Protein AF-0000000070908977 (afdb_homodimer)

Organism: Physcomitrium patens (NCBI:txid3218)

pLDDT: mean 74.85, std 32.05, range [18.36, 98.94]

Structure (mmCIF, N/CA/C/O backbone):
data_AF-0000000070908977-model_v1
#
loop_
_entity.id
_entity.type
_entity.pdbx_description
1 polymer 'N-acetyltransferase domain-containing protein'
#
loop_
_atom_site.group_PDB
_atom_site.id
_atom_site.type_symbol
_atom_site.label_atom_id
_atom_site.label_alt_id
_atom_site.label_comp_id
_atom_site.label_asym_id
_atom_site.label_entity_id
_atom_site.label_seq_id
_atom_site.pdbx_PDB_ins_code
_atom_site.Cartn_x
_atom_site.Cartn_y
_atom_site.Cartn_z
_atom_site.occupancy
_atom_site.B_iso_or_equiv
_atom_site.auth_seq_id
_atom_site.auth_comp_id
_atom_site.auth_asym_id
_atom_site.auth_atom_id
_atom_site.pdbx_PDB_model_num
ATOM 1 N N . MET A 1 1 ? -2.008 -20.344 -30.547 1 21.2 1 MET A N 1
ATOM 2 C CA . MET A 1 1 ? -1.856 -18.906 -30.438 1 21.2 1 MET A CA 1
ATOM 3 C C . MET A 1 1 ? -1.31 -18.516 -29.078 1 21.2 1 MET A C 1
ATOM 5 O O . MET A 1 1 ? -1.836 -18.938 -28.047 1 21.2 1 MET A O 1
ATOM 9 N N . PRO A 1 2 ? -0.013 -18.172 -28.938 1 20.62 2 PRO A N 1
ATOM 10 C CA . PRO A 1 2 ? 0.721 -18.078 -27.672 1 20.62 2 PRO A CA 1
ATOM 11 C C . PRO A 1 2 ? 0.101 -17.078 -26.688 1 20.62 2 PRO A C 1
ATOM 13 O O . PRO A 1 2 ? -0.336 -16 -27.109 1 20.62 2 PRO A O 1
ATOM 16 N N . ASN A 1 3 ? -0.69 -17.609 -25.812 1 21.39 3 ASN A N 1
ATOM 17 C CA . ASN A 1 3 ? -1.388 -16.781 -24.828 1 21.39 3 ASN A CA 1
ATOM 18 C C . ASN A 1 3 ? -0.453 -15.766 -24.188 1 21.39 3 ASN A C 1
ATOM 20 O O . ASN A 1 3 ? 0.67 -16.094 -23.797 1 21.39 3 ASN A O 1
ATOM 24 N N . PRO A 1 4 ? -0.643 -14.508 -24.453 1 24.09 4 PRO A N 1
ATOM 25 C CA . PRO A 1 4 ? 0.23 -13.43 -23.984 1 24.09 4 PRO A CA 1
ATOM 26 C C . PRO A 1 4 ? 0.562 -13.547 -22.5 1 24.09 4 PRO A C 1
ATOM 28 O O . PRO A 1 4 ? -0.26 -14.023 -21.719 1 24.09 4 PRO A O 1
ATOM 31 N N . VAL A 1 5 ? 1.781 -13.867 -22.203 1 24.23 5 VAL A N 1
ATOM 32 C CA . VAL A 1 5 ? 2.465 -13.969 -20.906 1 24.23 5 VAL A CA 1
ATOM 33 C C . VAL A 1 5 ? 2.199 -12.711 -20.078 1 24.23 5 VAL A C 1
ATOM 35 O O . VAL A 1 5 ? 2.535 -11.602 -20.5 1 24.23 5 VAL A O 1
ATOM 38 N N . TYR A 1 6 ? 0.997 -12.719 -19.469 1 26.77 6 TYR A N 1
ATOM 39 C CA . TYR A 1 6 ? 0.701 -11.539 -18.672 1 26.77 6 TYR A CA 1
ATOM 40 C C . TYR A 1 6 ? 1.69 -11.391 -17.516 1 26.77 6 TYR A C 1
ATOM 42 O O . TYR A 1 6 ? 1.804 -12.281 -16.672 1 26.77 6 TYR A O 1
ATOM 50 N N . LEU A 1 7 ? 2.873 -10.938 -17.906 1 26.44 7 LEU A N 1
ATOM 51 C CA . LEU A 1 7 ? 3.791 -10.555 -16.844 1 26.44 7 LEU A CA 1
ATOM 52 C C . LEU A 1 7 ? 3.172 -9.477 -15.961 1 26.44 7 LEU A C 1
ATOM 54 O O . LEU A 1 7 ? 2.764 -8.422 -16.453 1 26.44 7 LEU A O 1
ATOM 58 N N . VAL A 1 8 ? 2.488 -9.969 -15.133 1 28.09 8 VAL A N 1
ATOM 59 C CA . VAL A 1 8 ? 1.993 -8.984 -14.172 1 28.09 8 VAL A CA 1
ATOM 60 C C . VAL A 1 8 ? 3.17 -8.266 -13.516 1 28.09 8 VAL A C 1
ATOM 62 O O . VAL A 1 8 ? 4.035 -8.898 -12.914 1 28.09 8 VAL A O 1
ATOM 65 N N . GLY A 1 9 ? 3.734 -7.285 -14.242 1 28.19 9 GLY A N 1
ATOM 66 C CA . GLY A 1 9 ? 4.898 -6.453 -13.984 1 28.19 9 GLY A CA 1
ATOM 67 C C . GLY A 1 9 ? 4.91 -5.855 -12.594 1 28.19 9 GLY A C 1
ATOM 68 O O . GLY A 1 9 ? 4.078 -5.008 -12.266 1 28.19 9 GLY A O 1
ATOM 69 N N . CYS A 1 10 ? 4.867 -6.688 -11.617 1 30.23 10 CYS A N 1
ATOM 70 C CA . CYS A 1 10 ? 5.238 -6.023 -10.367 1 30.23 1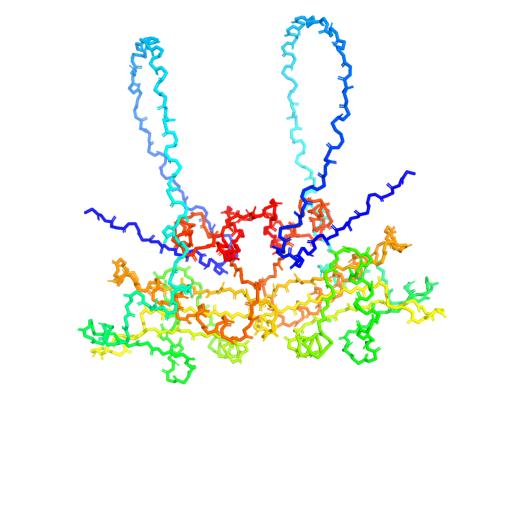0 CYS A CA 1
ATOM 71 C C . CYS A 1 10 ? 6.703 -5.598 -10.391 1 30.23 10 CYS A C 1
ATOM 73 O O . CYS A 1 10 ? 7.598 -6.441 -10.477 1 30.23 10 CYS A O 1
ATOM 75 N N . SER A 1 11 ? 7.07 -4.496 -11.172 1 28.58 11 SER A N 1
ATOM 76 C CA . SER A 1 11 ? 8.453 -4.031 -11.258 1 28.58 11 SER A CA 1
ATOM 77 C C . SER A 1 11 ? 9.031 -3.783 -9.867 1 28.58 11 SER A C 1
ATOM 79 O O . SER A 1 11 ? 8.547 -2.922 -9.133 1 28.58 11 SER A O 1
ATOM 81 N N . SER A 1 12 ? 9.461 -4.836 -9.375 1 29.03 12 SER A N 1
ATOM 82 C CA . SER A 1 12 ? 10.289 -4.566 -8.203 1 29.03 12 SER A CA 1
ATOM 83 C C . SER A 1 12 ? 11.391 -3.562 -8.531 1 29.03 12 SER A C 1
ATOM 85 O O . SER A 1 12 ? 11.977 -2.959 -7.629 1 29.03 12 SER A O 1
ATOM 87 N N . SER A 1 13 ? 12.266 -3.943 -9.648 1 28.19 13 SER A N 1
ATOM 88 C CA . SER A 1 13 ? 13.555 -3.27 -9.719 1 28.19 13 SER A CA 1
ATOM 89 C C . SER A 1 13 ? 13.398 -1.82 -10.164 1 28.19 13 SER A C 1
ATOM 91 O O . SER A 1 13 ? 13.008 -1.556 -11.305 1 28.19 13 SER A O 1
ATOM 93 N N . PHE A 1 14 ? 13.336 -0.95 -9.352 1 30.14 14 PHE A N 1
ATOM 94 C CA . PHE A 1 14 ? 13.484 0.408 -9.859 1 30.14 14 PHE A CA 1
ATOM 95 C C . PHE A 1 14 ? 14.789 0.552 -10.641 1 30.14 14 PHE A C 1
ATOM 97 O O . PHE A 1 14 ? 15.273 1.665 -10.844 1 30.14 14 PHE A O 1
ATOM 104 N N . GLN A 1 15 ? 15.695 -0.494 -10.57 1 26.55 15 GLN A N 1
ATOM 105 C CA . GLN A 1 15 ? 16.938 -0.108 -11.234 1 26.55 15 GLN A CA 1
ATOM 106 C C . GLN A 1 15 ? 16.734 0.045 -12.734 1 26.55 15 GLN A C 1
ATOM 108 O O . GLN A 1 15 ? 16.125 -0.816 -13.375 1 26.55 15 GLN A O 1
ATOM 113 N N . ALA A 1 16 ? 17.078 1.238 -13.227 1 28.36 16 ALA A N 1
ATOM 114 C CA . ALA A 1 16 ? 16.969 1.555 -14.648 1 28.36 16 ALA A CA 1
ATOM 115 C C . ALA A 1 16 ? 17.656 0.489 -15.5 1 28.36 16 ALA A C 1
ATOM 117 O O . ALA A 1 16 ? 18.859 0.272 -15.375 1 28.36 16 ALA A O 1
ATOM 118 N N . PRO A 1 17 ? 17.047 -0.646 -15.844 1 26.52 17 PRO A N 1
ATOM 119 C CA . PRO A 1 17 ? 17.766 -1.531 -16.766 1 26.52 17 PRO A CA 1
ATOM 120 C C . PRO A 1 17 ? 18.312 -0.795 -17.984 1 26.52 17 PRO A C 1
ATOM 122 O O . PRO A 1 17 ? 17.812 0.272 -18.344 1 26.52 17 PRO A O 1
ATOM 125 N N . ILE A 1 18 ? 19.578 -1.162 -18.422 1 25.97 18 ILE A N 1
ATOM 126 C CA . ILE A 1 18 ? 20.281 -0.719 -19.625 1 25.97 18 ILE A CA 1
ATOM 127 C C . ILE A 1 18 ? 19.406 -0.981 -20.859 1 25.97 18 ILE A C 1
ATOM 129 O O . ILE A 1 18 ? 18.859 -2.076 -21.016 1 25.97 18 ILE A O 1
ATOM 133 N N . PRO A 1 19 ? 18.969 0.072 -21.5 1 23.98 19 PRO A N 1
ATOM 134 C CA . PRO A 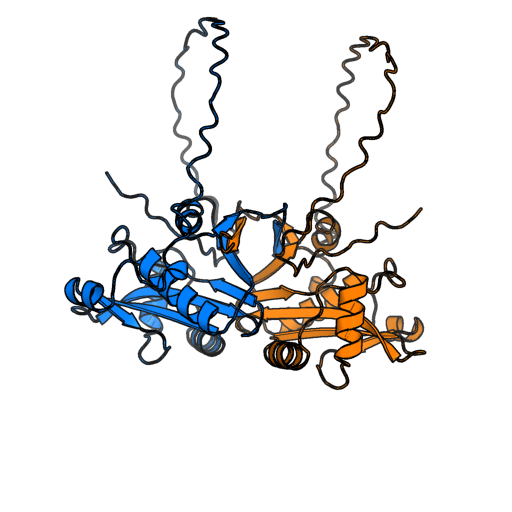1 19 ? 18.031 0.024 -22.609 1 23.98 19 PRO A CA 1
ATOM 135 C C . PRO A 1 19 ? 18.422 -0.993 -23.688 1 23.98 19 PRO A C 1
ATOM 137 O O . PRO A 1 19 ? 19.578 -1.028 -24.109 1 23.98 19 PRO A O 1
ATOM 140 N N . PRO A 1 20 ? 17.828 -2.211 -23.531 1 21.02 20 PRO A N 1
ATOM 141 C CA . PRO A 1 20 ? 18.266 -3.088 -24.625 1 21.02 20 PRO A CA 1
ATOM 142 C C . PRO A 1 20 ? 18.234 -2.4 -25.984 1 21.02 20 PRO A C 1
ATOM 144 O O . PRO A 1 20 ? 17.469 -1.449 -26.188 1 21.02 20 PRO A O 1
ATOM 147 N N . GLN A 1 21 ? 19.344 -2.506 -26.672 1 20.48 21 GLN A N 1
ATOM 148 C CA . GLN A 1 21 ? 19.625 -1.986 -28.016 1 20.48 21 GLN A CA 1
ATOM 149 C C . GLN A 1 21 ? 18.562 -2.434 -29 1 20.48 21 GLN A C 1
ATOM 151 O O . GLN A 1 21 ? 18.359 -3.633 -29.203 1 20.48 21 GLN A O 1
ATOM 156 N N . ALA A 1 22 ? 17.438 -1.758 -28.938 1 20.06 22 ALA A N 1
ATOM 157 C CA . ALA A 1 22 ? 16.328 -2.025 -29.844 1 20.06 22 ALA A CA 1
ATOM 158 C C . ALA A 1 22 ? 16.812 -2.092 -31.297 1 20.06 22 ALA A C 1
ATOM 160 O O . ALA A 1 22 ? 17.516 -1.188 -31.766 1 20.06 22 ALA A O 1
ATOM 161 N N . VAL A 1 23 ? 17.031 -3.27 -31.734 1 18.97 23 VAL A N 1
ATOM 162 C CA . VAL A 1 23 ? 17.422 -3.572 -33.094 1 18.97 23 VAL A CA 1
ATOM 163 C C . VAL A 1 23 ? 16.438 -2.93 -34.094 1 18.97 23 VAL A C 1
ATOM 165 O O . VAL A 1 23 ? 15.227 -3.117 -33.969 1 18.97 23 VAL A O 1
ATOM 168 N N . TYR A 1 24 ? 16.75 -1.726 -34.5 1 18.36 24 TYR A N 1
ATOM 169 C CA . TYR A 1 24 ? 16.031 -0.843 -35.406 1 18.36 24 TYR A CA 1
ATOM 170 C C . TYR A 1 24 ? 15.766 -1.538 -36.719 1 18.36 24 TYR A C 1
ATOM 172 O O . TYR A 1 24 ? 16.703 -1.91 -37.438 1 18.36 24 TYR A O 1
ATOM 180 N N . ALA A 1 25 ? 14.812 -2.572 -36.562 1 18.77 25 ALA A N 1
ATOM 181 C CA . ALA A 1 25 ? 14.539 -3.215 -37.844 1 18.77 25 ALA A CA 1
ATOM 182 C C . ALA A 1 25 ? 14.125 -2.188 -38.906 1 18.77 25 ALA A C 1
ATOM 184 O O . ALA A 1 25 ? 13.328 -1.286 -38.594 1 18.77 25 ALA A O 1
ATOM 185 N N . ARG A 1 26 ? 14.867 -2.033 -39.875 1 19.17 26 ARG A N 1
ATOM 186 C CA . ARG A 1 26 ? 14.922 -1.155 -41.031 1 19.17 26 ARG A CA 1
ATOM 187 C C . ARG A 1 26 ? 13.68 -1.312 -41.906 1 19.17 26 ARG A C 1
ATOM 189 O O . ARG A 1 26 ? 13.539 -2.305 -42.625 1 19.17 26 ARG A O 1
ATOM 196 N N . SER A 1 27 ? 12.406 -1.143 -41.156 1 18.41 27 SER A N 1
ATOM 197 C CA . SER A 1 27 ? 11.273 -1.47 -42 1 18.41 27 SER A CA 1
ATOM 198 C C . SER A 1 27 ? 11.289 -0.635 -43.281 1 18.41 27 SER A C 1
ATOM 200 O O . SER A 1 27 ? 11.648 0.544 -43.25 1 18.41 27 SER A O 1
ATOM 202 N N . PRO A 1 28 ? 11.133 -1.297 -44.406 1 18.8 28 PRO A N 1
ATOM 203 C CA . PRO A 1 28 ? 11.227 -0.834 -45.781 1 18.8 28 PRO A CA 1
ATOM 204 C C . PRO A 1 28 ? 10.211 0.259 -46.094 1 18.8 28 PRO A C 1
ATOM 206 O O . PRO A 1 28 ? 9.242 0.451 -45.375 1 18.8 28 PRO A O 1
ATOM 209 N N . GLY A 1 29 ? 10.359 0.94 -47.25 1 18.62 29 GLY A N 1
ATOM 210 C CA . GLY A 1 29 ? 10.109 2.207 -47.938 1 18.62 29 GLY A CA 1
ATOM 211 C C . GLY A 1 29 ? 8.656 2.396 -48.312 1 18.62 29 GLY A C 1
ATOM 212 O O . GLY A 1 29 ? 8.273 3.455 -48.812 1 18.62 29 GLY A O 1
ATOM 213 N N . TRP A 1 30 ? 7.652 1.275 -48.344 1 20.08 30 TRP A N 1
ATOM 214 C CA . TRP A 1 30 ? 6.863 1.379 -49.562 1 20.08 30 TRP A CA 1
ATOM 215 C C . TRP A 1 30 ? 5.82 2.486 -49.438 1 20.08 30 TRP A C 1
ATOM 217 O O . TRP A 1 30 ? 5.414 2.848 -48.344 1 20.08 30 TRP A O 1
ATOM 227 N N . GLU A 1 31 ? 5.547 3.203 -50.594 1 20.45 31 GLU A N 1
ATOM 228 C CA . GLU A 1 31 ? 4.961 4.43 -51.125 1 20.45 31 GLU A CA 1
ATOM 229 C C . GLU A 1 31 ? 3.445 4.43 -50.969 1 20.45 31 GLU A C 1
ATOM 231 O O . GLU A 1 31 ? 2.711 4.41 -51.969 1 20.45 31 GLU A O 1
ATOM 236 N N . VAL A 1 32 ? 2.965 3.908 -49.812 1 20.02 32 VAL A N 1
ATOM 237 C CA . VAL A 1 32 ? 1.539 3.676 -50.031 1 20.02 32 VAL A CA 1
ATOM 238 C C . VAL A 1 32 ? 0.842 4.996 -50.344 1 20.02 32 VAL A C 1
ATOM 240 O O . VAL A 1 32 ? 1.058 6.004 -49.656 1 20.02 32 VAL A O 1
ATOM 243 N N . ARG A 1 33 ? 0.371 5.039 -51.625 1 20.62 33 ARG A N 1
ATOM 244 C CA . ARG A 1 33 ? -0.431 5.992 -52.375 1 20.62 33 ARG A CA 1
ATOM 245 C C . ARG A 1 33 ? -1.685 6.391 -51.625 1 20.62 33 ARG A C 1
ATOM 247 O O . ARG A 1 33 ? -2.432 5.531 -51.156 1 20.62 33 ARG A O 1
ATOM 254 N N . THR A 1 34 ? -1.692 7.586 -51.062 1 19.78 34 THR A N 1
ATOM 255 C CA . THR A 1 34 ? -2.564 8.242 -50.094 1 19.78 34 THR A CA 1
ATOM 256 C C . THR A 1 34 ? -3.951 8.477 -50.688 1 19.78 34 THR A C 1
ATOM 258 O O . THR A 1 34 ? -4.125 9.336 -51.562 1 19.78 34 THR A O 1
ATOM 261 N N . HIS A 1 35 ? -4.48 7.379 -51.406 1 19.81 35 HIS A N 1
ATOM 262 C CA . HIS A 1 35 ? -5.738 7.773 -52.031 1 19.81 35 HIS A CA 1
ATOM 263 C C . HIS A 1 35 ? -6.695 8.383 -51 1 19.81 35 HIS A C 1
ATOM 265 O O . HIS A 1 35 ? -6.711 7.973 -49.844 1 19.81 35 HIS A O 1
ATOM 271 N N . GLY A 1 36 ? -7.055 9.594 -51.344 1 20.03 36 GLY A N 1
ATOM 272 C CA . GLY A 1 36 ? -7.773 10.633 -50.625 1 20.03 36 GLY A CA 1
ATOM 273 C C . GLY A 1 36 ? -9.18 10.219 -50.219 1 20.03 36 GLY A C 1
ATOM 274 O O . GLY A 1 36 ? -9.953 11.039 -49.719 1 20.03 36 GLY A O 1
ATOM 275 N N . TYR A 1 37 ? -9.516 8.867 -50.281 1 19.72 37 TYR A N 1
ATOM 276 C CA . TYR A 1 37 ? -10.969 8.719 -50.25 1 19.72 37 TYR A CA 1
ATOM 277 C C . TYR A 1 37 ? -11.555 9.297 -48.969 1 19.72 37 TYR A C 1
ATOM 279 O O . TYR A 1 37 ? -11.164 8.891 -47.875 1 19.72 37 TYR A O 1
ATOM 287 N N . ARG A 1 38 ? -11.961 10.539 -49.125 1 21.2 38 ARG A N 1
ATOM 288 C CA . ARG A 1 38 ? -12.523 11.32 -48.031 1 21.2 38 ARG A CA 1
ATOM 289 C C . ARG A 1 38 ? -13.773 10.664 -47.469 1 21.2 38 ARG A C 1
ATOM 291 O O . ARG A 1 38 ? -14.57 11.312 -46.812 1 21.2 38 ARG A O 1
ATOM 298 N N . SER A 1 39 ? -13.992 9.32 -47.688 1 20.75 39 SER A N 1
ATOM 299 C CA . SER A 1 39 ? -15.352 8.984 -47.312 1 20.75 39 SER A CA 1
ATOM 300 C C . SER A 1 39 ? -15.602 9.336 -45.844 1 20.75 39 SER A C 1
ATOM 302 O O . SER A 1 39 ? -14.766 9.062 -44.969 1 20.75 39 SER A O 1
ATOM 304 N N . ASN A 1 40 ? -16.359 10.383 -45.688 1 20.64 40 ASN A N 1
ATOM 305 C CA . ASN A 1 40 ? -16.859 10.984 -44.469 1 20.64 40 ASN A CA 1
ATOM 306 C C . ASN A 1 40 ? -17.562 9.953 -43.594 1 20.64 40 ASN A C 1
ATOM 308 O O . ASN A 1 40 ? -18.531 10.273 -42.906 1 20.64 40 ASN A O 1
ATOM 312 N N . ASN A 1 41 ? -17.391 8.656 -43.875 1 19.67 41 ASN A N 1
ATOM 313 C CA . ASN A 1 41 ? -18.25 7.785 -43.094 1 19.67 41 ASN A CA 1
ATOM 314 C C . ASN A 1 41 ? -18.094 8.008 -41.594 1 19.67 41 ASN A C 1
ATOM 316 O O . ASN A 1 41 ? -17.047 7.703 -41.031 1 19.67 41 ASN A O 1
ATOM 320 N N . ARG A 1 42 ? -18.859 9.031 -41.188 1 22.19 42 ARG A N 1
ATOM 321 C CA . ARG A 1 42 ? -19.016 9.234 -39.75 1 22.19 42 ARG A CA 1
ATOM 322 C C . ARG A 1 42 ? -19.344 7.918 -39.062 1 22.19 42 ARG A C 1
ATOM 324 O O . ARG A 1 42 ? -20.453 7.406 -39.156 1 22.19 42 ARG A O 1
ATOM 331 N N . MET A 1 43 ? -18.531 6.914 -39.094 1 20 43 MET A N 1
ATOM 332 C CA . MET A 1 43 ? -18.812 5.699 -38.344 1 20 43 MET A CA 1
ATOM 333 C C . MET A 1 43 ? -19.172 6.031 -36.906 1 20 43 MET A C 1
ATOM 335 O O . MET A 1 43 ? -18.391 6.691 -36.188 1 20 43 MET A O 1
ATOM 339 N N . SER A 1 44 ? -20.438 6.285 -36.719 1 21.55 44 SER A N 1
ATOM 340 C CA . SER A 1 44 ? -21.062 6.34 -35.406 1 21.55 44 SER A CA 1
ATOM 341 C C . SER A 1 44 ? -20.516 5.25 -34.469 1 21.55 44 SER A C 1
ATOM 343 O O . SER A 1 44 ? -20.703 4.059 -34.75 1 21.55 44 SER A O 1
ATOM 345 N N . PHE A 1 45 ? -19.375 5.375 -34.188 1 22.41 45 PHE A N 1
ATOM 346 C CA . PHE A 1 45 ? -18.891 4.398 -33.219 1 22.41 45 PHE A CA 1
ATOM 347 C C . PHE A 1 45 ? -19.859 4.289 -32.031 1 22.41 45 PHE A C 1
ATOM 349 O O . PHE A 1 45 ? -20.047 5.254 -31.297 1 22.41 45 PHE A O 1
ATOM 356 N N . MET A 1 46 ? -21 3.668 -32.344 1 22.81 46 MET A N 1
ATOM 357 C CA . MET A 1 46 ? -21.797 3.223 -31.203 1 22.81 46 MET A CA 1
ATOM 358 C C . MET A 1 46 ? -20.906 2.686 -30.094 1 22.81 46 MET A C 1
ATOM 360 O O . MET A 1 46 ? -20.188 1.714 -30.281 1 22.81 46 MET A O 1
ATOM 364 N N . ALA A 1 47 ? -20.531 3.566 -29.344 1 24.84 47 ALA A N 1
ATOM 365 C CA . ALA A 1 47 ? -19.891 3.176 -28.094 1 24.84 47 ALA A CA 1
ATOM 366 C C . ALA A 1 47 ? -20.688 2.086 -27.391 1 24.84 47 ALA A C 1
ATOM 368 O O . ALA A 1 47 ? -21.781 2.34 -26.875 1 24.84 47 ALA A O 1
ATOM 369 N N . VAL A 1 48 ? -20.859 0.991 -28.031 1 23.58 48 VAL A N 1
ATOM 370 C CA . VAL A 1 48 ? -21.375 -0.097 -27.203 1 23.58 48 VAL A CA 1
ATOM 371 C C . VAL A 1 48 ? -20.594 -0.172 -25.891 1 23.58 48 VAL A C 1
ATOM 373 O O . VAL A 1 48 ? -19.391 -0.462 -25.891 1 23.58 48 VAL A O 1
ATOM 376 N N . ALA A 1 49 ? -21.109 0.557 -24.906 1 28.98 49 ALA A N 1
ATOM 377 C CA . ALA A 1 49 ? -20.625 0.439 -23.531 1 28.98 49 ALA A CA 1
ATOM 378 C C . ALA A 1 49 ? -20.562 -1.022 -23.094 1 28.98 49 ALA A C 1
ATOM 380 O O . ALA A 1 49 ? -21.547 -1.755 -23.219 1 28.98 49 ALA A O 1
ATOM 381 N N . PRO A 1 50 ? -19.438 -1.692 -23.266 1 27.02 50 PRO A N 1
ATOM 382 C CA . PRO A 1 50 ? -19.5 -3.096 -22.844 1 27.02 50 PRO A CA 1
ATOM 383 C C . PRO A 1 50 ? -20.281 -3.295 -21.547 1 27.02 50 PRO A C 1
ATOM 385 O O . PRO A 1 50 ? -20.391 -2.373 -20.734 1 27.02 50 PRO A O 1
ATOM 388 N N . SER A 1 51 ? -21.219 -4.215 -21.516 1 28.02 51 SER A N 1
ATOM 389 C CA . SER A 1 51 ? -22.047 -4.602 -20.375 1 28.02 51 SER A CA 1
ATOM 390 C C . SER A 1 51 ? -21.219 -4.711 -19.094 1 28.02 51 SER A C 1
ATOM 392 O O . SER A 1 51 ? -20.281 -5.5 -19.031 1 28.02 51 SER A O 1
ATOM 394 N N . GLN A 1 52 ? -21.031 -3.664 -18.281 1 32.19 52 GLN A N 1
ATOM 395 C CA . GLN A 1 52 ? -20.453 -3.445 -16.969 1 32.19 52 GLN A CA 1
ATOM 396 C C . GLN A 1 52 ? -20.734 -4.617 -16.031 1 32.19 52 GLN A C 1
ATOM 398 O O . GLN A 1 52 ? -20.219 -4.672 -14.914 1 32.19 52 GLN A O 1
ATOM 403 N N . SER A 1 53 ? -21.828 -5.473 -16.219 1 32.16 53 SER A N 1
ATOM 404 C CA . SER A 1 53 ? -22.406 -6.449 -15.305 1 32.16 53 SER A CA 1
ATOM 405 C C . SER A 1 53 ? -21.438 -7.598 -15.039 1 32.16 53 SER A C 1
ATOM 407 O O . SER A 1 53 ? -21.438 -8.18 -13.945 1 32.16 53 SER A O 1
ATOM 409 N N . GLU A 1 54 ? -20.859 -8.117 -16 1 32.81 54 GLU A N 1
ATOM 410 C CA . GLU A 1 54 ? -20.266 -9.438 -15.836 1 32.81 54 GLU A CA 1
ATOM 411 C C . GLU A 1 54 ? -19 -9.359 -14.977 1 32.81 54 GLU A C 1
ATOM 413 O O . GLU A 1 54 ? -18.531 -10.375 -14.461 1 32.81 54 GLU A O 1
ATOM 418 N N . ALA A 1 55 ? -18.359 -8.312 -15.016 1 31.45 55 ALA A N 1
ATOM 419 C CA . ALA A 1 55 ? -17.031 -8.289 -14.414 1 31.45 55 ALA A CA 1
ATOM 420 C C . ALA A 1 55 ? -17.109 -8.219 -12.891 1 31.45 55 ALA A C 1
ATOM 422 O O . ALA A 1 55 ? -16.109 -7.949 -12.219 1 31.45 55 ALA A O 1
ATOM 423 N N . ALA A 1 56 ? -18.312 -7.793 -12.414 1 42.5 56 ALA A N 1
ATOM 424 C CA . ALA A 1 56 ? -18.375 -7.902 -10.961 1 42.5 56 ALA A CA 1
ATOM 425 C C . ALA A 1 56 ? -17.906 -9.273 -10.492 1 42.5 56 ALA A C 1
ATOM 427 O O . ALA A 1 56 ? -18.594 -10.281 -10.695 1 42.5 56 ALA A O 1
ATOM 428 N N . GLY A 1 57 ? -16.766 -9.688 -10.719 1 37.53 57 GLY A N 1
ATOM 429 C CA . GLY A 1 57 ? -16.031 -10.938 -10.648 1 37.53 57 GLY A CA 1
ATOM 430 C C . GLY A 1 57 ? -16.422 -11.797 -9.461 1 37.53 57 GLY A C 1
ATOM 431 O O . GLY A 1 57 ? -17.406 -11.5 -8.773 1 37.53 57 GLY A O 1
ATOM 432 N N . VAL A 1 58 ? -15.5 -12.695 -9.109 1 46.47 58 VAL A N 1
ATOM 433 C CA . VAL A 1 58 ? -15.453 -13.836 -8.203 1 46.47 58 VAL A CA 1
ATOM 434 C C . VAL A 1 58 ? -15.812 -13.383 -6.789 1 46.47 58 VAL A C 1
ATOM 436 O O . VAL A 1 58 ? -16.484 -14.109 -6.047 1 46.47 58 VAL A O 1
ATOM 439 N N . THR A 1 59 ? -15.367 -12.117 -6.348 1 52.12 59 THR A N 1
ATOM 440 C CA . THR A 1 59 ? -15.477 -11.867 -4.914 1 52.12 59 THR A CA 1
ATOM 441 C C . THR A 1 59 ? -16.938 -11.688 -4.512 1 52.12 59 THR A C 1
ATOM 443 O O . THR A 1 59 ? -17.297 -11.914 -3.354 1 52.12 59 THR A O 1
ATOM 446 N N . GLU A 1 60 ? -17.719 -11.258 -5.359 1 52.09 60 GLU A N 1
ATOM 447 C CA . GLU A 1 60 ? -19.094 -10.953 -4.941 1 52.09 60 GLU A CA 1
ATOM 448 C C . GLU A 1 60 ? -19.875 -12.234 -4.695 1 52.09 60 GLU A C 1
ATOM 450 O O . GLU A 1 60 ? -20.703 -12.297 -3.777 1 52.09 60 GLU A O 1
ATOM 455 N N . SER A 1 61 ? -19.578 -13.125 -5.527 1 53.5 61 SER A N 1
ATOM 456 C CA . SER A 1 61 ? -20.438 -14.305 -5.395 1 53.5 61 SER A CA 1
ATOM 457 C C . SER A 1 61 ? -20 -15.18 -4.227 1 53.5 61 SER A C 1
ATOM 459 O O . SER A 1 61 ? -20.766 -16.031 -3.76 1 53.5 61 SER A O 1
ATOM 461 N N . GLY A 1 62 ? -18.953 -14.844 -3.627 1 63.41 62 GLY A N 1
ATOM 462 C CA . GLY A 1 62 ? -18.359 -15.703 -2.625 1 63.41 62 GLY A CA 1
ATOM 463 C C . GLY A 1 62 ? -17.844 -17.016 -3.195 1 63.41 62 GLY A C 1
ATOM 464 O O . GLY A 1 62 ? -17.391 -17.891 -2.453 1 63.41 62 GLY A O 1
ATOM 465 N N . LYS A 1 63 ? -18 -17.172 -4.508 1 81.81 63 LYS A N 1
ATOM 466 C CA . LYS A 1 63 ? -17.547 -18.438 -5.082 1 81.81 63 LYS A CA 1
ATOM 467 C C . LYS A 1 63 ? -16.297 -18.25 -5.926 1 81.81 63 LYS A C 1
ATOM 469 O O . LYS A 1 63 ? -16.219 -17.328 -6.738 1 81.81 63 LYS A O 1
ATOM 474 N N . PHE A 1 64 ? -15.406 -19.172 -5.73 1 91.06 64 PHE A N 1
ATOM 475 C CA . PHE A 1 64 ? -14.172 -19.172 -6.512 1 91.06 64 PHE A CA 1
ATOM 476 C C . PHE A 1 64 ? -14.398 -19.781 -7.887 1 91.06 64 PHE A C 1
ATOM 478 O O . PHE A 1 64 ? -15.148 -20.75 -8.023 1 91.06 64 PHE A O 1
ATOM 485 N N . SER A 1 65 ? -13.773 -19.203 -8.938 1 92.12 65 SER A N 1
ATOM 486 C CA . SER A 1 65 ? -13.859 -19.75 -10.289 1 92.12 65 SER A CA 1
ATOM 487 C C . SER A 1 65 ? -13.32 -21.172 -10.344 1 92.12 65 SER A C 1
ATOM 489 O O . SER A 1 65 ? -13.844 -22.016 -11.07 1 92.12 65 SER A O 1
ATOM 491 N N . GLN A 1 66 ? -12.266 -21.516 -9.664 1 95.31 66 GLN A N 1
ATOM 492 C CA . GLN A 1 66 ? -11.742 -22.859 -9.445 1 95.31 66 GLN A CA 1
ATOM 493 C C . GLN A 1 66 ? -11.68 -23.188 -7.953 1 95.31 66 GLN A C 1
ATOM 495 O O . GLN A 1 66 ? -10.938 -22.547 -7.203 1 95.31 66 GLN A O 1
ATOM 500 N N . THR A 1 67 ? -12.43 -24.188 -7.605 1 94.5 67 THR A N 1
ATOM 501 C CA . THR A 1 67 ? -12.438 -24.609 -6.207 1 94.5 67 THR A CA 1
ATOM 502 C C . THR A 1 67 ? -11.141 -25.312 -5.848 1 94.5 67 THR A C 1
ATOM 504 O O . THR A 1 67 ? -10.328 -25.625 -6.723 1 94.5 67 THR A O 1
ATOM 507 N N . ASP A 1 68 ? -10.984 -25.547 -4.527 1 95.19 68 ASP A N 1
ATOM 508 C CA . ASP A 1 68 ? -9.805 -26.297 -4.094 1 95.19 68 ASP A CA 1
ATOM 509 C C . ASP A 1 68 ? -9.805 -27.703 -4.688 1 95.19 68 ASP A C 1
ATOM 511 O O . ASP A 1 68 ? -8.742 -28.25 -5.008 1 95.19 68 ASP A O 1
ATOM 515 N N . GLU A 1 69 ? -10.922 -28.266 -4.734 1 95.75 69 GLU A N 1
ATOM 516 C CA . GLU A 1 69 ? -11.047 -29.578 -5.344 1 95.75 69 GLU A CA 1
ATOM 517 C C . GLU A 1 69 ? -10.664 -29.547 -6.82 1 95.75 69 GLU A C 1
ATOM 519 O O . GLU A 1 69 ? -10 -30.453 -7.316 1 95.75 69 GLU A O 1
ATOM 524 N N . ASP A 1 70 ? -11.109 -28.516 -7.562 1 96.44 70 ASP A N 1
ATOM 525 C CA . ASP A 1 70 ? -10.727 -28.328 -8.961 1 96.44 70 ASP A CA 1
ATOM 526 C C . ASP A 1 70 ? -9.203 -28.25 -9.102 1 96.44 70 ASP A C 1
ATOM 528 O O . ASP A 1 70 ? -8.625 -28.891 -9.969 1 96.44 70 ASP A O 1
ATOM 532 N N . LEU A 1 71 ? -8.625 -27.484 -8.258 1 97.56 71 LEU A N 1
ATOM 533 C CA . LEU A 1 71 ? -7.18 -27.312 -8.305 1 97.56 71 LEU A CA 1
ATOM 534 C C . LEU A 1 71 ? -6.457 -28.625 -8.031 1 97.56 71 LEU A C 1
ATOM 536 O O . LEU A 1 71 ? -5.527 -28.984 -8.758 1 97.56 71 LEU A O 1
ATOM 540 N N . GLU A 1 72 ? -6.926 -29.312 -7.039 1 97.81 72 GLU A N 1
ATOM 541 C CA . GLU A 1 72 ? -6.312 -30.594 -6.703 1 97.81 72 GLU A CA 1
ATOM 542 C C . GLU A 1 72 ? -6.41 -31.578 -7.867 1 97.81 72 GLU A C 1
ATOM 544 O O . GLU A 1 72 ? -5.453 -32.281 -8.172 1 97.81 72 GLU A O 1
ATOM 549 N N . SER A 1 73 ? -7.531 -31.594 -8.453 1 98 73 SER A N 1
ATOM 550 C CA . SER A 1 73 ? -7.73 -32.469 -9.602 1 98 73 SER A CA 1
ATOM 551 C C . SER A 1 73 ? -6.797 -32.094 -10.75 1 98 73 SER A C 1
ATOM 553 O O . SER A 1 73 ? -6.391 -32.969 -11.531 1 98 73 SER A O 1
ATOM 555 N N . ALA A 1 74 ? -6.445 -30.828 -10.82 1 97.88 74 ALA A N 1
ATOM 556 C CA . ALA A 1 74 ? -5.547 -30.344 -11.867 1 97.88 74 ALA A CA 1
ATOM 557 C C . ALA A 1 74 ? -4.086 -30.469 -11.43 1 97.88 74 ALA A C 1
ATOM 559 O O . ALA A 1 74 ? -3.178 -30.109 -12.18 1 97.88 74 ALA A O 1
ATOM 560 N N . GLY A 1 75 ? -3.822 -30.938 -10.234 1 98.38 75 GLY A N 1
ATOM 561 C CA . GLY A 1 75 ? -2.473 -31.188 -9.766 1 98.38 75 GLY A CA 1
ATOM 562 C C . GLY A 1 75 ? -1.87 -30.031 -8.992 1 98.38 75 GLY A C 1
ATOM 563 O O . GLY A 1 75 ? -0.647 -29.906 -8.898 1 98.38 75 GLY A O 1
ATOM 564 N N . PHE A 1 76 ? -2.754 -29.156 -8.5 1 98.69 76 PHE A N 1
ATOM 565 C CA . PHE A 1 76 ? -2.27 -27.984 -7.785 1 98.69 76 PHE A CA 1
ATOM 566 C C . PHE A 1 76 ? -2.879 -27.906 -6.391 1 98.69 76 PHE A C 1
ATOM 568 O O . PHE A 1 76 ? -3.959 -28.438 -6.148 1 98.69 76 PHE A O 1
ATOM 575 N N . THR A 1 77 ? -2.189 -27.25 -5.477 1 98.31 77 THR A N 1
ATOM 576 C CA . THR A 1 77 ? -2.719 -26.922 -4.16 1 98.31 77 THR A CA 1
ATOM 577 C C . THR A 1 77 ? -2.461 -25.469 -3.822 1 98.31 77 THR A C 1
ATOM 579 O O . THR A 1 77 ? -1.479 -24.875 -4.285 1 98.31 77 THR A O 1
ATOM 582 N N . CYS A 1 78 ? -3.332 -24.891 -3.1 1 97.5 78 CYS A N 1
ATOM 583 C CA . CYS A 1 78 ? -3.236 -23.5 -2.68 1 97.5 78 CYS A CA 1
ATOM 584 C C . CYS A 1 78 ? -2.969 -23.406 -1.182 1 97.5 78 CYS A C 1
ATOM 586 O O . CYS A 1 78 ? -3.553 -24.141 -0.392 1 97.5 78 CYS A O 1
ATOM 588 N N . HIS A 1 79 ? -2.08 -22.516 -0.803 1 98.12 79 HIS A N 1
ATOM 589 C CA . HIS A 1 79 ? -1.722 -22.266 0.589 1 98.12 79 HIS A CA 1
ATOM 590 C C . HIS A 1 79 ? -1.87 -20.797 0.946 1 98.12 79 HIS A C 1
ATOM 592 O O . HIS A 1 79 ? -1.772 -19.922 0.074 1 98.12 79 HIS A O 1
ATOM 598 N N . SER A 1 80 ? -2.049 -20.516 2.281 1 97.56 80 SER A N 1
ATOM 599 C CA . SER A 1 80 ? -2.293 -19.141 2.689 1 97.56 80 SER A CA 1
ATOM 600 C C . SER A 1 80 ? -1.433 -18.766 3.889 1 97.56 80 SER A C 1
ATOM 602 O O . SER A 1 80 ? -1.716 -17.781 4.574 1 97.56 80 SER A O 1
ATOM 604 N N . THR A 1 81 ? -0.459 -19.547 4.254 1 97.44 81 THR A N 1
ATOM 605 C CA . THR A 1 81 ? 0.485 -19.234 5.324 1 97.44 81 THR A CA 1
ATOM 606 C C . THR A 1 81 ? 1.922 -19.312 4.812 1 97.44 81 THR A C 1
ATOM 608 O O . THR A 1 81 ? 2.176 -19.859 3.736 1 97.44 81 THR A O 1
ATOM 611 N N . ILE A 1 82 ? 2.717 -18.734 5.555 1 97.81 82 ILE A N 1
ATOM 612 C CA . ILE A 1 82 ? 4.117 -18.766 5.148 1 97.81 82 ILE A CA 1
ATOM 613 C C . ILE A 1 82 ? 4.762 -20.078 5.59 1 97.81 82 ILE A C 1
ATOM 615 O O . ILE A 1 82 ? 5.898 -20.375 5.215 1 97.81 82 ILE A O 1
ATOM 619 N N . GLU A 1 83 ? 3.912 -20.797 6.273 1 94 83 GLU A N 1
ATOM 620 C CA . GLU A 1 83 ? 4.438 -22.094 6.691 1 94 83 GLU A CA 1
ATOM 621 C C . GLU A 1 83 ? 4.789 -22.969 5.484 1 94 83 GLU A C 1
ATOM 623 O O . GLU A 1 83 ? 4.016 -23.047 4.531 1 94 83 GLU A O 1
ATOM 628 N N . ASP A 1 84 ? 5.953 -23.578 5.383 1 94.5 84 ASP A N 1
ATOM 629 C CA . ASP A 1 84 ? 6.426 -24.516 4.371 1 94.5 84 ASP A CA 1
ATOM 630 C C . ASP A 1 84 ? 6.766 -23.797 3.068 1 94.5 84 ASP A C 1
ATOM 632 O O . ASP A 1 84 ? 7.066 -24.438 2.059 1 94.5 84 ASP A O 1
ATOM 636 N N . LEU A 1 85 ? 6.508 -22.469 3.059 1 98.31 85 LEU A N 1
ATOM 637 C CA . LEU A 1 85 ? 6.926 -21.734 1.878 1 98.31 85 LEU A CA 1
ATOM 638 C C . LEU A 1 85 ? 8.445 -21.703 1.759 1 98.31 85 LEU A C 1
ATOM 640 O O . LEU A 1 85 ? 9.141 -21.281 2.688 1 98.31 85 LEU A O 1
ATOM 644 N N . ASP A 1 86 ? 8.906 -22.188 0.661 1 98.62 86 ASP A N 1
ATOM 645 C CA . ASP A 1 86 ? 10.344 -22.219 0.408 1 98.62 86 ASP A CA 1
ATOM 646 C C . ASP A 1 86 ? 10.82 -20.906 -0.216 1 98.62 86 ASP A C 1
ATOM 648 O O . ASP A 1 86 ? 10.5 -20.609 -1.368 1 98.62 86 ASP A O 1
ATOM 652 N N . LEU A 1 87 ? 11.711 -20.266 0.463 1 98.75 87 LEU A N 1
ATOM 653 C CA . LEU A 1 87 ? 12.125 -18.938 0.032 1 98.75 87 LEU A CA 1
ATOM 654 C C . LEU A 1 87 ? 13.039 -19.016 -1.188 1 98.75 87 LEU A C 1
ATOM 656 O O . LEU A 1 87 ? 13.062 -18.109 -2.012 1 98.75 87 LEU A O 1
ATOM 660 N N . ASP A 1 88 ? 13.797 -20.062 -1.286 1 98.75 88 ASP A N 1
ATOM 661 C CA . ASP A 1 88 ? 14.594 -20.25 -2.496 1 98.75 88 ASP A CA 1
ATOM 662 C C . ASP A 1 88 ? 13.695 -20.438 -3.719 1 98.75 88 ASP A C 1
ATOM 664 O O . ASP A 1 88 ? 13.969 -19.875 -4.781 1 98.75 88 ASP A O 1
ATOM 668 N N . GLN A 1 89 ? 12.656 -21.203 -3.586 1 98.81 89 GLN A N 1
ATOM 669 C CA . GLN A 1 89 ? 11.727 -21.406 -4.691 1 98.81 89 GLN A CA 1
ATOM 670 C C . GLN A 1 89 ? 10.992 -20.109 -5.023 1 98.81 89 GLN A C 1
ATOM 672 O O . GLN A 1 89 ? 10.711 -19.828 -6.191 1 98.81 89 GLN A O 1
ATOM 677 N N . LEU A 1 90 ? 10.664 -19.328 -3.99 1 98.88 90 LEU A N 1
ATOM 678 C CA . LEU A 1 90 ? 10.008 -18.062 -4.242 1 98.88 90 LEU A CA 1
ATOM 679 C C . LEU A 1 90 ? 10.914 -17.125 -5.027 1 98.88 90 LEU A C 1
ATOM 681 O O . LEU A 1 90 ? 10.484 -16.5 -6.008 1 98.88 90 LEU A O 1
ATOM 685 N N . ASN A 1 91 ? 12.156 -17.047 -4.637 1 98.81 91 ASN A N 1
ATOM 686 C CA . ASN A 1 91 ? 13.117 -16.25 -5.383 1 98.81 91 ASN A CA 1
ATOM 687 C C . ASN A 1 91 ? 13.297 -16.766 -6.809 1 98.81 91 ASN A C 1
ATOM 689 O O . ASN A 1 91 ? 13.406 -15.969 -7.746 1 98.81 91 ASN A O 1
ATOM 693 N N . ALA A 1 92 ? 13.383 -18.031 -6.949 1 98.75 92 ALA A N 1
ATOM 694 C CA . ALA A 1 92 ? 13.484 -18.609 -8.289 1 98.75 92 ALA A CA 1
ATOM 695 C C . ALA A 1 92 ? 12.273 -18.234 -9.141 1 98.75 92 ALA A C 1
ATOM 697 O O . ALA A 1 92 ? 12.414 -17.922 -10.32 1 98.75 92 ALA A O 1
ATOM 698 N N . LEU A 1 93 ? 11.094 -18.328 -8.547 1 98.75 93 LEU A N 1
ATOM 699 C CA . LEU A 1 93 ? 9.875 -17.922 -9.242 1 98.75 93 LEU A CA 1
ATOM 700 C C . LEU A 1 93 ? 9.938 -16.453 -9.641 1 98.75 93 LEU A C 1
ATOM 702 O O . LEU A 1 93 ? 9.609 -16.094 -10.781 1 98.75 93 LEU A O 1
ATOM 706 N N . PHE A 1 94 ? 10.367 -15.602 -8.719 1 97.75 94 PHE A N 1
ATOM 707 C CA . PHE A 1 94 ? 10.547 -14.188 -9.031 1 97.75 94 PHE A CA 1
ATOM 708 C C . PHE A 1 94 ? 11.477 -14.008 -10.219 1 97.75 94 PHE A C 1
ATOM 710 O O . PHE A 1 94 ? 11.18 -13.25 -11.148 1 97.75 94 PHE A O 1
ATOM 717 N N . SER A 1 95 ? 12.547 -14.719 -10.242 1 97.94 95 SER A N 1
ATOM 718 C CA . SER A 1 95 ? 13.531 -14.609 -11.312 1 97.94 95 SER A CA 1
ATOM 719 C C . SER A 1 95 ? 12.945 -15.023 -12.656 1 97.94 95 SER A C 1
ATOM 721 O O . SER A 1 95 ? 13.25 -14.414 -13.688 1 97.94 95 SER A O 1
ATOM 723 N N . LYS A 1 96 ? 12.117 -15.977 -12.711 1 97.56 96 LYS A N 1
ATOM 724 C CA . LYS A 1 96 ? 11.523 -16.484 -13.945 1 97.56 96 LYS A CA 1
ATOM 725 C C . LYS A 1 96 ? 10.664 -15.406 -14.617 1 97.56 96 LYS A C 1
ATOM 727 O O . LYS A 1 96 ? 10.43 -15.469 -15.82 1 97.56 96 LYS A O 1
ATOM 732 N N . VAL A 1 97 ? 10.195 -14.477 -13.789 1 94.62 97 VAL A N 1
ATOM 733 C CA . VAL A 1 97 ? 9.336 -13.438 -14.352 1 94.62 97 VAL A CA 1
ATOM 734 C C . VAL A 1 97 ? 10.055 -12.086 -14.289 1 94.62 97 VAL A C 1
ATOM 736 O O . VAL A 1 97 ? 9.414 -11.031 -14.273 1 94.62 97 VAL A O 1
ATOM 739 N N . SER A 1 98 ? 11.398 -12.094 -14.07 1 92.25 98 SER A N 1
ATOM 740 C CA . SER A 1 98 ? 12.305 -10.953 -14.148 1 92.25 98 SER A CA 1
ATOM 741 C C . SER A 1 98 ? 12.117 -10.016 -12.961 1 92.25 98 SER A C 1
ATOM 743 O O . SER A 1 98 ? 12.328 -8.805 -13.078 1 92.25 98 SER A O 1
ATOM 745 N N . PHE A 1 99 ? 11.57 -10.555 -11.945 1 94.12 99 PHE A N 1
ATOM 746 C CA . PHE A 1 99 ? 11.617 -9.828 -10.68 1 94.12 99 PHE A CA 1
ATOM 747 C C . PHE A 1 99 ? 12.953 -10.031 -9.984 1 94.12 99 PHE A C 1
ATOM 749 O O . PHE A 1 99 ? 13.555 -11.109 -10.086 1 94.12 99 PHE A O 1
ATOM 756 N N . PRO A 1 100 ? 13.414 -9.039 -9.273 1 92.69 100 PRO A N 1
ATOM 757 C CA . PRO A 1 100 ? 14.672 -9.242 -8.555 1 92.69 100 PRO A CA 1
ATOM 758 C C . PRO A 1 100 ? 14.539 -10.234 -7.398 1 92.69 100 PRO A C 1
ATOM 760 O O . PRO A 1 100 ? 13.508 -10.266 -6.727 1 92.69 100 PRO A O 1
ATOM 763 N N . GLN A 1 101 ? 15.586 -11.008 -7.285 1 97.25 101 GLN A N 1
ATOM 764 C CA . GLN A 1 101 ? 15.656 -11.797 -6.059 1 97.25 101 GLN A CA 1
ATOM 765 C C . GLN A 1 101 ? 15.859 -10.906 -4.84 1 97.25 101 GLN A C 1
ATOM 767 O O . GLN A 1 101 ? 16.406 -9.812 -4.949 1 97.25 101 GLN A O 1
ATOM 772 N N . ARG A 1 102 ? 15.414 -11.461 -3.811 1 97.5 102 ARG A N 1
ATOM 773 C CA . ARG A 1 102 ? 15.531 -10.727 -2.557 1 97.5 102 ARG A CA 1
ATOM 774 C C . ARG A 1 102 ? 16.359 -11.508 -1.539 1 97.5 102 ARG A C 1
ATOM 776 O O . ARG A 1 102 ? 16.375 -12.742 -1.567 1 97.5 102 ARG A O 1
ATOM 783 N N . ASP A 1 103 ? 17.031 -10.711 -0.704 1 97.88 103 ASP A N 1
ATOM 784 C CA . ASP A 1 103 ? 17.703 -11.344 0.425 1 97.88 103 ASP A CA 1
ATOM 785 C C . ASP A 1 103 ? 16.719 -12.18 1.248 1 97.88 103 ASP A C 1
ATOM 787 O O . ASP A 1 103 ? 15.648 -11.695 1.617 1 97.88 103 ASP A O 1
ATOM 791 N N . LYS A 1 104 ? 17.094 -13.375 1.597 1 98.19 104 LYS A N 1
ATOM 792 C CA . LYS A 1 104 ? 16.156 -14.312 2.203 1 98.19 104 LYS A CA 1
ATOM 793 C C . LYS A 1 104 ? 15.719 -13.836 3.586 1 98.19 104 LYS A C 1
ATOM 795 O O . LYS A 1 104 ? 14.555 -13.992 3.959 1 98.19 104 LYS A O 1
ATOM 800 N N . GLY A 1 105 ? 16.703 -13.367 4.352 1 98.25 105 GLY A N 1
ATOM 801 C CA . GLY A 1 105 ? 16.328 -12.844 5.656 1 98.25 105 GLY A CA 1
ATOM 802 C C . GLY A 1 105 ? 15.344 -11.688 5.578 1 98.25 105 GLY A C 1
ATOM 803 O O . GLY A 1 105 ? 14.367 -11.641 6.328 1 98.25 105 GLY A O 1
ATOM 804 N N . LYS A 1 106 ? 15.562 -10.773 4.707 1 98 106 LYS A N 1
ATOM 805 C CA . LYS A 1 106 ? 14.664 -9.648 4.477 1 98 106 LYS A CA 1
ATOM 806 C C . LYS A 1 106 ? 13.312 -10.117 3.951 1 98 106 LYS A C 1
ATOM 808 O O . LYS A 1 106 ? 12.266 -9.625 4.379 1 98 106 LYS A O 1
ATOM 813 N N . LEU A 1 107 ? 13.406 -11.047 3.018 1 98.25 107 LEU A N 1
ATOM 814 C CA . LEU A 1 107 ? 12.18 -11.594 2.443 1 98.25 107 LEU A CA 1
ATOM 815 C C . LEU A 1 107 ? 11.32 -12.242 3.52 1 98.25 107 LEU A C 1
ATOM 817 O O . LEU A 1 107 ? 10.102 -12.023 3.561 1 98.25 107 LEU A O 1
ATOM 821 N N . LEU A 1 108 ? 11.898 -13.016 4.344 1 98.62 108 LEU A N 1
ATOM 822 C CA . LEU A 1 108 ? 11.148 -13.648 5.426 1 98.62 108 LEU A CA 1
ATOM 823 C C . LEU A 1 108 ? 10.508 -12.609 6.332 1 98.62 108 LEU A C 1
ATOM 825 O O . LEU A 1 108 ? 9.336 -12.727 6.688 1 98.62 108 LEU A O 1
ATOM 829 N N . ARG A 1 109 ? 11.242 -11.594 6.707 1 98.31 109 ARG A N 1
ATOM 830 C CA . ARG A 1 109 ? 10.703 -10.539 7.555 1 98.31 109 ARG A CA 1
ATOM 831 C C . ARG A 1 109 ? 9.539 -9.828 6.871 1 98.31 109 ARG A C 1
ATOM 833 O O . ARG A 1 109 ? 8.531 -9.516 7.516 1 98.31 109 ARG A O 1
ATOM 840 N N . ALA A 1 110 ? 9.742 -9.562 5.609 1 98.44 110 ALA A N 1
ATOM 841 C CA . ALA A 1 110 ? 8.664 -8.922 4.859 1 98.44 110 ALA A CA 1
ATOM 842 C C . ALA A 1 110 ? 7.402 -9.789 4.867 1 98.44 110 ALA A C 1
ATOM 844 O O . ALA A 1 110 ? 6.293 -9.273 5.031 1 98.44 110 ALA A O 1
ATOM 845 N N . LEU A 1 111 ? 7.566 -11.07 4.664 1 98.75 111 LEU A N 1
ATOM 846 C CA . LEU A 1 111 ? 6.438 -12 4.648 1 98.75 111 LEU A CA 1
ATOM 847 C C . LEU A 1 111 ? 5.766 -12.062 6.016 1 98.75 111 LEU A C 1
ATOM 849 O O . LEU A 1 111 ? 4.543 -12.18 6.109 1 98.75 111 LEU A O 1
ATOM 853 N N . GLU A 1 112 ? 6.531 -11.953 7.043 1 98.25 112 GLU A N 1
ATOM 854 C CA . GLU A 1 112 ? 5.996 -11.945 8.398 1 98.25 112 GLU A CA 1
ATOM 855 C C . GLU A 1 112 ? 5.16 -10.695 8.656 1 98.25 112 GLU A C 1
ATOM 857 O O . GLU A 1 112 ? 4.277 -10.703 9.516 1 98.25 112 GLU A O 1
ATOM 862 N N . ASN A 1 113 ? 5.48 -9.68 7.938 1 97.88 113 ASN A N 1
ATOM 863 C CA . ASN A 1 113 ? 4.762 -8.422 8.078 1 97.88 113 ASN A CA 1
ATOM 864 C C . ASN A 1 113 ? 3.691 -8.266 7 1 97.88 113 ASN A C 1
ATOM 866 O O . ASN A 1 113 ? 3.199 -7.16 6.77 1 97.88 113 ASN A O 1
ATOM 870 N N . THR A 1 114 ? 3.373 -9.328 6.336 1 98.06 114 THR A N 1
ATOM 871 C CA . THR A 1 114 ? 2.367 -9.352 5.277 1 98.06 114 THR A CA 1
ATOM 872 C C . THR A 1 114 ? 0.993 -9.688 5.848 1 98.06 114 THR A C 1
ATOM 874 O O . THR A 1 114 ? 0.865 -10.586 6.684 1 98.06 114 THR A O 1
ATOM 877 N N . GLN A 1 115 ? 0.002 -8.898 5.375 1 97.56 115 GLN A N 1
ATOM 878 C CA . GLN A 1 115 ? -1.363 -8.992 5.883 1 97.56 115 GLN A CA 1
ATOM 879 C C . GLN A 1 115 ? -2.059 -10.25 5.363 1 97.56 115 GLN A C 1
ATOM 881 O O . GLN A 1 115 ? -2.822 -10.891 6.09 1 97.56 115 GLN A O 1
ATOM 886 N N . SER A 1 116 ? -1.876 -10.555 4.16 1 98.06 116 SER A N 1
ATOM 887 C CA . SER A 1 116 ? -2.438 -11.734 3.512 1 98.06 116 SER A CA 1
ATOM 888 C C . SER A 1 116 ? -1.541 -12.219 2.377 1 98.06 116 SER A C 1
ATOM 890 O O . SER A 1 116 ? -0.898 -11.414 1.699 1 98.06 116 SER A O 1
ATOM 892 N N . LEU A 1 117 ? -1.543 -13.555 2.197 1 98.69 117 LEU A N 1
ATOM 893 C CA . LEU A 1 117 ? -0.794 -14.109 1.075 1 98.69 117 LEU A CA 1
ATOM 894 C C . LEU A 1 117 ? -1.393 -15.445 0.626 1 98.69 117 LEU A C 1
ATOM 896 O O . LEU A 1 117 ? -2.082 -16.109 1.4 1 98.69 117 LEU A O 1
ATOM 900 N N . VAL A 1 118 ? -1.191 -15.758 -0.591 1 98.5 118 VAL A N 1
ATOM 901 C CA . VAL A 1 118 ? -1.609 -17 -1.221 1 98.5 118 VAL A CA 1
ATOM 902 C C . VAL A 1 118 ? -0.51 -17.5 -2.154 1 98.5 118 VAL A C 1
ATOM 904 O O . VAL A 1 118 ? 0.119 -16.719 -2.863 1 98.5 118 VAL A O 1
ATOM 907 N N . TRP A 1 119 ? -0.293 -18.766 -2.111 1 98.81 119 TRP A N 1
ATOM 908 C CA . TRP A 1 119 ? 0.659 -19.328 -3.064 1 98.81 119 TRP A CA 1
ATOM 909 C C . TRP A 1 119 ? 0.214 -20.703 -3.525 1 98.81 119 TRP A C 1
ATOM 911 O O . TRP A 1 119 ? -0.563 -21.375 -2.84 1 98.81 119 TRP A O 1
ATOM 921 N N . ILE A 1 120 ? 0.643 -21.078 -4.668 1 98.81 120 ILE A N 1
ATOM 922 C CA . ILE A 1 120 ? 0.212 -22.312 -5.328 1 98.81 120 ILE A CA 1
ATOM 923 C C . ILE A 1 120 ? 1.412 -23.234 -5.539 1 98.81 120 ILE A C 1
ATOM 925 O O . ILE A 1 120 ? 2.484 -22.781 -5.953 1 98.81 120 ILE A O 1
ATOM 929 N N . GLN A 1 121 ? 1.132 -24.438 -5.297 1 98.62 121 GLN A N 1
ATOM 930 C CA . GLN A 1 121 ? 2.141 -25.484 -5.445 1 98.62 121 GLN A CA 1
ATOM 931 C C . GLN A 1 121 ? 1.656 -26.594 -6.379 1 98.62 121 GLN A C 1
ATOM 933 O O . GLN A 1 121 ? 0.493 -26.984 -6.32 1 98.62 121 GLN A O 1
ATOM 938 N N . GLU A 1 122 ? 2.539 -27.016 -7.242 1 98.62 122 GLU A N 1
ATOM 939 C CA . GLU A 1 122 ? 2.268 -28.234 -7.996 1 98.62 122 GLU A CA 1
ATOM 940 C C . GLU A 1 122 ? 2.434 -29.469 -7.121 1 98.62 122 GLU A C 1
ATOM 942 O O . GLU A 1 122 ? 3.465 -29.641 -6.469 1 98.62 122 GLU A O 1
ATOM 947 N N . ILE A 1 123 ? 1.466 -30.328 -7.172 1 98 123 ILE A N 1
ATOM 948 C CA . ILE A 1 123 ? 1.417 -31.453 -6.246 1 98 123 ILE A CA 1
ATOM 949 C C . ILE A 1 123 ? 2.529 -32.438 -6.582 1 98 123 ILE A C 1
ATOM 951 O O . ILE A 1 123 ? 3.262 -32.906 -5.695 1 98 123 ILE A O 1
ATOM 955 N N . LYS A 1 124 ? 2.729 -32.781 -7.812 1 97.62 124 LYS A N 1
ATOM 956 C CA . LYS A 1 124 ? 3.645 -33.844 -8.242 1 97.62 124 LYS A CA 1
ATOM 957 C C . LYS A 1 124 ? 5.09 -33.469 -7.918 1 97.62 124 LYS A C 1
ATOM 959 O O . LYS A 1 124 ? 5.863 -34.312 -7.461 1 97.62 124 LYS A O 1
ATOM 964 N N . THR A 1 125 ? 5.508 -32.25 -8.078 1 97.25 125 THR A N 1
ATOM 965 C CA . THR A 1 125 ? 6.91 -31.844 -7.969 1 97.25 125 THR A CA 1
ATOM 966 C C . THR A 1 125 ? 7.148 -31.031 -6.699 1 97.25 125 THR A C 1
ATOM 968 O O . THR A 1 125 ? 8.289 -30.75 -6.348 1 97.25 125 THR A O 1
ATOM 971 N N . SER A 1 126 ? 6.082 -30.609 -6.047 1 97.44 126 SER A N 1
ATOM 972 C CA . SER A 1 126 ? 6.133 -29.75 -4.863 1 97.44 126 SER A CA 1
ATOM 973 C C . SER A 1 126 ? 6.734 -28.391 -5.188 1 97.44 126 SER A C 1
ATOM 975 O O . SER A 1 126 ? 7.262 -27.719 -4.301 1 97.44 126 SER A O 1
ATOM 977 N N . ARG A 1 127 ? 6.66 -28 -6.414 1 97.94 127 ARG A N 1
ATOM 978 C CA . ARG A 1 127 ? 7.23 -26.734 -6.844 1 97.94 127 ARG A CA 1
ATOM 979 C C . ARG A 1 127 ? 6.266 -25.578 -6.582 1 97.94 127 ARG A C 1
ATOM 981 O O . ARG A 1 127 ? 5.062 -25.703 -6.82 1 97.94 127 ARG A O 1
ATOM 988 N N . LEU A 1 128 ? 6.855 -24.5 -6.113 1 98.75 128 LEU A N 1
ATOM 989 C CA . LEU A 1 128 ? 6.098 -23.266 -6 1 98.75 128 LEU A CA 1
ATOM 990 C C . LEU A 1 128 ? 5.895 -22.625 -7.371 1 98.75 128 LEU A C 1
ATOM 992 O O . LEU A 1 128 ? 6.863 -22.297 -8.055 1 98.75 128 LEU A O 1
ATOM 996 N N . ILE A 1 129 ? 4.609 -22.375 -7.793 1 98.81 129 ILE A N 1
ATOM 997 C CA . ILE A 1 129 ? 4.426 -21.953 -9.172 1 98.81 129 ILE A CA 1
ATOM 998 C C . ILE A 1 129 ? 3.586 -20.672 -9.211 1 98.81 129 ILE A C 1
ATOM 1000 O O . ILE A 1 129 ? 3.4 -20.078 -10.281 1 98.81 129 ILE A O 1
ATOM 1004 N N . GLY A 1 130 ? 3.057 -20.188 -8.117 1 98.94 130 GLY A N 1
ATOM 1005 C CA . GLY A 1 130 ? 2.291 -18.953 -8.039 1 98.94 130 GLY A CA 1
ATOM 1006 C C . GLY A 1 130 ? 2.354 -18.297 -6.672 1 98.94 130 GLY A C 1
ATOM 1007 O O . GLY A 1 130 ? 2.523 -18.984 -5.656 1 98.94 130 GLY A O 1
ATOM 1008 N N . PHE A 1 131 ? 2.193 -17.016 -6.676 1 98.94 131 PHE A N 1
ATOM 1009 C CA . PHE A 1 131 ? 2.309 -16.266 -5.43 1 98.94 131 PHE A CA 1
ATOM 1010 C C . PHE A 1 131 ? 1.625 -14.914 -5.547 1 98.94 131 PHE A C 1
ATOM 1012 O O . PHE A 1 131 ? 1.655 -14.289 -6.605 1 98.94 131 PHE A O 1
ATOM 1019 N N . ALA A 1 132 ? 1.032 -14.453 -4.5 1 98.88 132 ALA A N 1
ATOM 1020 C CA . ALA A 1 132 ? 0.489 -13.109 -4.336 1 98.88 132 ALA A CA 1
ATOM 1021 C C . ALA A 1 132 ? 0.386 -12.734 -2.859 1 98.88 132 ALA A C 1
ATOM 1023 O O . ALA A 1 132 ? 0.166 -13.594 -2.008 1 98.88 132 ALA A O 1
ATOM 1024 N N . ARG A 1 133 ? 0.476 -11.477 -2.6 1 98.81 133 ARG A N 1
ATOM 1025 C CA . ARG A 1 133 ? 0.344 -11.055 -1.209 1 98.81 133 ARG A CA 1
ATOM 1026 C C . ARG A 1 133 ? -0.201 -9.633 -1.12 1 98.81 133 ARG A C 1
ATOM 1028 O O . ARG A 1 133 ? -0.293 -8.93 -2.131 1 98.81 133 ARG A O 1
ATOM 1035 N N . ALA A 1 134 ? -0.572 -9.234 0.081 1 98.69 134 ALA A N 1
ATOM 1036 C CA . ALA A 1 134 ? -1.095 -7.895 0.329 1 98.69 134 ALA A CA 1
ATOM 1037 C C . ALA A 1 134 ? -0.601 -7.352 1.667 1 98.69 134 ALA A C 1
ATOM 1039 O O . ALA A 1 134 ? -0.469 -8.102 2.637 1 98.69 134 ALA A O 1
ATOM 1040 N N . THR A 1 135 ? -0.261 -6.102 1.689 1 98.62 135 THR A N 1
ATOM 1041 C CA . THR A 1 135 ? 0.1 -5.391 2.91 1 98.62 135 THR A CA 1
ATOM 1042 C C . THR A 1 135 ? -0.829 -4.199 3.137 1 98.62 135 THR A C 1
ATOM 1044 O O . THR A 1 135 ? -1.498 -3.742 2.209 1 98.62 135 THR A O 1
ATOM 1047 N N . GLY A 1 136 ? -0.909 -3.711 4.355 1 98.31 136 GLY A N 1
ATOM 1048 C CA . GLY A 1 136 ? -1.748 -2.584 4.727 1 98.31 136 GLY A CA 1
ATOM 1049 C C . GLY A 1 136 ? -1.812 -2.359 6.227 1 98.31 136 GLY A C 1
ATOM 1050 O O . GLY A 1 136 ? -0.83 -2.592 6.938 1 98.31 136 GLY A O 1
ATOM 1051 N N . ASP A 1 137 ? -2.936 -1.811 6.633 1 98.38 137 ASP A N 1
ATOM 1052 C CA . ASP A 1 137 ? -3.102 -1.5 8.047 1 98.38 137 ASP A CA 1
ATOM 1053 C C . ASP A 1 137 ? -4.031 -2.504 8.727 1 98.38 137 ASP A C 1
ATOM 1055 O O . ASP A 1 137 ? -4.449 -2.299 9.867 1 98.38 137 ASP A O 1
ATOM 1059 N N . ARG A 1 138 ? -4.461 -3.543 8.016 1 97.88 138 ARG A N 1
ATOM 1060 C CA . ARG A 1 138 ? -5.277 -4.66 8.484 1 97.88 138 ARG A CA 1
ATOM 1061 C C . ARG A 1 138 ? -6.699 -4.211 8.789 1 97.88 138 ARG A C 1
ATOM 1063 O O . ARG A 1 138 ? -7.488 -4.969 9.359 1 97.88 138 ARG A O 1
ATOM 1070 N N . VAL A 1 139 ? -7.047 -2.994 8.469 1 97.94 139 VAL A N 1
ATOM 1071 C CA . VAL A 1 139 ? -8.367 -2.486 8.82 1 97.94 139 VAL A CA 1
ATOM 1072 C C . VAL A 1 139 ? -8.992 -1.79 7.609 1 97.94 139 VAL A C 1
ATOM 1074 O O . VAL A 1 139 ? -10.008 -2.244 7.082 1 97.94 139 VAL A O 1
ATOM 1077 N N . PHE A 1 140 ? -8.312 -0.784 7.098 1 96.44 140 PHE A N 1
ATOM 1078 C CA . PHE A 1 140 ? -8.938 0.067 6.09 1 96.44 140 PHE A CA 1
ATOM 1079 C C . PHE A 1 140 ? -8.352 -0.207 4.711 1 96.44 140 PHE A C 1
ATOM 1081 O O . PHE A 1 140 ? -9.078 -0.198 3.713 1 96.44 140 PHE A O 1
ATOM 1088 N N . HIS A 1 141 ? -7.059 -0.414 4.645 1 96.38 141 HIS A N 1
ATOM 1089 C CA . HIS A 1 141 ? -6.352 -0.393 3.369 1 96.38 141 HIS A CA 1
ATOM 1090 C C . HIS A 1 141 ? -5.59 -1.694 3.141 1 96.38 141 HIS A C 1
ATOM 1092 O O . HIS A 1 141 ? -5.055 -2.281 4.082 1 96.38 141 HIS A O 1
ATOM 1098 N N . ALA A 1 142 ? -5.508 -2.033 1.871 1 98 142 ALA A N 1
ATOM 1099 C CA . ALA A 1 142 ? -4.598 -3.092 1.442 1 98 142 ALA A CA 1
ATOM 1100 C C . ALA A 1 142 ? -4.047 -2.811 0.048 1 98 142 ALA A C 1
ATOM 1102 O O . ALA A 1 142 ? -4.773 -2.352 -0.834 1 98 142 ALA A O 1
ATOM 1103 N N . ILE A 1 143 ? -2.775 -3.076 -0.116 1 98.31 143 ILE A N 1
ATOM 1104 C CA . ILE A 1 143 ? -2.109 -3.041 -1.413 1 98.31 143 ILE A CA 1
ATOM 1105 C C . ILE A 1 143 ? -1.65 -4.445 -1.797 1 98.31 143 ILE A C 1
ATOM 1107 O O . ILE A 1 143 ? -1.001 -5.133 -1.003 1 98.31 143 ILE A O 1
ATOM 1111 N N . ILE A 1 144 ? -1.986 -4.832 -2.939 1 98.19 144 ILE A N 1
ATOM 1112 C CA . ILE A 1 144 ? -1.6 -6.145 -3.443 1 98.19 144 ILE A CA 1
ATOM 1113 C C . ILE A 1 144 ? -0.248 -6.051 -4.148 1 98.19 144 ILE A C 1
ATOM 1115 O O . ILE A 1 144 ? -0.012 -5.125 -4.93 1 98.19 144 ILE A O 1
ATOM 1119 N N . TRP A 1 145 ? 0.603 -7.012 -3.838 1 97.69 145 TRP A N 1
ATOM 1120 C CA . TRP A 1 145 ? 1.961 -7.078 -4.367 1 97.69 145 TRP A CA 1
ATOM 1121 C C . TRP A 1 145 ? 2.264 -8.469 -4.922 1 97.69 145 TRP A C 1
ATOM 1123 O O . TRP A 1 145 ? 1.661 -9.453 -4.496 1 97.69 145 TRP A O 1
ATOM 1133 N N . ASP A 1 146 ? 3.227 -8.547 -5.836 1 97.88 146 ASP A N 1
ATOM 1134 C CA . ASP A 1 146 ? 3.953 -9.766 -6.188 1 97.88 146 ASP A CA 1
ATOM 1135 C C . ASP A 1 146 ? 3.01 -10.828 -6.75 1 97.88 146 ASP A C 1
ATOM 1137 O O . ASP A 1 146 ? 3.072 -11.992 -6.355 1 97.88 146 ASP A O 1
ATOM 1141 N N . VAL A 1 147 ? 2.129 -10.398 -7.547 1 98.5 147 VAL A N 1
ATOM 1142 C CA . VAL A 1 147 ? 1.268 -11.375 -8.203 1 98.5 147 VAL A CA 1
ATOM 1143 C C . VAL A 1 147 ? 2.02 -12.039 -9.359 1 98.5 147 VAL A C 1
ATOM 1145 O O . VAL A 1 147 ? 2.242 -11.414 -10.398 1 98.5 147 VAL A O 1
ATOM 1148 N N . VAL A 1 148 ? 2.398 -13.328 -9.141 1 98.56 148 VAL A N 1
ATOM 1149 C CA . VAL A 1 148 ? 3.225 -13.992 -10.148 1 98.56 148 VAL A CA 1
ATOM 1150 C C . VAL A 1 148 ? 2.76 -15.438 -10.328 1 98.56 148 VAL A C 1
ATOM 1152 O O . VAL A 1 148 ? 2.309 -16.078 -9.375 1 98.56 148 VAL A O 1
ATOM 1155 N N . VAL A 1 149 ? 2.828 -15.891 -11.477 1 98.81 149 VAL A N 1
ATOM 1156 C CA . VAL A 1 149 ? 2.658 -17.281 -11.867 1 98.81 149 VAL A CA 1
ATOM 1157 C C . VAL A 1 149 ? 3.814 -17.719 -12.766 1 98.81 149 VAL A C 1
ATOM 1159 O O . VAL A 1 149 ? 4.219 -16.969 -13.664 1 98.81 149 VAL A O 1
ATOM 1162 N N . ASP A 1 150 ? 4.379 -18.844 -12.492 1 98.75 150 ASP A N 1
ATOM 1163 C CA . ASP A 1 150 ? 5.395 -19.422 -13.367 1 98.75 150 ASP A CA 1
ATOM 1164 C C . ASP A 1 150 ? 4.945 -19.406 -14.828 1 98.75 150 ASP A C 1
ATOM 1166 O O . ASP A 1 150 ? 3.844 -19.859 -15.148 1 98.75 150 ASP A O 1
ATOM 1170 N N . PRO A 1 151 ? 5.816 -18.906 -15.68 1 98.19 151 PRO A N 1
ATOM 1171 C CA . PRO A 1 151 ? 5.418 -18.781 -17.078 1 98.19 151 PRO A CA 1
ATOM 1172 C C . PRO A 1 151 ? 4.953 -20.109 -17.688 1 98.19 151 PRO A C 1
ATOM 1174 O O . PRO A 1 151 ? 4.035 -20.125 -18.516 1 98.19 151 PRO A O 1
ATOM 1177 N N . ALA A 1 152 ? 5.48 -21.188 -17.328 1 98 152 ALA A N 1
ATOM 1178 C CA . ALA A 1 152 ? 5.125 -22.516 -17.859 1 98 152 ALA A CA 1
ATOM 1179 C C . ALA A 1 152 ? 3.707 -22.891 -17.453 1 98 152 ALA A C 1
ATOM 1181 O O . ALA A 1 152 ? 3.129 -23.828 -18.016 1 98 152 ALA A O 1
ATOM 1182 N N . TYR A 1 153 ? 3.148 -22.172 -16.516 1 98.06 153 TYR A N 1
ATOM 1183 C CA . TYR A 1 153 ? 1.832 -22.531 -15.992 1 98.06 153 TYR A CA 1
ATOM 1184 C C . TYR A 1 153 ? 0.834 -21.391 -16.234 1 98.06 153 TYR A C 1
ATOM 1186 O O . TYR A 1 153 ? -0.253 -21.391 -15.648 1 98.06 153 TYR A O 1
ATOM 1194 N N . GLN A 1 154 ? 1.194 -20.438 -16.938 1 96.81 154 GLN A N 1
ATOM 1195 C CA . GLN A 1 154 ? 0.29 -19.328 -17.234 1 96.81 154 GLN A CA 1
ATOM 1196 C C . GLN A 1 154 ? -0.766 -19.734 -18.266 1 96.81 154 GLN A C 1
ATOM 1198 O O . GLN A 1 154 ? -0.603 -20.734 -18.969 1 96.81 154 GLN A O 1
ATOM 1203 N N . GLY A 1 155 ? -1.912 -19.031 -18.203 1 95.5 155 GLY A N 1
ATOM 1204 C CA . GLY A 1 155 ? -3.006 -19.328 -19.109 1 95.5 155 GLY A CA 1
ATOM 1205 C C . GLY A 1 155 ? -3.945 -20.391 -18.578 1 95.5 155 GLY A C 1
ATOM 1206 O O . GLY A 1 155 ? -4.898 -20.797 -19.25 1 95.5 155 GLY A O 1
ATOM 1207 N N . LEU A 1 156 ? -3.74 -20.812 -17.391 1 96.56 156 LEU A N 1
ATOM 1208 C CA . LEU A 1 156 ? -4.555 -21.844 -16.781 1 96.56 156 LEU A CA 1
ATOM 1209 C C . LEU A 1 156 ? -5.52 -21.25 -15.758 1 96.56 156 LEU A C 1
ATOM 1211 O O . LEU A 1 156 ? -6.211 -21.984 -15.055 1 96.56 156 LEU A O 1
ATOM 1215 N N . GLY A 1 157 ? -5.508 -19.938 -15.625 1 96.69 157 GLY A N 1
ATOM 1216 C CA . GLY A 1 157 ? -6.395 -19.266 -14.688 1 96.69 157 GLY A CA 1
ATOM 1217 C C . GLY A 1 157 ? -5.816 -19.172 -13.289 1 96.69 157 GLY A C 1
ATOM 1218 O O . GLY A 1 157 ? -6.504 -18.734 -12.352 1 96.69 157 GLY A O 1
ATOM 1219 N N . LEU A 1 158 ? -4.57 -19.484 -13.109 1 98.19 158 LEU A N 1
ATOM 1220 C CA . LEU A 1 158 ? -3.977 -19.562 -11.773 1 98.19 158 LEU A CA 1
ATOM 1221 C C . LEU A 1 158 ? -3.799 -18.172 -11.18 1 98.19 158 LEU A C 1
ATOM 1223 O O . LEU A 1 158 ? -3.883 -18 -9.961 1 98.19 158 LEU A O 1
ATOM 1227 N N . GLY A 1 159 ? -3.535 -17.188 -12.031 1 98.19 159 GLY A N 1
ATOM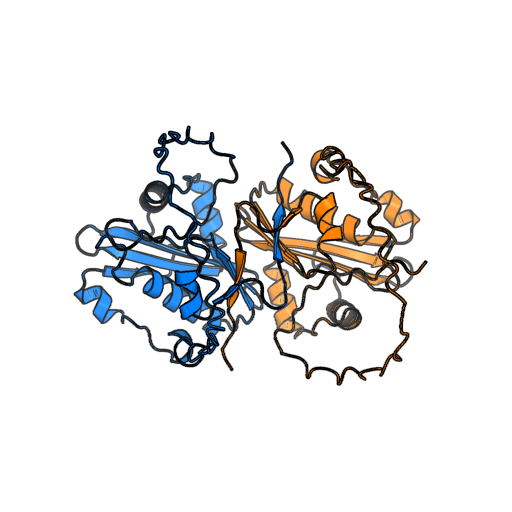 1228 C CA . GLY A 1 159 ? -3.514 -15.82 -11.531 1 98.19 159 GLY A CA 1
ATOM 1229 C C . GLY A 1 159 ? -4.824 -15.398 -10.891 1 98.19 159 GLY A C 1
ATOM 1230 O O . GLY A 1 159 ? -4.828 -14.766 -9.836 1 98.19 159 GLY A O 1
ATOM 1231 N N . LYS A 1 160 ? -5.836 -15.727 -11.57 1 97.12 160 LYS A N 1
ATOM 1232 C CA . LYS A 1 160 ? -7.168 -15.438 -11.039 1 97.12 160 LYS A CA 1
ATOM 1233 C C . LYS A 1 160 ? -7.414 -16.188 -9.734 1 97.12 160 LYS A C 1
ATOM 1235 O O . LYS A 1 160 ? -8.008 -15.633 -8.805 1 97.12 160 LYS A O 1
ATOM 1240 N N . VAL A 1 161 ? -7 -17.391 -9.672 1 97.25 161 VAL A N 1
ATOM 1241 C CA . VAL A 1 161 ? -7.105 -18.188 -8.453 1 97.25 161 VAL A CA 1
ATOM 1242 C C . VAL A 1 161 ? -6.422 -17.453 -7.297 1 97.25 161 VAL A C 1
ATOM 1244 O O . VAL A 1 161 ? -7 -17.312 -6.219 1 97.25 161 VAL A O 1
ATOM 1247 N N . LEU A 1 162 ? -5.219 -16.984 -7.504 1 98.19 162 LEU A N 1
ATOM 1248 C CA . LEU A 1 162 ? -4.484 -16.25 -6.492 1 98.19 162 LEU A CA 1
ATOM 1249 C C . LEU A 1 162 ? -5.27 -15.016 -6.039 1 98.19 162 LEU A C 1
ATOM 1251 O O . LEU A 1 162 ? -5.488 -14.82 -4.844 1 98.19 162 LEU A O 1
ATOM 1255 N N . MET A 1 163 ? -5.738 -14.266 -6.953 1 97.69 163 MET A N 1
ATOM 1256 C CA . MET A 1 163 ? -6.414 -13 -6.672 1 97.69 163 MET A CA 1
ATOM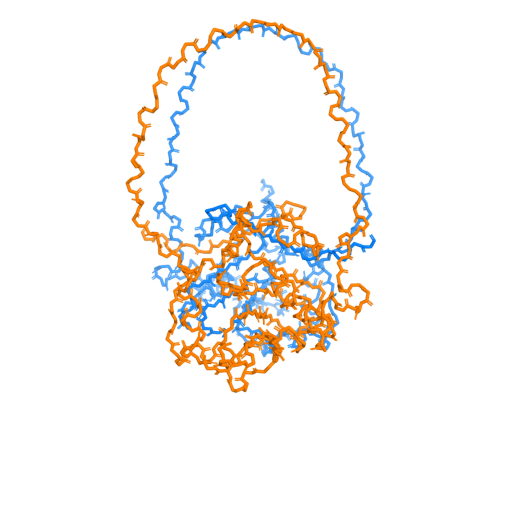 1257 C C . MET A 1 163 ? -7.727 -13.242 -5.93 1 97.69 163 MET A C 1
ATOM 1259 O O . MET A 1 163 ? -8.039 -12.531 -4.973 1 97.69 163 MET A O 1
ATOM 1263 N N . GLU A 1 164 ? -8.453 -14.195 -6.402 1 96.44 164 GLU A N 1
ATOM 1264 C CA . GLU A 1 164 ? -9.742 -14.469 -5.77 1 96.44 164 GLU A CA 1
ATOM 1265 C C . GLU A 1 164 ? -9.57 -14.836 -4.297 1 96.44 164 GLU A C 1
ATOM 1267 O O . GLU A 1 164 ? -10.32 -14.359 -3.443 1 96.44 164 GLU A O 1
ATOM 1272 N N . ARG A 1 165 ? -8.68 -15.641 -4.027 1 96.62 165 ARG A N 1
ATOM 1273 C CA . ARG A 1 165 ? -8.469 -16.062 -2.648 1 96.62 165 ARG A CA 1
ATOM 1274 C C . ARG A 1 165 ? -7.906 -14.922 -1.807 1 96.62 165 ARG A C 1
ATOM 1276 O O . ARG A 1 165 ? -8.312 -14.727 -0.659 1 96.62 165 ARG A O 1
ATOM 1283 N N . LEU A 1 166 ? -6.98 -14.234 -2.352 1 96.81 166 LEU A N 1
ATOM 1284 C CA . LEU A 1 166 ? -6.445 -13.07 -1.66 1 96.81 166 LEU A CA 1
ATOM 1285 C C . LEU A 1 166 ? -7.547 -12.062 -1.351 1 96.81 166 LEU A C 1
ATOM 1287 O O . LEU A 1 166 ? -7.645 -11.57 -0.225 1 96.81 166 LEU A O 1
ATOM 1291 N N . MET A 1 167 ? -8.383 -11.797 -2.303 1 95.44 167 MET A N 1
ATOM 1292 C CA . MET A 1 167 ? -9.492 -10.859 -2.146 1 95.44 167 MET A CA 1
ATOM 1293 C C . MET A 1 167 ? -10.484 -11.352 -1.101 1 95.44 167 MET A C 1
ATOM 1295 O O . MET A 1 167 ? -10.992 -10.57 -0.299 1 95.44 167 MET A O 1
ATOM 1299 N N . ALA A 1 168 ? -10.766 -12.578 -1.188 1 94.38 168 ALA A N 1
ATOM 1300 C CA . ALA A 1 168 ? -11.672 -13.148 -0.192 1 94.38 168 ALA A CA 1
ATOM 1301 C C . ALA A 1 168 ? -11.156 -12.898 1.223 1 94.38 168 ALA A C 1
ATOM 1303 O O . ALA A 1 168 ? -11.922 -12.508 2.107 1 94.38 168 ALA A O 1
ATOM 1304 N N . ASP A 1 169 ? -9.898 -13.148 1.439 1 95.38 169 ASP A N 1
ATOM 1305 C CA . ASP A 1 169 ? -9.281 -12.922 2.742 1 95.38 169 ASP A CA 1
ATOM 1306 C C . ASP A 1 169 ? -9.391 -11.453 3.16 1 95.38 169 ASP A C 1
ATOM 1308 O O . ASP A 1 169 ? -9.789 -11.156 4.285 1 95.38 169 ASP A O 1
ATOM 1312 N N . LEU A 1 170 ? -9.062 -10.562 2.297 1 96 170 LEU A N 1
ATOM 1313 C CA . LEU A 1 170 ? -9.078 -9.133 2.584 1 96 170 LEU A CA 1
ATOM 1314 C C . LEU A 1 170 ? -10.492 -8.648 2.879 1 96 170 LEU A C 1
ATOM 1316 O O . LEU A 1 170 ? -10.703 -7.855 3.797 1 96 170 LEU A O 1
ATOM 1320 N N . MET A 1 171 ? -11.438 -9.141 2.139 1 93.31 171 MET A N 1
ATOM 1321 C CA . MET A 1 171 ? -12.828 -8.742 2.342 1 93.31 171 MET A CA 1
ATOM 1322 C C . MET A 1 171 ? -13.359 -9.281 3.668 1 93.31 171 MET A C 1
ATOM 1324 O O . MET A 1 171 ? -14.133 -8.609 4.352 1 93.31 171 MET A O 1
ATOM 1328 N N . LYS A 1 172 ? -12.977 -10.438 3.965 1 93.44 172 LYS A N 1
ATOM 1329 C CA . LYS A 1 172 ? -13.367 -11.016 5.246 1 93.44 172 LYS A CA 1
ATOM 1330 C C . LYS A 1 172 ? -12.859 -10.18 6.414 1 93.44 172 LYS A C 1
ATOM 1332 O O . LYS A 1 172 ? -13.523 -10.078 7.445 1 93.44 172 LYS A O 1
ATOM 1337 N N . MET A 1 173 ? -11.734 -9.57 6.238 1 93.75 173 MET A N 1
ATOM 1338 C CA . MET A 1 173 ? -11.156 -8.695 7.258 1 93.75 173 MET A CA 1
ATOM 1339 C C . MET A 1 173 ? -11.906 -7.375 7.332 1 93.75 173 MET A C 1
ATOM 1341 O O . MET A 1 173 ? -11.688 -6.578 8.242 1 93.75 173 MET A O 1
ATOM 1345 N N . GLY A 1 174 ? -12.734 -7.113 6.297 1 93.12 174 GLY A N 1
ATOM 1346 C CA . GLY A 1 174 ? -13.492 -5.871 6.266 1 93.12 174 GLY A CA 1
ATOM 1347 C C . GLY A 1 174 ? -12.75 -4.734 5.598 1 93.12 174 GLY A C 1
ATOM 1348 O O . GLY A 1 174 ? -13.109 -3.564 5.77 1 93.12 174 GLY A O 1
ATOM 1349 N N . ILE A 1 175 ? -11.711 -5.082 4.895 1 94.81 175 ILE A N 1
ATOM 1350 C CA . ILE A 1 175 ? -10.93 -4.055 4.215 1 94.81 175 ILE A CA 1
ATOM 1351 C C . ILE A 1 175 ? -11.75 -3.443 3.082 1 94.81 175 ILE A C 1
ATOM 1353 O O . ILE A 1 175 ? -12.273 -4.164 2.229 1 94.81 175 ILE A O 1
ATOM 1357 N N . SER A 1 176 ? -11.773 -2.117 3.078 1 87.44 176 SER A N 1
ATOM 1358 C CA . SER A 1 176 ? -12.656 -1.446 2.133 1 87.44 176 SER A CA 1
ATOM 1359 C C . SER A 1 176 ? -11.867 -0.787 1.007 1 87.44 176 SER A C 1
ATOM 1361 O O . SER A 1 176 ? -12.43 -0.455 -0.04 1 87.44 176 SER A O 1
ATOM 1363 N N . ASN A 1 177 ? -10.641 -0.54 1.181 1 93.69 177 ASN A N 1
ATOM 1364 C CA . ASN A 1 177 ? -9.789 0.086 0.172 1 93.69 177 ASN A CA 1
ATOM 1365 C C . ASN A 1 177 ? -8.656 -0.837 -0.257 1 93.69 177 ASN A C 1
ATOM 1367 O O . ASN A 1 177 ? -7.652 -0.961 0.448 1 93.69 177 ASN A O 1
ATOM 1371 N N . ILE A 1 178 ? -8.859 -1.477 -1.373 1 96.31 178 ILE A N 1
ATOM 1372 C CA . ILE A 1 178 ? -7.879 -2.406 -1.915 1 96.31 178 ILE A CA 1
ATOM 1373 C C . ILE A 1 178 ? -7.355 -1.884 -3.252 1 96.31 178 ILE A C 1
ATOM 1375 O O . ILE A 1 178 ? -8.141 -1.534 -4.137 1 96.31 178 ILE A O 1
ATOM 1379 N N . ALA A 1 179 ? -6.047 -1.763 -3.371 1 96.25 179 ALA A N 1
ATOM 1380 C CA . ALA A 1 179 ? -5.449 -1.196 -4.578 1 96.25 179 ALA A CA 1
ATOM 1381 C C . ALA A 1 179 ? -4.184 -1.952 -4.969 1 96.25 179 ALA A C 1
ATOM 1383 O O . ALA A 1 179 ? -3.787 -2.904 -4.289 1 96.25 179 ALA A O 1
ATOM 1384 N N . LEU A 1 180 ? -3.67 -1.653 -6.109 1 96.19 180 LEU A N 1
ATOM 1385 C CA . LEU A 1 180 ? -2.418 -2.195 -6.625 1 96.19 180 LEU A CA 1
ATOM 1386 C C . LEU A 1 180 ? -1.83 -1.279 -7.695 1 96.19 180 LEU A C 1
ATOM 1388 O O . LEU A 1 180 ? -2.467 -0.304 -8.102 1 96.19 180 LEU A O 1
ATOM 1392 N N . TYR A 1 181 ? -0.604 -1.576 -8.039 1 92.56 181 TYR A N 1
ATOM 1393 C CA . TYR A 1 181 ? 0.102 -0.936 -9.141 1 92.56 181 TYR A CA 1
ATOM 1394 C C . TYR A 1 181 ? 0.331 -1.917 -10.289 1 92.56 181 TYR A C 1
ATOM 1396 O O . TYR A 1 181 ? 0.936 -2.975 -10.094 1 92.56 181 TYR A O 1
ATOM 1404 N N . ALA A 1 182 ? -0.132 -1.551 -11.406 1 93.31 182 ALA A N 1
ATOM 1405 C CA . ALA A 1 182 ? -0.084 -2.484 -12.531 1 93.31 182 ALA A CA 1
ATOM 1406 C C . ALA A 1 182 ? 0.714 -1.901 -13.695 1 93.31 182 ALA A C 1
ATOM 1408 O O . ALA A 1 182 ? 0.542 -0.733 -14.047 1 93.31 182 ALA A O 1
ATOM 1409 N N . GLU A 1 183 ? 1.573 -2.725 -14.227 1 90.19 183 GLU A N 1
ATOM 1410 C CA . GLU A 1 183 ? 2.158 -2.389 -15.523 1 90.19 183 GLU A CA 1
ATOM 1411 C C . GLU A 1 183 ? 1.093 -2.346 -16.609 1 90.19 183 GLU A C 1
ATOM 1413 O O . GLU A 1 183 ? 0.073 -3.031 -16.516 1 90.19 183 GLU A O 1
ATOM 1418 N N . PRO A 1 184 ? 1.362 -1.57 -17.656 1 89.56 184 PRO A N 1
ATOM 1419 C CA . PRO A 1 184 ? 0.364 -1.435 -18.719 1 89.56 184 PRO A CA 1
ATOM 1420 C C . PRO A 1 184 ? -0.05 -2.777 -19.312 1 89.56 184 PRO A C 1
ATOM 1422 O O . PRO A 1 184 ? -1.221 -2.975 -19.641 1 89.56 184 PRO A O 1
ATOM 1425 N N . THR A 1 185 ? 0.811 -3.703 -19.375 1 90.94 185 THR A N 1
ATOM 1426 C CA . THR A 1 185 ? 0.569 -4.957 -20.094 1 90.94 185 THR A CA 1
ATOM 1427 C C . THR A 1 185 ? -0.337 -5.871 -19.266 1 90.94 185 THR A C 1
ATOM 1429 O O . THR A 1 185 ? -0.868 -6.855 -19.797 1 90.94 185 THR A O 1
ATOM 1432 N N . VAL A 1 186 ? -0.585 -5.535 -18 1 93.19 186 VAL A N 1
ATOM 1433 C CA . VAL A 1 186 ? -1.344 -6.48 -17.188 1 93.19 186 VAL A CA 1
ATOM 1434 C C . VAL A 1 186 ? -2.615 -5.809 -16.672 1 93.19 186 VAL A C 1
ATOM 1436 O O . VAL A 1 186 ? -3.361 -6.398 -15.883 1 93.19 186 VAL A O 1
ATOM 1439 N N . ILE A 1 187 ? -2.887 -4.668 -17.125 1 93.44 187 ILE A N 1
ATOM 1440 C CA . ILE A 1 187 ? -4.105 -3.967 -16.75 1 93.44 187 ILE A CA 1
ATOM 1441 C C . ILE A 1 187 ? -5.324 -4.816 -17.094 1 93.44 187 ILE A C 1
ATOM 1443 O O . ILE A 1 187 ? -6.27 -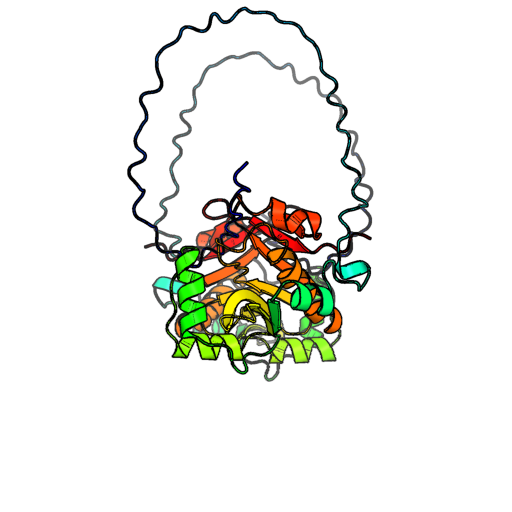4.914 -16.312 1 93.44 187 ILE A O 1
ATOM 1447 N N . GLY A 1 188 ? -5.273 -5.41 -18.234 1 93.5 188 GLY A N 1
ATOM 1448 C CA . GLY A 1 188 ? -6.371 -6.234 -18.703 1 93.5 188 GLY A CA 1
ATOM 1449 C C . GLY A 1 188 ? -6.637 -7.441 -17.828 1 93.5 188 GLY A C 1
ATOM 1450 O O . GLY A 1 188 ? -7.742 -7.984 -17.828 1 93.5 188 GLY A O 1
ATOM 1451 N N . PHE A 1 189 ? -5.695 -7.883 -17.125 1 94.69 189 PHE A N 1
ATOM 1452 C CA . PHE A 1 189 ? -5.836 -9.008 -16.203 1 94.69 189 PHE A CA 1
ATOM 1453 C C . PHE A 1 189 ? -6.676 -8.617 -15 1 94.69 189 PHE A C 1
ATOM 1455 O O . PHE A 1 189 ? -7.484 -9.414 -14.516 1 94.69 189 PHE A O 1
ATOM 1462 N N . TYR A 1 190 ? -6.539 -7.414 -14.547 1 96 190 TYR A N 1
ATOM 1463 C CA . TYR A 1 190 ? -7.141 -7.004 -13.289 1 96 190 TYR A CA 1
ATOM 1464 C C . TYR A 1 190 ? -8.531 -6.418 -13.508 1 96 190 TYR A C 1
ATOM 1466 O O . TYR A 1 190 ? -9.391 -6.492 -12.625 1 96 190 TYR A O 1
ATOM 1474 N N . GLN A 1 191 ? -8.781 -5.871 -14.625 1 93.94 191 GLN A N 1
ATOM 1475 C CA . GLN A 1 191 ? -10.016 -5.141 -14.898 1 93.94 191 GLN A CA 1
ATOM 1476 C C . GLN A 1 191 ? -11.234 -6.043 -14.734 1 93.94 191 GLN A C 1
ATOM 1478 O O . GLN A 1 191 ? -12.195 -5.684 -14.055 1 93.94 191 GLN A O 1
ATOM 1483 N N . PRO A 1 192 ? -11.188 -7.211 -15.281 1 92.38 192 PRO A N 1
ATOM 1484 C CA . PRO A 1 192 ? -12.367 -8.07 -15.133 1 92.38 192 PRO A CA 1
ATOM 1485 C C . PRO A 1 192 ? -12.625 -8.469 -13.688 1 92.38 192 PRO A C 1
ATOM 1487 O O . PRO A 1 192 ? -13.711 -8.961 -13.359 1 92.38 192 PRO A O 1
ATOM 1490 N N . MET A 1 193 ? -11.711 -8.273 -12.891 1 92.56 193 MET A N 1
ATOM 1491 C CA . MET A 1 193 ? -11.875 -8.648 -11.492 1 92.56 193 MET A CA 1
ATOM 1492 C C . MET A 1 193 ? -12.336 -7.449 -10.656 1 92.56 193 MET A C 1
ATOM 1494 O O . MET A 1 193 ? -12.32 -7.5 -9.43 1 92.56 193 MET A O 1
ATOM 1498 N N . GLY A 1 194 ? -12.578 -6.324 -11.312 1 92.44 194 GLY A N 1
ATOM 1499 C CA . GLY A 1 194 ? -13.203 -5.207 -10.625 1 92.44 194 GLY A CA 1
ATOM 1500 C C . GLY A 1 194 ? -12.242 -4.078 -10.32 1 92.44 194 GLY A C 1
ATOM 1501 O O . GLY A 1 194 ? -12.617 -3.096 -9.672 1 92.44 194 GLY A O 1
ATOM 1502 N N . PHE A 1 195 ? -11.047 -4.254 -10.781 1 94.06 195 PHE A N 1
ATOM 1503 C CA . PHE A 1 195 ? -10.094 -3.17 -10.578 1 94.06 195 PHE A CA 1
ATOM 1504 C C . PHE A 1 195 ? -10.211 -2.135 -11.695 1 94.06 195 PHE A C 1
ATOM 1506 O O . PHE A 1 195 ? -10.375 -2.49 -12.859 1 94.06 195 PHE A O 1
ATOM 1513 N N . ILE A 1 196 ? -10.094 -0.88 -11.234 1 92.44 196 ILE A N 1
ATOM 1514 C CA . ILE A 1 196 ? -10.211 0.235 -12.172 1 92.44 196 ILE A CA 1
ATOM 1515 C C . ILE A 1 196 ? -8.953 1.094 -12.109 1 92.44 196 ILE A C 1
ATOM 1517 O O . ILE A 1 196 ? -8.438 1.374 -11.023 1 92.44 196 ILE A O 1
ATOM 1521 N N . ALA A 1 197 ? -8.586 1.447 -13.289 1 88.69 197 ALA A N 1
ATOM 1522 C CA . ALA A 1 197 ? -7.406 2.305 -13.344 1 88.69 197 ALA A CA 1
ATOM 1523 C C . ALA A 1 197 ? -7.777 3.766 -13.117 1 88.69 197 ALA A C 1
ATOM 1525 O O . ALA A 1 197 ? -8.797 4.242 -13.617 1 88.69 197 ALA A O 1
ATOM 1526 N N . ASP A 1 198 ? -6.938 4.508 -12.336 1 81.25 198 ASP A N 1
ATOM 1527 C CA . ASP A 1 198 ? -6.969 5.945 -12.094 1 81.25 198 ASP A CA 1
ATOM 1528 C C . ASP A 1 198 ? -8.391 6.422 -11.789 1 81.25 198 ASP A C 1
ATOM 1530 O O . ASP A 1 198 ? -8.875 7.375 -12.398 1 81.25 198 ASP A O 1
ATOM 1534 N N . PRO A 1 199 ? -9.008 5.801 -10.883 1 79.12 199 PRO A N 1
ATOM 1535 C CA . PRO A 1 199 ? -10.352 6.281 -10.547 1 79.12 199 PRO A CA 1
ATOM 1536 C C . PRO A 1 199 ? -10.367 7.75 -10.133 1 79.12 199 PRO A C 1
ATOM 1538 O O . PRO A 1 199 ? -9.523 8.18 -9.344 1 79.12 199 PRO A O 1
ATOM 1541 N N . ASP A 1 200 ? -11.258 8.523 -10.75 1 80.81 200 ASP A N 1
ATOM 1542 C CA . ASP A 1 200 ? -11.445 9.938 -10.445 1 80.81 200 ASP A CA 1
ATOM 1543 C C . ASP A 1 200 ? -10.172 10.734 -10.719 1 80.81 200 ASP A C 1
ATOM 1545 O O . ASP A 1 200 ? -9.93 11.758 -10.086 1 80.81 200 ASP A O 1
ATOM 1549 N N . GLY A 1 201 ? -9.32 10.203 -11.469 1 85.69 201 GLY A N 1
ATOM 1550 C CA . GLY A 1 201 ? -8.102 10.898 -11.859 1 85.69 201 GLY A CA 1
ATOM 1551 C C . GLY A 1 201 ? -6.965 10.703 -10.883 1 85.69 201 GLY A C 1
ATOM 1552 O O . GLY A 1 201 ? -5.895 11.297 -11.039 1 85.69 201 GLY A O 1
ATOM 1553 N N . ILE A 1 202 ? -7.215 9.914 -9.938 1 88.88 202 ILE A N 1
ATOM 1554 C CA . ILE A 1 202 ? -6.172 9.641 -8.961 1 88.88 202 ILE A CA 1
ATOM 1555 C C . ILE A 1 202 ? -4.977 8.984 -9.641 1 88.88 202 ILE A C 1
ATOM 1557 O O . ILE A 1 202 ? -5.148 8.086 -10.469 1 88.88 202 ILE A O 1
ATOM 1561 N N . ARG A 1 203 ? -3.809 9.492 -9.25 1 88.81 203 ARG A N 1
ATOM 1562 C CA . ARG A 1 203 ? -2.594 8.961 -9.859 1 88.81 203 ARG A CA 1
ATOM 1563 C C . ARG A 1 203 ? -1.742 8.234 -8.82 1 88.81 203 ARG A C 1
ATOM 1565 O O . ARG A 1 203 ? -1.658 8.656 -7.668 1 88.81 203 ARG A O 1
ATOM 1572 N N . ALA A 1 204 ? -1.22 7.227 -9.312 1 88.25 204 ALA A N 1
ATOM 1573 C CA . ALA A 1 204 ? -0.152 6.613 -8.531 1 88.25 204 ALA A CA 1
ATOM 1574 C C . ALA A 1 204 ? 1.141 7.418 -8.641 1 88.25 204 ALA A C 1
ATOM 1576 O O . ALA A 1 204 ? 1.541 7.812 -9.734 1 88.25 204 ALA A O 1
ATOM 1577 N N . MET A 1 205 ? 1.741 7.695 -7.504 1 92.81 205 MET A N 1
ATOM 1578 C CA . MET A 1 205 ? 3.059 8.32 -7.516 1 92.81 205 MET A CA 1
ATOM 1579 C C . MET A 1 205 ? 4.074 7.473 -6.754 1 92.81 205 MET A C 1
ATOM 1581 O O . MET A 1 205 ? 3.725 6.809 -5.777 1 92.81 205 MET A O 1
ATOM 1585 N N . ALA A 1 206 ? 5.25 7.469 -7.277 1 94.12 206 ALA A N 1
ATOM 1586 C CA . ALA A 1 206 ? 6.352 6.738 -6.652 1 94.12 206 ALA A CA 1
ATOM 1587 C C . ALA A 1 206 ? 7.551 7.652 -6.426 1 94.12 206 ALA A C 1
ATOM 1589 O O . ALA A 1 206 ? 7.879 8.484 -7.277 1 94.12 206 ALA A O 1
ATOM 1590 N N . TYR A 1 207 ? 8.125 7.387 -5.258 1 93.38 207 TYR A N 1
ATOM 1591 C CA . TYR A 1 207 ? 9.328 8.148 -4.949 1 93.38 207 TYR A CA 1
ATOM 1592 C C . TYR A 1 207 ? 10.516 7.648 -5.77 1 93.38 207 TYR A C 1
ATOM 1594 O O . TYR A 1 207 ? 10.75 6.441 -5.848 1 93.38 207 TYR A O 1
ATOM 1602 N N . SER A 1 208 ? 11.203 8.477 -6.449 1 80.69 208 SER A N 1
ATOM 1603 C CA . SER A 1 208 ? 12.398 8.18 -7.234 1 80.69 208 SER A CA 1
ATOM 1604 C C . SER A 1 208 ? 13.594 8.984 -6.754 1 80.69 208 SER A C 1
ATOM 1606 O O . SER A 1 208 ? 13.539 10.219 -6.711 1 80.69 208 SER A O 1
ATOM 1608 N N . ARG A 1 209 ? 14.617 8.258 -6.129 1 68.38 209 ARG A N 1
ATOM 1609 C CA . ARG A 1 209 ? 15.82 8.961 -5.703 1 68.38 209 ARG A CA 1
ATOM 1610 C C . ARG A 1 209 ? 16.562 9.562 -6.898 1 68.38 209 ARG A C 1
ATOM 1612 O O . ARG A 1 209 ? 16.719 8.898 -7.93 1 68.38 209 ARG A O 1
ATOM 1619 N N . ARG A 1 210 ? 16.219 10.719 -7.379 1 50.56 210 ARG A N 1
ATOM 1620 C CA . ARG A 1 210 ? 17.016 11.312 -8.438 1 50.56 210 ARG A CA 1
ATOM 1621 C C . ARG A 1 210 ? 18.484 10.898 -8.32 1 50.56 210 ARG A C 1
ATOM 1623 O O . ARG A 1 210 ? 19.078 11.023 -7.25 1 50.56 210 ARG A O 1
ATOM 1630 N N . ARG A 1 211 ? 18.859 9.609 -8.68 1 39.03 211 ARG A N 1
ATOM 1631 C CA . ARG A 1 211 ? 20.297 9.594 -8.992 1 39.03 211 ARG A CA 1
ATOM 1632 C C . ARG A 1 211 ? 20.672 10.766 -9.891 1 39.03 211 ARG A C 1
ATOM 1634 O O . ARG A 1 211 ? 19.844 11.242 -10.672 1 39.03 211 ARG A O 1
ATOM 1641 N N . MET B 1 1 ? -3.182 36.719 -2.408 1 21.27 1 MET B N 1
ATOM 1642 C CA . MET B 1 1 ? -3.49 35.719 -3.414 1 21.27 1 MET B CA 1
ATOM 1643 C C . MET B 1 1 ? -3.695 34.344 -2.768 1 21.27 1 MET B C 1
ATOM 1645 O O . MET B 1 1 ? -2.857 33.906 -1.985 1 21.27 1 MET B O 1
ATOM 1649 N N . PRO B 1 2 ? -4.934 33.844 -2.615 1 20.61 2 PRO B N 1
ATOM 1650 C CA . PRO B 1 2 ? -5.312 32.719 -1.756 1 20.61 2 PRO B CA 1
ATOM 1651 C C . PRO B 1 2 ? -4.594 31.422 -2.125 1 20.61 2 PRO B C 1
ATOM 1653 O O . PRO B 1 2 ? -4.43 31.125 -3.311 1 20.61 2 PRO B O 1
ATOM 1656 N N . ASN B 1 3 ? -3.549 31.156 -1.42 1 21.45 3 ASN B N 1
ATOM 1657 C CA . ASN B 1 3 ? -2.738 29.969 -1.659 1 21.45 3 ASN B CA 1
ATOM 1658 C C . ASN B 1 3 ? -3.604 28.719 -1.807 1 21.45 3 ASN B C 1
ATOM 1660 O O . ASN B 1 3 ? -4.52 28.5 -1.014 1 21.45 3 ASN B O 1
ATOM 1664 N N . PRO B 1 4 ? -3.695 28.172 -2.994 1 23.94 4 PRO B N 1
ATOM 1665 C CA . PRO B 1 4 ? -4.555 27.016 -3.297 1 23.94 4 PRO B CA 1
ATOM 1666 C C . PRO B 1 4 ? -4.449 25.906 -2.252 1 23.94 4 PRO B C 1
ATOM 1668 O O . PRO B 1 4 ? -3.389 25.734 -1.647 1 23.94 4 PRO B O 1
ATOM 1671 N N . VAL B 1 5 ? -5.477 25.703 -1.509 1 24.09 5 VAL B N 1
ATOM 1672 C CA . VAL B 1 5 ? -5.766 24.703 -0.489 1 24.09 5 VAL B CA 1
ATOM 1673 C C . VAL B 1 5 ? -5.461 23.312 -1.033 1 24.09 5 VAL B C 1
ATOM 1675 O O . VAL B 1 5 ? -6.051 22.875 -2.027 1 24.09 5 VAL B O 1
ATOM 1678 N N . TYR B 1 6 ? -4.145 22.969 -1.004 1 26.48 6 TYR B N 1
ATOM 1679 C CA . TYR B 1 6 ? -3.814 21.656 -1.54 1 26.48 6 TYR B CA 1
ATOM 1680 C C . TYR B 1 6 ? -4.453 20.547 -0.707 1 26.48 6 TYR B C 1
ATOM 1682 O O . TYR B 1 6 ? -4.199 20.453 0.496 1 26.48 6 TYR B O 1
ATOM 1690 N N . LEU B 1 7 ? -5.75 20.406 -0.941 1 26.53 7 LEU B N 1
ATOM 1691 C CA . LEU B 1 7 ? -6.391 19.234 -0.368 1 26.53 7 LEU B CA 1
ATOM 1692 C C . LEU B 1 7 ? -5.703 17.953 -0.844 1 26.53 7 LEU B C 1
ATOM 1694 O O . LEU B 1 7 ? -5.578 17.734 -2.049 1 26.53 7 LEU B O 1
ATOM 1698 N N . VAL B 1 8 ? -4.789 17.703 -0.135 1 28.17 8 VAL B N 1
ATOM 1699 C CA . VAL B 1 8 ? -4.172 16.422 -0.483 1 28.17 8 VAL B CA 1
ATOM 1700 C C . VAL B 1 8 ? -5.207 15.305 -0.391 1 28.17 8 VAL B C 1
ATOM 1702 O O . VAL B 1 8 ? -5.859 15.133 0.643 1 28.17 8 VAL B O 1
ATOM 1705 N N . GLY B 1 9 ? -5.957 15.109 -1.462 1 28.53 9 GLY B N 1
ATOM 1706 C CA . GLY B 1 9 ? -7.062 14.211 -1.758 1 28.53 9 GLY B CA 1
ATOM 1707 C C . GLY B 1 9 ? -6.84 12.805 -1.239 1 28.53 9 GLY B C 1
ATOM 1708 O O . GLY B 1 9 ? -6.004 12.062 -1.765 1 28.53 9 GLY B O 1
ATOM 1709 N N . CYS B 1 10 ? -6.441 12.641 0.011 1 30.45 10 CYS B N 1
ATOM 1710 C CA . CYS B 1 10 ? -6.57 11.227 0.359 1 30.45 10 CYS B CA 1
ATOM 1711 C C . CYS B 1 10 ? -8.039 10.828 0.483 1 30.45 10 CYS B C 1
ATOM 1713 O O . CYS B 1 10 ? -8.727 11.266 1.408 1 30.45 10 CYS B O 1
ATOM 1715 N N . SER B 1 11 ? -8.906 10.906 -0.659 1 28.66 11 SER B N 1
ATOM 1716 C CA . SER B 1 11 ? -10.32 10.586 -0.508 1 28.66 11 SER B CA 1
ATOM 1717 C C . SER B 1 11 ? -10.516 9.188 0.057 1 28.66 11 SER B C 1
ATOM 1719 O O . SER B 1 11 ? -10.023 8.211 -0.51 1 28.66 11 SER B O 1
ATOM 1721 N N . SER B 1 12 ? -10.648 9.242 1.285 1 29.45 12 SER B N 1
ATOM 1722 C CA . SER B 1 12 ? -11.156 7.992 1.85 1 29.45 12 SER B CA 1
ATOM 1723 C C . SER B 1 12 ? -12.461 7.57 1.183 1 29.45 12 SER B C 1
ATOM 1725 O O . SER B 1 12 ? -13 6.504 1.481 1 29.45 12 SER B O 1
ATOM 1727 N N . SER B 1 13 ? -13.43 8.609 0.922 1 28.84 13 SER B N 1
ATOM 1728 C CA . SER B 1 13 ? -14.781 8.109 0.68 1 28.84 13 SER B CA 1
ATOM 1729 C C . SER B 1 13 ? -14.891 7.449 -0.691 1 28.84 13 SER B C 1
ATOM 1731 O O . SER B 1 13 ? -14.781 8.117 -1.719 1 28.84 13 SER B O 1
ATOM 1733 N N . PHE B 1 14 ? -14.711 6.277 -0.805 1 30.53 14 PHE B N 1
ATOM 1734 C CA . PHE B 1 14 ? -15.141 5.766 -2.102 1 30.53 14 PHE B CA 1
ATOM 1735 C C . PHE B 1 14 ? -16.594 6.133 -2.373 1 30.53 14 PHE B C 1
ATOM 1737 O O . PHE B 1 14 ? -17.234 5.547 -3.248 1 30.53 14 PHE B O 1
ATOM 1744 N N . GLN B 1 15 ? -17.375 6.562 -1.273 1 26.67 15 GLN B N 1
ATOM 1745 C CA . GLN B 1 15 ? -18.781 6.66 -1.645 1 26.67 15 GLN B CA 1
ATOM 1746 C C . GLN B 1 15 ? -19.016 7.801 -2.633 1 26.67 15 GLN B C 1
ATOM 1748 O O . GLN B 1 15 ? -18.547 8.922 -2.416 1 26.67 15 GLN B O 1
ATOM 1753 N N . ALA B 1 16 ? -19.531 7.453 -3.797 1 28.8 16 ALA B N 1
ATOM 1754 C CA . ALA B 1 16 ? -19.859 8.414 -4.852 1 28.8 16 ALA B CA 1
ATOM 1755 C C . ALA B 1 16 ? -20.734 9.547 -4.312 1 28.8 16 ALA B C 1
ATOM 1757 O O . ALA B 1 16 ? -21.844 9.312 -3.84 1 28.8 16 ALA B O 1
ATOM 1758 N N . PRO B 1 17 ? -20.219 10.641 -3.717 1 26.48 17 PRO B N 1
ATOM 1759 C CA . PRO B 1 17 ? -21.141 11.734 -3.389 1 26.48 17 PRO B CA 1
ATOM 1760 C C . PRO B 1 17 ? -22.016 12.133 -4.57 1 26.48 17 PRO B C 1
ATOM 1762 O O . PRO B 1 17 ? -21.656 11.891 -5.723 1 26.48 17 PRO B O 1
ATOM 1765 N N . ILE B 1 18 ? -23.359 12.492 -4.281 1 25.88 18 ILE B N 1
ATOM 1766 C CA . ILE B 1 18 ? -24.391 13.008 -5.176 1 25.88 18 ILE B CA 1
ATOM 1767 C C . ILE B 1 18 ? -23.875 14.273 -5.863 1 25.88 18 ILE B C 1
ATOM 1769 O O . ILE B 1 18 ? -23.359 15.18 -5.207 1 25.88 18 ILE B O 1
ATOM 1773 N N . PRO B 1 19 ? -23.703 14.227 -7.137 1 24.59 19 PRO B N 1
ATOM 1774 C CA . PRO B 1 19 ? -23.125 15.289 -7.961 1 24.59 19 PRO B CA 1
ATOM 1775 C C . PRO B 1 19 ? -23.781 16.656 -7.707 1 24.59 19 PRO B C 1
ATOM 1777 O O . PRO B 1 19 ? -25 16.766 -7.68 1 24.59 19 PRO B O 1
ATOM 1780 N N . PRO B 1 20 ? -23.125 17.453 -6.82 1 20.92 20 PRO B N 1
ATOM 1781 C CA . PRO B 1 20 ? -23.797 18.75 -6.684 1 20.92 20 PRO B CA 1
ATOM 1782 C C . PRO B 1 20 ? -24.188 19.359 -8.031 1 20.92 20 PRO B C 1
ATOM 1784 O O . PRO B 1 20 ? -23.562 19.062 -9.055 1 20.92 20 PRO B O 1
ATOM 1787 N N . GLN B 1 21 ? -25.469 19.703 -8.125 1 20.66 21 GLN B N 1
ATOM 1788 C CA . GLN B 1 21 ? -26.141 20.344 -9.258 1 20.66 21 GLN B CA 1
ATOM 1789 C C . GLN B 1 21 ? -25.391 21.609 -9.695 1 20.66 21 GLN B C 1
ATOM 1791 O O . GLN B 1 21 ? -25.25 22.547 -8.922 1 20.66 21 GLN B O 1
ATOM 1796 N N . ALA B 1 22 ? -24.312 21.375 -10.398 1 20.67 22 ALA B N 1
ATOM 1797 C CA . ALA B 1 22 ? -23.516 22.484 -10.945 1 20.67 22 ALA B CA 1
ATOM 1798 C C . ALA B 1 22 ? -24.406 23.484 -11.68 1 20.67 22 ALA B C 1
ATOM 1800 O O . ALA B 1 22 ? -25.188 23.109 -12.555 1 20.67 22 ALA B O 1
ATOM 1801 N N . VAL B 1 23 ? -24.766 24.531 -11.023 1 19.06 23 VAL B N 1
ATOM 1802 C CA . VAL B 1 23 ? -25.531 25.672 -11.531 1 19.06 23 VAL B CA 1
ATOM 1803 C C . VAL B 1 23 ? -24.875 26.219 -12.789 1 19.06 23 VAL B C 1
ATOM 1805 O O . VAL B 1 23 ? -23.688 26.531 -12.789 1 19.06 23 VAL B O 1
ATOM 1808 N N . TYR B 1 24 ? -25.297 25.719 -13.938 1 18.69 24 TYR B N 1
ATOM 1809 C CA . TYR B 1 24 ? -24.891 26.016 -15.305 1 18.69 24 TYR B CA 1
ATOM 1810 C C . TYR B 1 24 ? -25.031 27.5 -15.609 1 18.69 24 TYR B C 1
ATOM 1812 O O . TYR B 1 24 ? -26.125 28.047 -15.578 1 18.69 24 TYR B O 1
ATOM 1820 N N . ALA B 1 25 ? -24.094 28.266 -14.883 1 18.72 25 ALA B N 1
ATOM 1821 C CA . ALA B 1 25 ? -24.219 29.703 -15.18 1 18.72 25 ALA B CA 1
ATOM 1822 C C . ALA B 1 25 ? -24.109 29.953 -16.688 1 18.72 25 ALA B C 1
ATOM 1824 O O . ALA B 1 25 ? -23.266 29.375 -17.359 1 18.72 25 ALA B O 1
ATOM 1825 N N . ARG B 1 26 ? -25.125 30.391 -17.281 1 19.28 26 ARG B N 1
ATOM 1826 C CA . ARG B 1 26 ? -25.516 30.703 -18.641 1 19.28 26 ARG B CA 1
ATOM 1827 C C . ARG B 1 26 ? -24.609 31.781 -19.234 1 19.28 26 ARG B C 1
ATOM 1829 O O . ARG B 1 26 ? -24.781 32.969 -18.953 1 19.28 26 ARG B O 1
ATOM 1836 N N . SER B 1 27 ? -23.172 31.531 -19.062 1 18.41 27 SER B N 1
ATOM 1837 C CA . SER B 1 27 ? -22.438 32.719 -19.469 1 18.41 27 SER B CA 1
ATOM 1838 C C . SER B 1 27 ? -22.75 33.094 -20.906 1 18.41 27 SER B C 1
ATOM 1840 O O . SER B 1 27 ? -22.953 32.219 -21.75 1 18.41 27 SER B O 1
ATOM 1842 N N . PRO B 1 28 ? -23 34.375 -21.141 1 19.25 28 PRO B N 1
ATOM 1843 C CA . PRO B 1 28 ? -23.469 35.094 -22.328 1 19.25 28 PRO B CA 1
ATOM 1844 C C . PRO B 1 28 ? -22.547 34.969 -23.516 1 19.25 28 PRO B C 1
ATOM 1846 O O . PRO B 1 28 ? -21.375 34.594 -23.359 1 19.25 28 PRO B O 1
ATOM 1849 N N . GLY B 1 29 ? -23.062 35.188 -24.719 1 19.52 29 GLY B N 1
ATOM 1850 C CA . GLY B 1 29 ? -22.906 34.938 -26.141 1 19.52 29 GLY B CA 1
ATOM 1851 C C . GLY B 1 29 ? -21.734 35.688 -26.75 1 19.52 29 GLY B C 1
ATOM 1852 O O . GLY B 1 29 ? -21.609 35.781 -27.969 1 19.52 29 GLY B O 1
ATOM 1853 N N . TRP B 1 30 ? -20.688 36.25 -25.859 1 19.39 30 TRP B N 1
ATOM 1854 C CA . TRP B 1 30 ? -20.016 37.344 -26.531 1 19.39 30 TRP B CA 1
ATOM 1855 C C . TRP B 1 30 ? -19.219 36.875 -27.75 1 19.39 30 TRP B C 1
ATOM 1857 O O . TRP B 1 30 ? -18.703 35.75 -27.734 1 19.39 30 TRP B O 1
ATOM 1867 N N . GLU B 1 31 ? -19.609 37.375 -28.891 1 20.95 31 GLU B N 1
ATOM 1868 C CA . GLU B 1 31 ? -19.297 37.219 -30.297 1 20.95 31 GLU B CA 1
ATOM 1869 C C . GLU B 1 31 ? -17.812 37.438 -30.562 1 20.95 31 GLU B C 1
ATOM 1871 O O . GLU B 1 31 ? -17.406 38.5 -31.016 1 20.95 31 GLU B O 1
ATOM 1876 N N . VAL B 1 32 ? -16.969 36.969 -29.609 1 20.77 32 VAL B N 1
ATOM 1877 C CA . VAL B 1 32 ? -15.656 37.562 -29.844 1 20.77 32 VAL B CA 1
ATOM 1878 C C . VAL B 1 32 ? -15.164 37.188 -31.25 1 20.77 32 VAL B C 1
ATOM 1880 O O . VAL B 1 32 ? -15.195 36.031 -31.625 1 20.77 32 VAL B O 1
ATOM 1883 N N . ARG B 1 33 ? -15.219 38.219 -32.125 1 21.28 33 ARG B N 1
ATOM 1884 C CA . ARG B 1 33 ? -14.766 38.375 -33.5 1 21.28 33 ARG B CA 1
ATOM 1885 C C . ARG B 1 33 ? -13.328 37.906 -33.656 1 21.28 33 ARG B C 1
ATOM 1887 O O . ARG B 1 33 ? -12.422 38.375 -32.969 1 21.28 33 ARG B O 1
ATOM 1894 N N . THR B 1 34 ? -13.172 36.594 -33.938 1 20.22 34 THR B N 1
ATOM 1895 C CA . THR B 1 34 ? -11.953 35.812 -33.969 1 20.22 34 THR B CA 1
ATOM 1896 C C . THR B 1 34 ? -11 36.281 -35.062 1 20.22 34 THR B C 1
ATOM 1898 O O . THR B 1 34 ? -11.312 36.219 -36.25 1 20.22 34 THR B O 1
ATOM 1901 N N . HIS B 1 35 ? -10.68 37.625 -34.938 1 20.64 35 HIS B N 1
ATOM 1902 C CA . HIS B 1 35 ? -9.742 38.125 -35.938 1 20.64 35 HIS B CA 1
ATOM 1903 C C . HIS B 1 35 ? -8.57 37.156 -36.094 1 20.64 35 HIS B C 1
ATOM 1905 O O . HIS B 1 35 ? -8.148 36.5 -35.156 1 20.64 35 HIS B O 1
ATOM 1911 N N . GLY B 1 36 ? -8.453 36.781 -37.344 1 20.72 36 GLY B N 1
ATOM 1912 C CA . GLY B 1 36 ? -7.676 35.719 -37.938 1 20.72 36 GLY B CA 1
ATOM 1913 C C . GLY B 1 36 ? -6.18 35.875 -37.75 1 20.72 36 GLY B C 1
ATOM 1914 O O . GLY B 1 36 ? -5.387 35.125 -38.312 1 20.72 36 GLY B O 1
ATOM 1915 N N . TYR B 1 37 ? -5.777 36.906 -36.938 1 20.52 37 TYR B N 1
ATOM 1916 C CA . TYR B 1 37 ? -4.383 37.25 -37.188 1 20.52 37 TYR B CA 1
ATOM 1917 C C . TYR B 1 37 ? -3.486 36.031 -37 1 20.52 37 TYR B C 1
ATOM 1919 O O . TYR B 1 37 ? -3.482 35.406 -35.938 1 20.52 37 TYR B O 1
ATOM 1927 N N . ARG B 1 38 ? -3.273 35.438 -38.156 1 21.48 38 ARG B N 1
ATOM 1928 C CA . ARG B 1 38 ? -2.494 34.188 -38.25 1 21.48 38 ARG B CA 1
ATOM 1929 C C . ARG B 1 38 ? -1.079 34.406 -37.719 1 21.48 38 ARG B C 1
ATOM 1931 O O . ARG B 1 38 ? -0.179 33.625 -38.031 1 21.48 38 ARG B O 1
ATOM 1938 N N . SER B 1 39 ? -0.842 35.5 -37 1 21.45 39 SER B N 1
ATOM 1939 C CA . SER B 1 39 ? 0.603 35.625 -36.844 1 21.45 39 SER B CA 1
ATOM 1940 C C . SER B 1 39 ? 1.204 34.344 -36.25 1 21.45 39 SER B C 1
ATOM 1942 O O . SER B 1 39 ? 0.662 33.781 -35.281 1 21.45 39 SER B O 1
ATOM 1944 N N . ASN B 1 40 ? 1.846 33.688 -37.156 1 20.75 40 ASN B N 1
ATOM 1945 C CA . ASN B 1 40 ? 2.598 32.438 -36.969 1 20.75 40 ASN B CA 1
ATOM 1946 C C . ASN B 1 40 ? 3.596 32.531 -35.812 1 20.75 40 ASN B C 1
ATOM 1948 O O . ASN B 1 40 ? 4.785 32.75 -36.062 1 20.75 40 ASN B O 1
ATOM 1952 N N . ASN B 1 41 ? 3.422 33.531 -34.969 1 19.58 41 ASN B N 1
ATOM 1953 C CA . ASN B 1 41 ? 4.516 33.625 -34 1 19.58 41 ASN B CA 1
ATOM 1954 C C . ASN B 1 41 ? 4.727 32.281 -33.281 1 19.58 41 ASN B C 1
ATOM 1956 O O . ASN B 1 41 ? 3.889 31.859 -32.5 1 19.58 41 ASN B O 1
ATOM 1960 N N . ARG B 1 42 ? 5.449 31.469 -34.062 1 22.34 42 ARG B N 1
ATOM 1961 C CA . ARG B 1 42 ? 5.965 30.25 -33.469 1 22.34 42 ARG B CA 1
ATOM 1962 C C . ARG B 1 42 ? 6.59 30.531 -32.094 1 22.34 42 ARG B C 1
ATOM 1964 O O . ARG B 1 42 ? 7.68 31.109 -32.031 1 22.34 42 ARG B O 1
ATOM 1971 N N . MET B 1 43 ? 5.91 31.062 -31.156 1 20.2 43 MET B N 1
ATOM 1972 C CA . MET B 1 43 ? 6.504 31.203 -29.844 1 20.2 43 MET B CA 1
ATOM 1973 C C . MET B 1 43 ? 7.191 29.906 -29.406 1 20.2 43 MET B C 1
ATOM 1975 O O . MET B 1 43 ? 6.562 28.844 -29.391 1 20.2 43 MET B O 1
ATOM 1979 N N . SER B 1 44 ? 8.414 29.797 -29.812 1 21.86 44 SER B N 1
ATOM 1980 C CA . SER B 1 44 ? 9.375 28.797 -29.328 1 21.86 44 SER B CA 1
ATOM 1981 C C . SER B 1 44 ? 9.227 28.594 -27.828 1 21.86 44 SER B C 1
ATOM 1983 O O . SER B 1 44 ? 9.5 29.5 -27.031 1 21.86 44 SER B O 1
ATOM 1985 N N . PHE B 1 45 ? 8.156 28.156 -27.5 1 22.77 45 PHE B N 1
ATOM 1986 C CA . PHE B 1 45 ? 8.109 27.828 -26.078 1 22.77 45 PHE B CA 1
ATOM 1987 C C . PHE B 1 45 ? 9.352 27.047 -25.656 1 22.77 45 PHE B C 1
ATOM 1989 O O . PHE B 1 45 ? 9.57 25.922 -26.125 1 22.77 45 PHE B O 1
ATOM 1996 N N . MET B 1 46 ? 10.43 27.797 -25.609 1 22.92 46 MET B N 1
ATOM 1997 C CA . MET B 1 46 ? 11.57 27.219 -24.922 1 22.92 46 MET B CA 1
ATOM 1998 C C . MET B 1 46 ? 11.117 26.438 -23.672 1 22.92 46 MET B C 1
ATOM 2000 O O . MET B 1 46 ? 10.523 27.016 -22.766 1 22.92 46 MET B O 1
ATOM 2004 N N . ALA B 1 47 ? 10.766 25.328 -23.953 1 25.02 47 ALA B N 1
ATOM 2005 C CA . ALA B 1 47 ? 10.555 24.391 -22.844 1 25.02 47 ALA B CA 1
ATOM 2006 C C . ALA B 1 47 ? 11.703 24.469 -21.844 1 25.02 47 ALA B C 1
ATOM 2008 O O . ALA B 1 47 ? 12.82 24.047 -22.125 1 25.02 47 ALA B O 1
ATOM 2009 N N . VAL B 1 48 ? 11.875 25.609 -21.297 1 24 48 VAL B N 1
ATOM 2010 C CA . VAL B 1 48 ? 12.789 25.547 -20.156 1 24 48 VAL B CA 1
ATOM 2011 C C . VAL B 1 48 ? 12.43 24.359 -19.266 1 24 48 VAL B C 1
ATOM 2013 O O . VAL B 1 48 ? 11.344 24.328 -18.672 1 24 48 VAL B O 1
ATOM 2016 N N . ALA B 1 49 ? 13.062 23.25 -19.562 1 28.83 49 ALA B N 1
ATOM 2017 C CA . ALA B 1 49 ? 13.016 22.078 -18.672 1 28.83 49 ALA B CA 1
ATOM 2018 C C . ALA B 1 49 ? 13.312 22.484 -17.234 1 28.83 49 ALA B C 1
ATOM 2020 O O . ALA B 1 49 ? 14.344 23.109 -16.953 1 28.83 49 ALA B O 1
ATOM 2021 N N . PRO B 1 50 ? 12.305 22.781 -16.438 1 27.28 50 PRO B N 1
ATOM 2022 C CA . PRO B 1 50 ? 12.734 23.172 -15.102 1 27.28 50 PRO B CA 1
ATOM 2023 C C . PRO B 1 50 ? 13.906 22.344 -14.586 1 27.28 50 PRO B C 1
ATOM 2025 O O . PRO B 1 50 ? 14.07 21.188 -14.992 1 27.28 50 PRO B O 1
ATOM 2028 N N . SER B 1 51 ? 14.984 22.906 -14.164 1 28.53 51 SER B N 1
ATOM 2029 C CA . SER B 1 51 ? 16.188 22.281 -13.617 1 28.53 51 SER B CA 1
ATOM 2030 C C . SER B 1 51 ? 15.828 21.172 -12.641 1 28.53 51 SER B C 1
ATOM 2032 O O . SER B 1 51 ? 15.094 21.391 -11.672 1 28.53 51 SER B O 1
ATOM 2034 N N . GLN B 1 52 ? 15.758 19.891 -13.031 1 32.34 52 GLN B N 1
ATOM 2035 C CA . GLN B 1 52 ? 15.594 18.578 -12.391 1 32.34 52 GLN B CA 1
ATOM 2036 C C . GLN B 1 52 ? 16.281 18.547 -11.031 1 32.34 52 GLN B C 1
ATOM 2038 O O . GLN B 1 52 ? 16.062 17.625 -10.242 1 32.34 52 GLN B O 1
ATOM 2043 N N . SER B 1 53 ? 17.375 19.359 -10.734 1 32.41 53 SER B N 1
ATOM 2044 C CA . SER B 1 53 ? 18.312 19.297 -9.609 1 32.41 53 SER B CA 1
ATOM 2045 C C . SER B 1 53 ? 17.609 19.656 -8.305 1 32.41 53 SER B C 1
ATOM 2047 O O . SER B 1 53 ? 18 19.172 -7.234 1 32.41 53 SER B O 1
ATOM 2049 N N . GLU B 1 54 ? 16.844 20.625 -8.297 1 32.94 54 GLU B N 1
ATOM 2050 C CA . GLU B 1 54 ? 16.438 21.188 -7.016 1 32.94 54 GLU B CA 1
ATOM 2051 C C . GLU B 1 54 ? 15.492 20.266 -6.27 1 32.94 54 GLU B C 1
ATOM 2053 O O . GLU B 1 54 ? 15.312 20.391 -5.055 1 32.94 54 GLU B O 1
ATOM 2058 N N . ALA B 1 55 ? 14.742 19.594 -6.98 1 32.12 55 ALA B N 1
ATOM 2059 C CA . ALA B 1 55 ? 13.672 18.859 -6.301 1 32.12 55 ALA B CA 1
ATOM 2060 C C . ALA B 1 55 ? 14.227 17.656 -5.562 1 32.12 55 ALA B C 1
ATOM 2062 O O . ALA B 1 55 ? 13.461 16.797 -5.105 1 32.12 55 ALA B O 1
ATOM 2063 N N . ALA B 1 56 ? 15.375 17.219 -6.047 1 43.66 56 ALA B N 1
ATOM 2064 C CA . ALA B 1 56 ? 15.938 16.109 -5.285 1 43.66 56 ALA B CA 1
ATOM 2065 C C . ALA B 1 56 ? 15.859 16.375 -3.783 1 43.66 56 ALA B C 1
ATOM 2067 O O . ALA B 1 56 ? 16.562 17.25 -3.268 1 43.66 56 ALA B O 1
ATOM 2068 N N . GLY B 1 57 ? 14.711 16.844 -3.188 1 37.97 57 GLY B N 1
ATOM 2069 C CA . GLY B 1 57 ? 14.172 17.344 -1.935 1 37.97 57 GLY B CA 1
ATOM 2070 C C . GLY B 1 57 ? 15.039 17.016 -0.735 1 37.97 57 GLY B C 1
ATOM 2071 O O . GLY B 1 57 ? 16.141 16.469 -0.887 1 37.97 57 GLY B O 1
ATOM 2072 N N . VAL B 1 58 ? 14.438 17.203 0.445 1 47.19 58 VAL B N 1
ATOM 2073 C CA . VAL B 1 58 ? 14.875 17.141 1.836 1 47.19 58 VAL B CA 1
ATOM 2074 C C . VAL B 1 58 ? 15.531 15.797 2.119 1 47.19 58 VAL B C 1
ATOM 2076 O O . VAL B 1 58 ? 16.484 15.719 2.889 1 47.19 58 VAL B O 1
ATOM 2079 N N . THR B 1 59 ? 15.047 14.656 1.426 1 52 59 THR B N 1
ATOM 2080 C CA . THR B 1 59 ? 15.516 13.367 1.917 1 52 59 THR B CA 1
ATOM 2081 C C . THR B 1 59 ? 17 13.172 1.604 1 52 59 THR B C 1
ATOM 2083 O O . THR B 1 59 ? 17.703 12.461 2.318 1 52 59 THR B O 1
ATOM 2086 N N . GLU B 1 60 ? 17.453 13.758 0.62 1 52.44 60 GLU B N 1
ATOM 2087 C CA . GLU B 1 60 ? 18.844 13.477 0.239 1 52.44 60 GLU B CA 1
ATOM 2088 C C . GLU B 1 60 ? 19.828 14.195 1.16 1 52.44 60 GLU B C 1
ATOM 2090 O O . GLU B 1 60 ? 20.875 13.648 1.499 1 52.44 60 GLU B O 1
ATOM 2095 N N . SER B 1 61 ? 19.406 15.352 1.479 1 53.72 61 SER B N 1
ATOM 2096 C CA . SER B 1 61 ? 20.406 16.094 2.246 1 53.72 61 SER B CA 1
ATOM 2097 C C . SER B 1 61 ? 20.422 15.648 3.705 1 53.72 61 SER B C 1
ATOM 2099 O O . SER B 1 61 ? 21.391 15.922 4.43 1 53.72 61 SER B O 1
ATOM 2101 N N . GLY B 1 62 ? 19.562 14.828 4.051 1 63.75 62 GLY B N 1
ATOM 2102 C CA . GLY B 1 62 ? 19.391 14.484 5.449 1 63.75 62 GLY B CA 1
ATOM 2103 C C . GLY B 1 62 ? 18.922 15.648 6.301 1 63.75 62 GLY B C 1
ATOM 2104 O O . GLY B 1 62 ? 18.812 15.523 7.523 1 63.75 62 GLY B O 1
ATOM 2105 N N . LYS B 1 63 ? 18.719 16.797 5.645 1 82.19 63 LYS B N 1
ATOM 2106 C CA . LYS B 1 63 ? 18.312 17.953 6.441 1 82.19 63 LYS B CA 1
ATOM 2107 C C . LYS B 1 63 ? 16.859 18.312 6.172 1 82.19 63 LYS B C 1
ATOM 2109 O O . LYS B 1 63 ? 16.422 18.375 5.02 1 82.19 63 LYS B O 1
ATOM 2114 N N . PHE B 1 64 ? 16.203 18.609 7.254 1 90.94 64 PHE B N 1
ATOM 2115 C CA . PHE B 1 64 ? 14.805 19.031 7.156 1 90.94 64 PHE B CA 1
ATOM 2116 C C . PHE B 1 64 ? 14.719 20.516 6.789 1 90.94 64 PHE B C 1
ATOM 2118 O O . PHE B 1 64 ? 15.531 21.312 7.254 1 90.94 64 PHE B O 1
ATOM 2125 N N . SER B 1 65 ? 13.75 20.875 5.926 1 92 65 SER B N 1
ATOM 2126 C CA . SER B 1 65 ? 13.523 22.266 5.562 1 92 65 SER B CA 1
ATOM 2127 C C . SER B 1 65 ? 13.203 23.109 6.793 1 92 65 SER B C 1
ATOM 2129 O O . SER B 1 65 ? 13.625 24.266 6.883 1 92 65 SER B O 1
ATOM 2131 N N . GLN B 1 66 ? 12.438 22.641 7.727 1 95.31 66 GLN B N 1
ATOM 2132 C CA . GLN B 1 66 ? 12.188 23.234 9.039 1 95.31 66 GLN B CA 1
ATOM 2133 C C . GLN B 1 66 ? 12.602 22.266 10.156 1 95.31 66 GLN B C 1
ATOM 2135 O O . GLN B 1 66 ? 12.016 21.188 10.297 1 95.31 66 GLN B O 1
ATOM 2140 N N . THR B 1 67 ? 13.547 22.719 10.914 1 94.62 67 THR B N 1
ATOM 2141 C CA . THR B 1 67 ? 14.008 21.906 12.031 1 94.62 67 THR B CA 1
ATOM 2142 C C . THR B 1 67 ? 12.977 21.891 13.148 1 94.62 67 THR B C 1
ATOM 2144 O O . THR B 1 67 ? 12.008 22.641 13.125 1 94.62 67 THR B O 1
ATOM 2147 N N . ASP B 1 68 ? 13.227 20.984 14.133 1 95.25 68 ASP B N 1
ATOM 2148 C CA . ASP B 1 68 ? 12.344 20.953 15.297 1 95.25 68 ASP B CA 1
ATOM 2149 C C . ASP B 1 68 ? 12.367 22.281 16.047 1 95.25 68 ASP B C 1
ATOM 2151 O O . ASP B 1 68 ? 11.352 22.719 16.578 1 95.25 68 ASP B O 1
ATOM 2155 N N . GLU B 1 69 ? 13.5 22.812 16.125 1 95.81 69 GLU B N 1
ATOM 2156 C CA . GLU B 1 69 ? 13.633 24.125 16.766 1 95.81 69 GLU B CA 1
ATOM 2157 C C . GLU B 1 69 ? 12.844 25.188 16.016 1 95.81 69 GLU B C 1
ATOM 2159 O O . GLU B 1 69 ? 12.203 26.047 16.625 1 95.81 69 GLU B O 1
ATOM 2164 N N . ASP B 1 70 ? 12.922 25.188 14.664 1 96.44 70 ASP B N 1
ATOM 2165 C CA . ASP B 1 70 ? 12.133 26.109 13.836 1 96.44 70 ASP B CA 1
ATOM 2166 C C . ASP B 1 70 ? 10.641 25.953 14.125 1 96.44 70 ASP B C 1
ATOM 2168 O O . ASP B 1 70 ? 9.938 26.953 14.297 1 96.44 70 ASP B O 1
ATOM 2172 N N . LEU B 1 71 ? 10.227 24.75 14.18 1 97.56 71 LEU B N 1
ATOM 2173 C CA . LEU B 1 71 ? 8.812 24.469 14.414 1 97.56 71 LEU B CA 1
ATOM 2174 C C . LEU B 1 71 ? 8.383 24.969 15.789 1 97.56 71 LEU B C 1
ATOM 2176 O O . LEU B 1 71 ? 7.348 25.625 15.922 1 97.56 71 LEU B O 1
ATOM 2180 N N . GLU B 1 72 ? 9.203 24.703 16.75 1 97.81 72 GLU B N 1
ATOM 2181 C CA . GLU B 1 72 ? 8.891 25.141 18.109 1 97.81 72 GLU B CA 1
ATOM 2182 C C . GLU B 1 72 ? 8.789 26.672 18.188 1 97.81 72 GLU B C 1
ATOM 2184 O O . GLU B 1 72 ? 7.898 27.203 18.828 1 97.81 72 GLU B O 1
ATOM 2189 N N . SER B 1 73 ? 9.695 27.297 17.547 1 98 73 SER B N 1
ATOM 2190 C CA . SER B 1 73 ? 9.68 28.766 17.516 1 98 73 SER B CA 1
ATOM 2191 C C . SER B 1 73 ? 8.414 29.297 16.844 1 98 73 SER B C 1
ATOM 2193 O O . SER B 1 73 ? 7.93 30.375 17.188 1 98 73 SER B O 1
ATOM 2195 N N . ALA B 1 74 ? 7.895 28.516 15.922 1 97.88 74 ALA B N 1
ATOM 2196 C CA . ALA B 1 74 ? 6.676 28.891 15.211 1 97.88 74 ALA B CA 1
ATOM 2197 C C . ALA B 1 74 ? 5.434 28.438 15.961 1 97.88 74 ALA B C 1
ATOM 2199 O O . ALA B 1 74 ? 4.309 28.672 15.508 1 97.88 74 ALA B O 1
ATOM 2200 N N . GLY B 1 75 ? 5.578 27.75 17.062 1 98.44 75 GLY B N 1
ATOM 2201 C CA . GLY B 1 75 ? 4.461 27.359 17.922 1 98.44 75 GLY B CA 1
ATOM 2202 C C . GLY B 1 75 ? 3.949 25.953 17.625 1 98.44 75 GLY B C 1
ATOM 2203 O O . GLY B 1 75 ? 2.799 25.641 17.938 1 98.44 75 GLY B O 1
ATOM 2204 N N . PHE B 1 76 ? 4.805 25.141 16.984 1 98.69 76 PHE B N 1
ATOM 2205 C CA . PHE B 1 76 ? 4.383 23.797 16.609 1 98.69 76 PHE B CA 1
ATOM 2206 C C . PHE B 1 76 ? 5.344 22.766 17.172 1 98.69 76 PHE B C 1
ATOM 2208 O O . PHE B 1 76 ? 6.516 23.062 17.422 1 98.69 76 PHE B O 1
ATOM 2215 N N . THR B 1 77 ? 4.855 21.578 17.375 1 98.31 77 THR B N 1
ATOM 2216 C CA . THR B 1 77 ? 5.684 20.422 17.719 1 98.31 77 THR B CA 1
ATOM 2217 C C . THR B 1 77 ? 5.328 19.219 16.859 1 98.31 77 THR B C 1
ATOM 2219 O O . THR B 1 77 ? 4.184 19.078 16.422 1 98.31 77 THR B O 1
ATOM 2222 N N . CYS B 1 78 ? 6.277 18.422 16.578 1 97.44 78 CYS B N 1
ATOM 2223 C CA . CYS B 1 78 ? 6.113 17.219 15.758 1 97.44 78 CYS B CA 1
ATOM 2224 C C . CYS B 1 78 ? 6.262 15.969 16.609 1 97.44 78 CYS B C 1
ATOM 2226 O O . CYS B 1 78 ? 7.141 15.898 17.469 1 97.44 78 CYS B O 1
ATOM 2228 N N . HIS B 1 79 ? 5.41 15.008 16.391 1 98.12 79 HIS B N 1
ATOM 2229 C CA . HIS B 1 79 ? 5.426 13.727 17.078 1 98.12 79 HIS B CA 1
ATOM 2230 C C . HIS B 1 79 ? 5.465 12.562 16.109 1 98.12 79 HIS B C 1
ATOM 2232 O O . HIS B 1 79 ? 5.012 12.688 14.961 1 98.12 79 HIS B O 1
ATOM 2238 N N . SER B 1 80 ? 5.969 11.383 16.594 1 97.56 80 SER B N 1
ATOM 2239 C CA . SER B 1 80 ? 6.125 10.25 15.688 1 97.56 80 SER B CA 1
ATOM 2240 C C . SER B 1 80 ? 5.594 8.969 16.312 1 97.56 80 SER B C 1
ATOM 2242 O O . SER B 1 80 ? 5.918 7.867 15.859 1 97.56 80 SER B O 1
ATOM 2244 N N . THR B 1 81 ? 4.883 9.039 17.406 1 97.5 81 THR B N 1
ATOM 2245 C CA . THR B 1 81 ? 4.246 7.891 18.047 1 97.5 81 THR B CA 1
ATOM 2246 C C . THR B 1 81 ? 2.75 8.133 18.219 1 97.5 81 THR B C 1
ATOM 2248 O O . THR B 1 81 ? 2.281 9.266 18.109 1 97.5 81 THR B O 1
ATOM 2251 N N . ILE B 1 82 ? 2.119 7.082 18.422 1 97.81 82 ILE B N 1
ATOM 2252 C CA . ILE B 1 82 ? 0.678 7.215 18.609 1 97.81 82 ILE B CA 1
ATOM 2253 C C . ILE B 1 82 ? 0.374 7.59 20.062 1 97.81 82 ILE B C 1
ATOM 2255 O O . ILE B 1 82 ? -0.77 7.902 20.391 1 97.81 82 ILE B O 1
ATOM 2259 N N . GLU B 1 83 ? 1.485 7.633 20.766 1 93.88 83 GLU B N 1
ATOM 2260 C CA . GLU B 1 83 ? 1.284 8.031 22.156 1 93.88 83 GLU B CA 1
ATOM 2261 C C . GLU B 1 83 ? 0.73 9.453 22.234 1 93.88 83 GLU B C 1
ATOM 2263 O O . GLU B 1 83 ? 1.204 10.352 21.547 1 93.88 83 GLU B O 1
ATOM 2268 N N . ASP B 1 84 ? -0.309 9.766 22.969 1 94.44 84 ASP B N 1
ATOM 2269 C CA . ASP B 1 84 ? -0.907 11.07 23.25 1 94.44 84 ASP B CA 1
ATOM 2270 C C . ASP B 1 84 ? -1.705 11.578 22.062 1 94.44 84 ASP B C 1
ATOM 2272 O O . ASP B 1 84 ? -2.182 12.719 22.062 1 94.44 84 ASP B O 1
ATOM 2276 N N . LEU B 1 85 ? -1.649 10.797 20.953 1 98.31 85 LEU B N 1
ATOM 2277 C CA . LEU B 1 85 ? -2.486 11.188 19.828 1 98.31 85 LEU B CA 1
ATOM 2278 C C . LEU B 1 85 ? -3.965 11.055 20.172 1 98.31 85 LEU B C 1
ATOM 2280 O O . LEU B 1 85 ? -4.418 9.984 20.578 1 98.31 85 LEU B O 1
ATOM 2284 N N . ASP B 1 86 ? -4.641 12.141 20.047 1 98.62 86 ASP B N 1
ATOM 2285 C CA . ASP B 1 86 ? -6.074 12.156 20.344 1 98.62 86 ASP B CA 1
ATOM 2286 C C . ASP B 1 86 ? -6.883 11.766 19.109 1 98.62 86 ASP B C 1
ATOM 2288 O O . ASP B 1 86 ? -6.945 12.516 18.125 1 98.62 86 ASP B O 1
ATOM 2292 N N . LEU B 1 87 ? -7.633 10.727 19.25 1 98.75 87 LEU B N 1
ATOM 2293 C CA . LEU B 1 87 ? -8.336 10.18 18.094 1 98.75 87 LEU B CA 1
ATOM 2294 C C . LEU B 1 87 ? -9.531 11.047 17.719 1 98.75 87 LEU B C 1
ATOM 2296 O O . LEU B 1 87 ? -9.914 11.117 16.547 1 98.75 87 LEU B O 1
ATOM 2300 N N . ASP B 1 88 ? -10.133 11.664 18.688 1 98.75 88 ASP B N 1
ATOM 2301 C CA . ASP B 1 88 ? -11.203 12.602 18.359 1 98.75 88 ASP B CA 1
ATOM 2302 C C . ASP B 1 88 ? -10.672 13.789 17.562 1 98.75 88 ASP B C 1
ATOM 2304 O O . ASP B 1 88 ? -11.305 14.227 16.594 1 98.75 88 ASP B O 1
ATOM 2308 N N . GLN B 1 89 ? -9.531 14.312 17.938 1 98.81 89 GLN B N 1
ATOM 2309 C CA . GLN B 1 89 ? -8.93 15.414 17.203 1 98.81 89 GLN B CA 1
ATOM 2310 C C . GLN B 1 89 ? -8.508 14.969 15.797 1 98.81 89 GLN B C 1
ATOM 2312 O O . GLN B 1 89 ? -8.609 15.742 14.844 1 98.81 89 GLN B O 1
ATOM 2317 N N . LEU B 1 90 ? -8.023 13.734 15.695 1 98.88 90 LEU B N 1
ATOM 2318 C CA . LEU B 1 90 ? -7.648 13.234 14.383 1 98.88 90 LEU B CA 1
ATOM 2319 C C . LEU B 1 90 ? -8.867 13.141 13.469 1 98.88 90 LEU B C 1
ATOM 2321 O O . LEU B 1 90 ? -8.82 13.578 12.312 1 98.88 90 LEU B O 1
ATOM 2325 N N . ASN B 1 91 ? -9.945 12.625 13.984 1 98.81 91 ASN B N 1
ATOM 2326 C CA . ASN B 1 91 ? -11.18 12.57 13.211 1 98.81 91 ASN B CA 1
ATOM 2327 C C . ASN B 1 91 ? -11.68 13.969 12.852 1 98.81 91 ASN B C 1
ATOM 2329 O O . ASN B 1 91 ? -12.164 14.195 11.742 1 98.81 91 ASN B O 1
ATOM 2333 N N . ALA B 1 92 ? -11.617 14.852 13.781 1 98.75 92 ALA B N 1
ATOM 2334 C CA . ALA B 1 92 ? -12.008 16.234 13.492 1 98.75 92 ALA B CA 1
ATOM 2335 C C . ALA B 1 92 ? -11.148 16.828 12.383 1 98.75 92 ALA B C 1
ATOM 2337 O O . ALA B 1 92 ? -11.656 17.531 11.508 1 98.75 92 ALA B O 1
ATOM 2338 N N . LEU B 1 93 ? -9.852 16.594 12.445 1 98.75 93 LEU B N 1
ATOM 2339 C CA . LEU B 1 93 ? -8.945 17.047 11.391 1 98.75 93 LEU B CA 1
ATOM 2340 C C . LEU B 1 93 ? -9.328 16.438 10.047 1 98.75 93 LEU B C 1
ATOM 2342 O O . LEU B 1 93 ? -9.383 17.141 9.039 1 98.75 93 LEU B O 1
ATOM 2346 N N . PHE B 1 94 ? -9.602 15.133 10.039 1 97.75 94 PHE B N 1
ATOM 2347 C CA . PHE B 1 94 ? -10.055 14.484 8.82 1 97.75 94 PHE B CA 1
ATOM 2348 C C . PHE B 1 94 ? -11.305 15.156 8.273 1 97.75 94 PHE B C 1
ATOM 2350 O O . PHE B 1 94 ? -11.383 15.445 7.074 1 97.75 94 PHE B O 1
ATOM 2357 N N . SER B 1 95 ? -12.219 15.477 9.109 1 97.94 95 SER B N 1
ATOM 2358 C CA . SER B 1 95 ? -13.477 16.094 8.703 1 97.94 95 SER B CA 1
ATOM 2359 C C . SER B 1 95 ? -13.234 17.469 8.094 1 97.94 95 SER B C 1
ATOM 2361 O O . SER B 1 95 ? -13.898 17.844 7.117 1 97.94 95 SER B O 1
ATOM 2363 N N . LYS B 1 96 ? -12.328 18.219 8.57 1 97.56 96 LYS B N 1
ATOM 2364 C CA . LYS B 1 96 ? -12.039 19.562 8.086 1 97.56 96 LYS B CA 1
ATOM 2365 C C . LYS B 1 96 ? -11.57 19.531 6.637 1 97.56 96 LYS B C 1
ATOM 2367 O O . LYS B 1 96 ? -11.672 20.547 5.93 1 97.56 96 LYS B O 1
ATOM 2372 N N . VAL B 1 97 ? -11.016 18.391 6.246 1 94.56 97 VAL B N 1
ATOM 2373 C CA . VAL B 1 97 ? -10.508 18.297 4.883 1 94.56 97 VAL B CA 1
ATOM 2374 C C . VAL B 1 97 ? -11.359 17.328 4.078 1 94.56 97 VAL B C 1
ATOM 2376 O O . VAL B 1 97 ? -10.898 16.75 3.084 1 94.56 97 VAL B O 1
ATOM 2379 N N . SER B 1 98 ? -12.578 16.969 4.578 1 92.19 98 SER B N 1
ATOM 2380 C CA . SER B 1 98 ? -13.625 16.203 3.912 1 92.19 98 SER B CA 1
ATOM 2381 C C . SER B 1 98 ? -13.242 14.727 3.803 1 92.19 98 SER B C 1
ATOM 2383 O O . SER B 1 98 ? -13.641 14.047 2.859 1 92.19 98 SER B O 1
ATOM 2385 N N . PHE B 1 99 ? -12.359 14.344 4.648 1 94.12 99 PHE B N 1
ATOM 2386 C CA . PHE B 1 99 ? -12.148 12.914 4.812 1 94.12 99 PHE B CA 1
ATOM 2387 C C . PHE B 1 99 ? -13.195 12.312 5.746 1 94.12 99 PHE B C 1
ATOM 2389 O O . PHE B 1 99 ? -13.641 12.969 6.688 1 94.12 99 PHE B O 1
ATOM 2396 N N . PRO B 1 100 ? -13.562 11.078 5.504 1 92.69 100 PRO B N 1
ATOM 2397 C CA . PRO B 1 100 ? -14.523 10.469 6.426 1 92.69 100 PRO B CA 1
ATOM 2398 C C . PRO B 1 100 ? -13.938 10.203 7.809 1 92.69 100 PRO B C 1
ATOM 2400 O O . PRO B 1 100 ? -12.766 9.844 7.926 1 92.69 100 PRO B O 1
ATOM 2403 N N . GLN B 1 101 ? -14.789 10.461 8.773 1 97.25 101 GLN B N 1
ATOM 2404 C CA . GLN B 1 101 ? -14.406 9.992 10.102 1 97.25 101 GLN B CA 1
ATOM 2405 C C . GLN B 1 101 ? -14.375 8.469 10.164 1 97.25 101 GLN B C 1
ATOM 2407 O O . GLN B 1 101 ? -15.086 7.801 9.406 1 97.25 101 GLN B O 1
ATOM 2412 N N . ARG B 1 102 ? -13.586 8.078 11.039 1 97.5 102 ARG B N 1
ATOM 2413 C CA . ARG B 1 102 ? -13.453 6.633 11.219 1 97.5 102 ARG B CA 1
ATOM 2414 C C . ARG B 1 102 ? -13.836 6.223 12.641 1 97.5 102 ARG B C 1
ATOM 2416 O O . ARG B 1 102 ? -13.688 7.008 13.578 1 97.5 102 ARG B O 1
ATOM 2423 N N . ASP B 1 103 ? -14.359 4.992 12.695 1 97.81 103 ASP B N 1
ATOM 2424 C CA . ASP B 1 103 ? -14.586 4.422 14.023 1 97.81 103 ASP B CA 1
ATOM 2425 C C . ASP B 1 103 ? -13.305 4.438 14.852 1 97.81 103 ASP B C 1
ATOM 2427 O O . ASP B 1 103 ? -12.25 4.004 14.383 1 97.81 103 ASP B O 1
ATOM 2431 N N . LYS B 1 104 ? -13.383 4.855 16.094 1 98.19 104 LYS B N 1
ATOM 2432 C CA . LYS B 1 104 ? -12.188 5.094 16.891 1 98.19 104 LYS B CA 1
ATOM 2433 C C . LYS B 1 104 ? -11.453 3.789 17.188 1 98.19 104 LYS B C 1
ATOM 2435 O O . LYS B 1 104 ? -10.219 3.752 17.188 1 98.19 104 LYS B O 1
ATOM 2440 N N . GLY B 1 105 ? -12.234 2.768 17.531 1 98.19 105 GLY B N 1
ATOM 2441 C CA . GLY B 1 105 ? -11.594 1.484 17.75 1 98.19 105 GLY B CA 1
ATOM 2442 C C . GLY B 1 105 ? -10.844 0.967 16.531 1 98.19 105 GLY B C 1
ATOM 2443 O O . GLY B 1 105 ? -9.711 0.493 16.656 1 98.19 105 GLY B O 1
ATOM 2444 N N . LYS B 1 106 ? -11.422 1.041 15.391 1 98 106 LYS B N 1
ATOM 2445 C CA . LYS B 1 106 ? -10.789 0.646 14.141 1 98 106 LYS B CA 1
ATOM 2446 C C . LYS B 1 106 ? -9.586 1.532 13.828 1 98 106 LYS B C 1
ATOM 2448 O O . LYS B 1 106 ? -8.547 1.04 13.391 1 98 106 LYS B O 1
ATOM 2453 N N . LEU B 1 107 ? -9.812 2.818 14.039 1 98.25 107 LEU B N 1
ATOM 2454 C CA . LEU B 1 107 ? -8.734 3.77 13.789 1 98.25 107 LEU B CA 1
ATOM 2455 C C . LEU B 1 107 ? -7.52 3.455 14.656 1 98.25 107 LEU B C 1
ATOM 2457 O O . LEU B 1 107 ? -6.387 3.455 14.172 1 98.25 107 LEU B O 1
ATOM 2461 N N . LEU B 1 108 ? -7.73 3.203 15.891 1 98.62 108 LEU B N 1
ATOM 2462 C CA . LEU B 1 108 ? -6.629 2.861 16.781 1 98.62 108 LEU B CA 1
ATOM 2463 C C . LEU B 1 108 ? -5.91 1.604 16.312 1 98.62 108 LEU B C 1
ATOM 2465 O O . LEU B 1 108 ? -4.68 1.563 16.266 1 98.62 108 LEU B O 1
ATOM 2469 N N . ARG B 1 109 ? -6.645 0.59 15.953 1 98.31 109 ARG B N 1
ATOM 2470 C CA . ARG B 1 109 ? -6.043 -0.645 15.461 1 98.31 109 ARG B CA 1
ATOM 2471 C C . ARG B 1 109 ? -5.227 -0.393 14.195 1 98.31 109 ARG B C 1
ATOM 2473 O O . ARG B 1 109 ? -4.141 -0.948 14.031 1 98.31 109 ARG B O 1
ATOM 2480 N N . ALA B 1 110 ? -5.812 0.4 13.328 1 98.44 110 ALA B N 1
ATOM 2481 C CA . ALA B 1 110 ? -5.09 0.735 12.102 1 98.44 110 ALA B CA 1
ATOM 2482 C C . ALA B 1 110 ? -3.771 1.435 12.414 1 98.44 110 ALA B C 1
ATOM 2484 O O . ALA B 1 110 ? -2.744 1.141 11.805 1 98.44 110 ALA B O 1
ATOM 2485 N N . LEU B 1 111 ? -3.803 2.365 13.352 1 98.75 111 LEU B N 1
ATOM 2486 C CA . LEU B 1 111 ? -2.605 3.104 13.734 1 98.75 111 LEU B CA 1
ATOM 2487 C C . LEU B 1 111 ? -1.575 2.174 14.367 1 98.75 111 LEU B C 1
ATOM 2489 O O . LEU B 1 111 ? -0.371 2.342 14.164 1 98.75 111 LEU B O 1
ATOM 2493 N N . GLU B 1 112 ? -2.023 1.2 15.078 1 98.25 112 GLU B N 1
ATOM 2494 C CA . GLU B 1 112 ? -1.133 0.219 15.688 1 98.25 112 GLU B CA 1
ATOM 2495 C C . GLU B 1 112 ? -0.445 -0.638 14.633 1 98.25 112 GLU B C 1
ATOM 2497 O O . GLU B 1 112 ? 0.629 -1.193 14.875 1 98.25 112 GLU B O 1
ATOM 2502 N N . ASN B 1 113 ? -1.084 -0.743 13.531 1 97.88 113 ASN B N 1
ATOM 2503 C CA . ASN B 1 113 ? -0.534 -1.528 12.43 1 97.88 113 ASN B CA 1
ATOM 2504 C C . ASN B 1 113 ? 0.15 -0.641 11.391 1 97.88 113 ASN B C 1
ATOM 2506 O O . ASN B 1 113 ? 0.387 -1.068 10.258 1 97.88 113 ASN B O 1
ATOM 2510 N N . THR B 1 114 ? 0.413 0.572 11.742 1 98.06 114 THR B N 1
ATOM 2511 C CA . THR B 1 114 ? 1.075 1.548 10.883 1 98.06 114 THR B CA 1
ATOM 2512 C C . THR B 1 114 ? 2.588 1.503 11.078 1 98.06 114 THR B C 1
ATOM 2514 O O . THR B 1 114 ? 3.07 1.423 12.211 1 98.06 114 THR B O 1
ATOM 2517 N N . GLN B 1 115 ? 3.295 1.527 9.922 1 97.56 115 GLN B N 1
ATOM 2518 C CA . GLN B 1 115 ? 4.746 1.381 9.906 1 97.56 115 GLN B CA 1
ATOM 2519 C C . GLN B 1 115 ? 5.434 2.652 10.391 1 97.56 115 GLN B C 1
ATOM 2521 O O . GLN B 1 115 ? 6.453 2.588 11.078 1 97.56 115 GLN B O 1
ATOM 2526 N N . SER B 1 116 ? 4.965 3.75 9.992 1 98.06 116 SER B N 1
ATOM 2527 C CA . SER B 1 116 ? 5.477 5.059 10.383 1 98.06 116 SER B CA 1
ATOM 2528 C C . SER B 1 116 ? 4.371 6.113 10.367 1 98.06 116 SER B C 1
ATOM 2530 O O . SER B 1 116 ? 3.459 6.051 9.547 1 98.06 116 SER B O 1
ATOM 2532 N N . LEU B 1 117 ? 4.508 7.078 11.305 1 98.69 117 LEU B N 1
ATOM 2533 C CA . LEU B 1 117 ? 3.559 8.188 11.305 1 98.69 117 LEU B CA 1
ATOM 2534 C C . LEU B 1 117 ? 4.184 9.438 11.914 1 98.69 117 LEU B C 1
ATOM 2536 O O . LEU B 1 117 ? 5.148 9.344 12.672 1 98.69 117 LEU B O 1
ATOM 2540 N N . VAL B 1 118 ? 3.689 10.547 11.523 1 98.5 118 VAL B N 1
ATOM 2541 C CA . VAL B 1 118 ? 4.082 11.859 12.016 1 98.5 118 VAL B CA 1
ATOM 2542 C C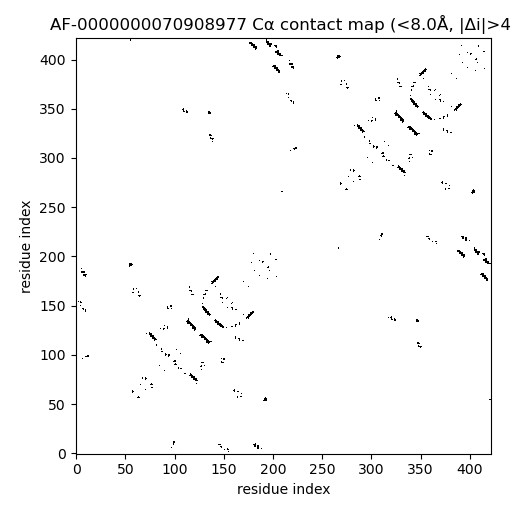 . VAL B 1 118 ? 2.844 12.742 12.18 1 98.5 118 VAL B C 1
ATOM 2544 O O . VAL B 1 118 ? 1.938 12.711 11.344 1 98.5 118 VAL B O 1
ATOM 2547 N N . TRP B 1 119 ? 2.828 13.453 13.234 1 98.81 119 TRP B N 1
ATOM 2548 C CA . TRP B 1 119 ? 1.734 14.406 13.398 1 98.81 119 TRP B CA 1
ATOM 2549 C C . TRP B 1 119 ? 2.219 15.68 14.086 1 98.81 119 TRP B C 1
ATOM 2551 O O . TRP B 1 119 ? 3.242 15.672 14.773 1 98.81 119 TRP B O 1
ATOM 2561 N N . ILE B 1 120 ? 1.537 16.734 13.852 1 98.81 120 ILE B N 1
ATOM 2562 C CA . ILE B 1 120 ? 1.931 18.062 14.305 1 98.81 120 ILE B CA 1
ATOM 2563 C C . ILE B 1 120 ? 0.86 18.625 15.234 1 98.81 120 ILE B C 1
ATOM 2565 O O . ILE B 1 120 ? -0.336 18.516 14.961 1 98.81 120 ILE B O 1
ATOM 2569 N N . GLN B 1 121 ? 1.359 19.219 16.234 1 98.62 121 GLN B N 1
ATOM 2570 C CA . GLN B 1 121 ? 0.507 19.844 17.234 1 98.62 121 GLN B CA 1
ATOM 2571 C C . GLN B 1 121 ? 0.854 21.312 17.422 1 98.62 121 GLN B C 1
ATOM 2573 O O . GLN B 1 121 ? 2.031 21.688 17.438 1 98.62 121 GLN B O 1
ATOM 2578 N N . GLU B 1 122 ? -0.163 22.125 17.516 1 98.62 122 GLU B N 1
ATOM 2579 C CA . GLU B 1 122 ? 0.052 23.5 17.953 1 98.62 122 GLU B CA 1
ATOM 2580 C C . GLU B 1 122 ? 0.311 23.562 19.453 1 98.62 122 GLU B C 1
ATOM 2582 O O . GLU B 1 122 ? -0.466 23.031 20.25 1 98.62 122 GLU B O 1
ATOM 2587 N N . ILE B 1 123 ? 1.33 24.266 19.828 1 98 123 ILE B N 1
ATOM 2588 C CA . ILE B 1 123 ? 1.792 24.234 21.203 1 98 123 ILE B CA 1
ATOM 2589 C C . ILE B 1 123 ? 0.779 24.953 22.094 1 98 123 ILE B C 1
ATOM 2591 O O . ILE B 1 123 ? 0.393 24.438 23.156 1 98 123 ILE B O 1
ATOM 2595 N N . LYS B 1 124 ? 0.298 26.078 21.719 1 97.62 124 LYS B N 1
ATOM 2596 C CA . LYS B 1 124 ? -0.543 26.938 22.547 1 97.62 124 LYS B CA 1
ATOM 2597 C C . LYS B 1 124 ? -1.877 26.266 22.859 1 97.62 124 LYS B C 1
ATOM 2599 O O . LYS B 1 124 ? -2.363 26.328 24 1 97.62 124 LYS B O 1
ATOM 2604 N N . THR B 1 125 ? -2.486 25.562 21.938 1 97.25 125 THR B N 1
ATOM 2605 C CA . THR B 1 125 ? -3.842 25.047 22.094 1 97.25 125 THR B CA 1
ATOM 2606 C C . THR B 1 125 ? -3.822 23.531 22.25 1 97.25 125 THR B C 1
ATOM 2608 O O . THR B 1 125 ? -4.852 22.922 22.547 1 97.25 125 THR B O 1
ATOM 2611 N N . SER B 1 126 ? -2.686 22.906 21.984 1 97.5 126 SER B N 1
ATOM 2612 C CA . SER B 1 126 ? -2.52 21.453 22 1 97.5 126 SER B CA 1
ATOM 2613 C C . SER B 1 126 ? -3.373 20.781 20.938 1 97.5 126 SER B C 1
ATOM 2615 O O . SER B 1 126 ? -3.73 19.609 21.062 1 97.5 126 SER B O 1
ATOM 2617 N N . ARG B 1 127 ? -3.693 21.5 19.906 1 97.94 127 ARG B N 1
ATOM 2618 C CA . ARG B 1 127 ? -4.531 20.969 18.844 1 97.94 127 ARG B CA 1
ATOM 2619 C C . ARG B 1 127 ? -3.701 20.188 17.828 1 97.94 127 ARG B C 1
ATOM 2621 O O . ARG B 1 127 ? -2.607 20.625 17.453 1 97.94 127 ARG B O 1
ATOM 2628 N N . LEU B 1 128 ? -4.285 19.094 17.422 1 98.75 128 LEU B N 1
ATOM 2629 C CA . LEU B 1 128 ? -3.709 18.328 16.312 1 98.75 128 LEU B CA 1
ATOM 2630 C C . LEU B 1 128 ? -3.988 19.031 14.984 1 98.75 128 LEU B C 1
ATOM 2632 O O . LEU B 1 128 ? -5.148 19.219 14.609 1 98.75 128 LEU B O 1
ATOM 2636 N N . ILE B 1 129 ? -2.932 19.406 14.195 1 98.81 129 ILE B N 1
ATOM 2637 C CA . ILE B 1 129 ? -3.203 20.234 13.031 1 98.81 129 ILE B CA 1
ATOM 2638 C C . ILE B 1 129 ? -2.592 19.594 11.781 1 98.81 129 ILE B C 1
ATOM 2640 O O . ILE B 1 129 ? -2.791 20.078 10.672 1 98.81 129 ILE B O 1
ATOM 2644 N N . GLY B 1 130 ? -1.852 18.5 11.883 1 98.94 130 GLY B N 1
ATOM 2645 C CA . GLY B 1 130 ? -1.271 17.797 10.758 1 98.94 130 GLY B CA 1
ATOM 2646 C C . GLY B 1 130 ? -1.037 16.312 11.039 1 98.94 130 GLY B C 1
ATOM 2647 O O . GLY B 1 130 ? -0.822 15.93 12.188 1 98.94 130 GLY B O 1
ATOM 2648 N N . PHE B 1 131 ? -1.065 15.562 10 1 98.94 131 PHE B N 1
ATOM 2649 C CA . PHE B 1 131 ? -0.926 14.117 10.164 1 98.94 131 PHE B CA 1
ATOM 2650 C C . PHE B 1 131 ? -0.495 13.469 8.852 1 98.94 131 PHE B C 1
ATOM 2652 O O . PHE B 1 131 ? -0.903 13.906 7.773 1 98.94 131 PHE B O 1
ATOM 2659 N N . ALA B 1 132 ? 0.293 12.453 8.93 1 98.88 132 ALA B N 1
ATOM 2660 C CA . ALA B 1 132 ? 0.67 11.578 7.824 1 98.88 132 ALA B CA 1
ATOM 2661 C C . ALA B 1 132 ? 1.13 10.211 8.344 1 98.88 132 ALA B C 1
ATOM 2663 O O . ALA B 1 132 ? 1.703 10.117 9.43 1 98.88 132 ALA B O 1
ATOM 2664 N N . ARG B 1 133 ? 0.949 9.227 7.555 1 98.81 133 ARG B N 1
ATOM 2665 C CA . ARG B 1 133 ? 1.408 7.906 7.977 1 98.81 133 ARG B CA 1
ATOM 2666 C C . ARG B 1 133 ? 1.752 7.035 6.77 1 98.81 133 ARG B C 1
ATOM 2668 O O . ARG B 1 133 ? 1.459 7.402 5.633 1 98.81 133 ARG B O 1
ATOM 2675 N N . ALA B 1 134 ? 2.387 5.91 7.035 1 98.69 134 ALA B N 1
ATOM 2676 C CA . ALA B 1 134 ? 2.764 4.961 5.988 1 98.69 134 ALA B CA 1
ATOM 2677 C C . ALA B 1 134 ? 2.594 3.523 6.469 1 98.69 134 ALA B C 1
ATOM 2679 O O . ALA B 1 134 ? 2.838 3.219 7.637 1 98.69 134 ALA B O 1
ATOM 2680 N N . THR B 1 135 ? 2.109 2.688 5.598 1 98.62 135 THR B N 1
ATOM 2681 C CA . THR B 1 135 ? 2.012 1.252 5.84 1 98.62 135 THR B CA 1
ATOM 2682 C C . THR B 1 135 ? 2.795 0.471 4.785 1 98.62 135 THR B C 1
ATOM 2684 O O . THR B 1 135 ? 3.111 1.002 3.719 1 98.62 135 THR B O 1
ATOM 2687 N N . GLY B 1 136 ? 3.131 -0.76 5.074 1 98.31 136 GLY B N 1
ATOM 2688 C CA . GLY B 1 136 ? 3.881 -1.629 4.18 1 98.31 136 GLY B CA 1
ATOM 2689 C C . GLY B 1 136 ? 4.332 -2.918 4.844 1 98.31 136 GLY B C 1
ATOM 2690 O O . GLY B 1 136 ? 3.627 -3.463 5.695 1 98.31 136 GLY B O 1
ATOM 2691 N N . ASP B 1 137 ? 5.438 -3.416 4.34 1 98.38 137 ASP B N 1
ATOM 2692 C CA . ASP B 1 137 ? 5.953 -4.68 4.859 1 98.38 137 ASP B CA 1
ATOM 2693 C C . ASP B 1 137 ? 7.164 -4.453 5.758 1 98.38 137 ASP B C 1
ATOM 2695 O O . ASP B 1 137 ? 7.855 -5.406 6.129 1 98.38 137 ASP B O 1
ATOM 2699 N N . ARG B 1 138 ? 7.52 -3.205 6.035 1 97.94 138 ARG B N 1
ATOM 2700 C CA . ARG B 1 138 ? 8.578 -2.756 6.934 1 97.94 138 ARG B CA 1
ATOM 2701 C C . ARG B 1 138 ? 9.953 -3.076 6.359 1 97.94 138 ARG B C 1
ATOM 2703 O O . ARG B 1 138 ? 10.969 -2.928 7.043 1 97.94 138 ARG B O 1
ATOM 2710 N N . VAL B 1 139 ? 10.031 -3.521 5.137 1 98 139 VAL B N 1
ATOM 2711 C CA . VAL B 1 139 ? 11.312 -3.924 4.57 1 98 139 VAL B CA 1
ATOM 2712 C C . VAL B 1 139 ? 11.469 -3.332 3.17 1 98 139 VAL B C 1
ATOM 2714 O O . VAL B 1 139 ? 12.344 -2.494 2.938 1 98 139 VAL B O 1
ATOM 2717 N N . PHE B 1 140 ? 10.547 -3.664 2.291 1 96.56 140 PHE B N 1
ATOM 2718 C CA . PHE B 1 140 ? 10.742 -3.322 0.886 1 96.56 140 PHE B CA 1
ATOM 2719 C C . PHE B 1 140 ? 9.836 -2.166 0.481 1 96.56 140 PHE B C 1
ATOM 2721 O O . PHE B 1 140 ? 10.234 -1.296 -0.294 1 96.56 140 PHE B O 1
ATOM 2728 N N . HIS B 1 141 ? 8.617 -2.168 0.972 1 96.44 141 HIS B N 1
ATOM 2729 C CA . HIS B 1 141 ? 7.582 -1.294 0.432 1 96.44 141 HIS B CA 1
ATOM 2730 C C . HIS B 1 141 ? 6.977 -0.416 1.521 1 96.44 141 HIS B C 1
ATOM 2732 O O . HIS B 1 141 ? 6.82 -0.855 2.664 1 96.44 141 HIS B O 1
ATOM 2738 N N . ALA B 1 142 ? 6.578 0.765 1.091 1 98 142 ALA B N 1
ATOM 2739 C CA . ALA B 1 142 ? 5.742 1.626 1.922 1 98 142 ALA B CA 1
ATOM 2740 C C . ALA B 1 142 ? 4.785 2.451 1.067 1 98 142 ALA B C 1
ATOM 2742 O O . ALA B 1 142 ? 5.164 2.951 0.006 1 98 142 ALA B O 1
ATOM 2743 N N . ILE B 1 143 ? 3.572 2.57 1.541 1 98.25 143 ILE B N 1
ATOM 2744 C CA . ILE B 1 143 ? 2.568 3.459 0.964 1 98.25 143 ILE B CA 1
ATOM 2745 C C . ILE B 1 143 ? 2.217 4.559 1.963 1 98.25 143 ILE B C 1
ATOM 2747 O O . ILE B 1 143 ? 1.919 4.277 3.125 1 98.25 143 ILE B O 1
ATOM 2751 N N . ILE B 1 144 ? 2.27 5.73 1.515 1 98.25 144 ILE B N 1
ATOM 2752 C CA . ILE B 1 144 ? 1.942 6.879 2.355 1 98.25 144 ILE B CA 1
ATOM 2753 C C . ILE B 1 144 ? 0.447 7.176 2.262 1 98.25 144 ILE B C 1
ATOM 2755 O O . ILE B 1 144 ? -0.125 7.176 1.17 1 98.25 144 ILE B O 1
ATOM 2759 N N . TRP B 1 145 ? -0.147 7.422 3.424 1 97.62 145 TRP B N 1
ATOM 2760 C CA . TRP B 1 145 ? -1.576 7.68 3.557 1 97.62 145 TRP B CA 1
ATOM 2761 C C . TRP B 1 145 ? -1.826 8.93 4.398 1 97.62 145 TRP B C 1
ATOM 2763 O O . TRP B 1 145 ? -0.997 9.297 5.234 1 97.62 145 TRP B O 1
ATOM 2773 N N . ASP B 1 146 ? -2.988 9.539 4.223 1 97.88 146 ASP B N 1
ATOM 2774 C CA . ASP B 1 146 ? -3.609 10.461 5.168 1 97.88 146 ASP B CA 1
ATOM 2775 C C . ASP B 1 146 ? -2.729 11.688 5.402 1 97.88 146 ASP B C 1
ATOM 2777 O O . ASP B 1 146 ? -2.514 12.094 6.543 1 97.88 146 ASP B O 1
ATOM 2781 N N . VAL B 1 147 ? -2.174 12.164 4.367 1 98.5 147 VAL B N 1
ATOM 2782 C CA . VAL B 1 147 ? -1.404 13.391 4.508 1 98.5 147 VAL B CA 1
ATOM 2783 C C . VAL B 1 147 ? -2.352 14.594 4.574 1 98.5 147 VAL B C 1
ATOM 2785 O O . VAL B 1 147 ? -2.943 14.977 3.562 1 98.5 147 VAL B O 1
ATOM 2788 N N . VAL B 1 148 ? -2.471 15.172 5.805 1 98.56 148 VAL B N 1
ATOM 2789 C CA . VAL B 1 148 ? -3.443 16.25 5.98 1 98.56 148 VAL B CA 1
ATOM 2790 C C . VAL B 1 148 ? -2.85 17.344 6.867 1 98.56 148 VAL B C 1
ATOM 2792 O O . VAL B 1 148 ? -2.064 17.062 7.773 1 98.56 148 VAL B O 1
ATOM 2795 N N . VAL B 1 149 ? -3.172 18.5 6.578 1 98.81 149 VAL B N 1
ATOM 2796 C CA . VAL B 1 149 ? -2.928 19.688 7.391 1 98.81 149 VAL B CA 1
ATOM 2797 C C . VAL B 1 149 ? -4.219 20.484 7.539 1 98.81 149 VAL B C 1
ATOM 2799 O O . VAL B 1 149 ? -4.957 20.672 6.566 1 98.81 149 VAL B O 1
ATOM 2802 N N . ASP B 1 150 ? -4.523 20.891 8.727 1 98.81 150 ASP B N 1
ATOM 2803 C CA . ASP B 1 150 ? -5.652 21.781 8.969 1 98.81 150 ASP B CA 1
ATOM 2804 C C . ASP B 1 150 ? -5.637 22.969 7.996 1 98.81 150 ASP B C 1
ATOM 2806 O O . ASP B 1 150 ? -4.617 23.641 7.855 1 98.81 150 ASP B O 1
ATOM 2810 N N . PRO B 1 151 ? -6.777 23.203 7.383 1 98.19 151 PRO B N 1
ATOM 2811 C CA . PRO B 1 151 ? -6.809 24.266 6.379 1 98.19 151 PRO B CA 1
ATOM 2812 C C . PRO B 1 151 ? -6.352 25.625 6.934 1 98.19 151 PRO B C 1
ATOM 2814 O O . PRO B 1 151 ? -5.711 26.391 6.227 1 98.19 151 PRO B O 1
ATOM 2817 N N . ALA B 1 152 ? -6.602 25.938 8.125 1 98 152 ALA B N 1
ATOM 2818 C CA . ALA B 1 152 ? -6.23 27.203 8.75 1 98 152 ALA B CA 1
ATOM 2819 C C . ALA B 1 152 ? -4.715 27.328 8.875 1 98 152 ALA B C 1
ATOM 2821 O O . ALA B 1 152 ? -4.195 28.422 9.125 1 98 152 ALA B O 1
ATOM 2822 N N . TYR B 1 153 ? -4.02 26.234 8.695 1 98 153 TYR B N 1
ATOM 2823 C CA . TYR B 1 153 ? -2.576 26.234 8.891 1 98 153 TYR B CA 1
ATOM 2824 C C . TYR B 1 153 ? -1.851 25.859 7.602 1 98 153 TYR B C 1
ATOM 2826 O O . TYR B 1 153 ? -0.654 25.562 7.617 1 98 153 TYR B O 1
ATOM 2834 N N . GLN B 1 154 ? -2.531 25.766 6.551 1 96.81 154 GLN B N 1
ATOM 2835 C CA . GLN B 1 154 ? -1.906 25.438 5.273 1 96.81 154 GLN B CA 1
ATOM 2836 C C . GLN B 1 154 ? -1.135 26.641 4.715 1 96.81 154 GLN B C 1
ATOM 2838 O O . GLN B 1 154 ? -1.347 27.766 5.141 1 96.81 154 GLN B O 1
ATOM 2843 N N . GLY B 1 155 ? -0.128 26.312 3.877 1 95.44 155 GLY B N 1
ATOM 2844 C CA . GLY B 1 155 ? 0.699 27.359 3.297 1 95.44 155 GLY B CA 1
ATOM 2845 C C . GLY B 1 155 ? 1.89 27.719 4.16 1 95.44 155 GLY B C 1
ATOM 2846 O O . GLY B 1 155 ? 2.658 28.625 3.816 1 95.44 155 GLY B O 1
ATOM 2847 N N . LEU B 1 156 ? 2.086 27.047 5.211 1 96.56 156 LEU B N 1
ATOM 2848 C CA . LEU B 1 156 ? 3.176 27.312 6.141 1 96.56 156 LEU B CA 1
ATOM 2849 C C . LEU B 1 156 ? 4.297 26.297 5.988 1 96.56 156 LEU B C 1
ATOM 2851 O O . LEU B 1 156 ? 5.254 26.297 6.766 1 96.56 156 LEU B O 1
ATOM 2855 N N . GLY B 1 157 ? 4.141 25.359 5.035 1 96.62 157 GLY B N 1
ATOM 2856 C CA . GLY B 1 157 ? 5.156 24.344 4.801 1 96.62 157 GLY B CA 1
ATOM 2857 C C . GLY B 1 157 ? 4.984 23.125 5.68 1 96.62 157 GLY B C 1
ATOM 2858 O O . GLY B 1 157 ? 5.84 22.234 5.688 1 96.62 157 GLY B O 1
ATOM 2859 N N . LEU B 1 158 ? 3.893 23.016 6.383 1 98.19 158 LEU B N 1
ATOM 2860 C CA . LEU B 1 158 ? 3.713 21.953 7.363 1 98.19 158 LEU B CA 1
ATOM 2861 C C . LEU B 1 158 ? 3.521 20.594 6.672 1 98.19 158 LEU B C 1
ATOM 2863 O O . LEU B 1 158 ? 3.922 19.562 7.203 1 98.19 158 LEU B O 1
ATOM 2867 N N . GLY B 1 159 ? 2.896 20.609 5.492 1 98.19 159 GLY B N 1
ATOM 2868 C CA . GLY B 1 159 ? 2.828 19.375 4.727 1 98.19 159 GLY B CA 1
ATOM 2869 C C . GLY B 1 159 ? 4.191 18.812 4.395 1 98.19 159 GLY B C 1
ATOM 2870 O O . GLY B 1 159 ? 4.406 17.594 4.496 1 98.19 159 GLY B O 1
ATOM 2871 N N . LYS B 1 160 ? 5.008 19.672 3.977 1 97.06 160 LYS B N 1
ATOM 2872 C CA . LYS B 1 160 ? 6.375 19.266 3.676 1 97.06 160 LYS B CA 1
ATOM 2873 C C . LYS B 1 160 ? 7.082 18.75 4.926 1 97.06 160 LYS B C 1
ATOM 2875 O O . LYS B 1 160 ? 7.832 17.781 4.859 1 97.06 160 LYS B O 1
ATOM 2880 N N . VAL B 1 161 ? 6.879 19.391 6.016 1 97.25 161 VAL B N 1
ATOM 2881 C CA . VAL B 1 161 ? 7.43 18.953 7.293 1 97.25 161 VAL B CA 1
ATOM 2882 C C . VAL B 1 161 ? 7.004 17.516 7.574 1 97.25 161 VAL B C 1
ATOM 2884 O O . VAL B 1 161 ? 7.836 16.672 7.914 1 97.25 161 VAL B O 1
ATOM 2887 N N . LEU B 1 162 ? 5.742 17.219 7.43 1 98.19 162 LEU B N 1
ATOM 2888 C CA . LEU B 1 162 ? 5.223 15.867 7.633 1 98.19 162 LEU B CA 1
ATOM 2889 C C . LEU B 1 162 ? 5.926 14.875 6.715 1 98.19 162 LEU B C 1
ATOM 2891 O O . LEU B 1 162 ? 6.441 13.852 7.18 1 98.19 162 LEU B O 1
ATOM 2895 N N . MET B 1 163 ? 6.008 15.195 5.484 1 97.69 163 MET B N 1
ATOM 2896 C CA . MET B 1 163 ? 6.551 14.289 4.473 1 97.69 163 MET B CA 1
ATOM 2897 C C . MET B 1 163 ? 8.039 14.039 4.703 1 97.69 163 MET B C 1
ATOM 2899 O O . MET B 1 163 ? 8.508 12.906 4.609 1 97.69 163 MET B O 1
ATOM 2903 N N . GLU B 1 164 ? 8.727 15.094 4.973 1 96.38 164 GLU B N 1
ATOM 2904 C CA . GLU B 1 164 ? 10.164 14.953 5.172 1 96.38 164 GLU B CA 1
ATOM 2905 C C . GLU B 1 164 ? 10.469 14.016 6.336 1 96.38 164 GLU B C 1
ATOM 2907 O O . GLU B 1 164 ? 11.359 13.164 6.238 1 96.38 164 GLU B O 1
ATOM 2912 N N . ARG B 1 165 ? 9.812 14.18 7.375 1 96.62 165 ARG B N 1
ATOM 2913 C CA . ARG B 1 165 ? 10.062 13.344 8.547 1 96.62 165 ARG B CA 1
ATOM 2914 C C . ARG B 1 165 ? 9.609 11.906 8.297 1 96.62 165 ARG B C 1
ATOM 2916 O O . ARG B 1 165 ? 10.289 10.961 8.688 1 96.62 165 ARG B O 1
ATOM 2923 N N . LEU B 1 166 ? 8.477 11.773 7.711 1 96.81 166 LEU B N 1
ATOM 2924 C CA . LEU B 1 166 ? 8 10.445 7.352 1 96.81 166 LEU B CA 1
ATOM 2925 C C . LEU B 1 166 ? 8.992 9.742 6.434 1 96.81 166 LEU B C 1
ATOM 2927 O O . LEU B 1 166 ? 9.336 8.578 6.66 1 96.81 166 LEU B O 1
ATOM 2931 N N . MET B 1 167 ? 9.477 10.43 5.449 1 95.38 167 MET B N 1
ATOM 2932 C CA . MET B 1 167 ? 10.445 9.883 4.5 1 95.38 167 MET B CA 1
ATOM 2933 C C . MET B 1 167 ? 11.75 9.523 5.199 1 95.38 167 MET B C 1
ATOM 2935 O O . MET B 1 167 ? 12.352 8.484 4.902 1 95.38 167 MET B O 1
ATOM 2939 N N . ALA B 1 168 ? 12.164 10.383 6.027 1 94.38 168 ALA B N 1
ATOM 2940 C CA . ALA B 1 168 ? 13.383 10.086 6.773 1 94.38 168 ALA B CA 1
ATOM 2941 C C . ALA B 1 168 ? 13.266 8.766 7.531 1 94.38 168 ALA B C 1
ATOM 2943 O O . ALA B 1 168 ? 14.18 7.949 7.516 1 94.38 168 ALA B O 1
ATOM 2944 N N . ASP B 1 169 ? 12.164 8.578 8.203 1 95.38 169 ASP B N 1
ATOM 2945 C CA . ASP B 1 169 ? 11.914 7.344 8.945 1 95.38 169 ASP B CA 1
ATOM 2946 C C . ASP B 1 169 ? 11.938 6.133 8.016 1 95.38 169 ASP B C 1
ATOM 2948 O O . ASP B 1 169 ? 12.594 5.133 8.305 1 95.38 169 ASP B O 1
ATOM 2952 N N . LEU B 1 170 ? 11.258 6.199 6.926 1 95.94 170 LEU B N 1
ATOM 2953 C CA . LEU B 1 170 ? 11.148 5.094 5.98 1 95.94 170 LEU B CA 1
ATOM 2954 C C . LEU B 1 170 ? 12.508 4.766 5.375 1 95.94 170 LEU B C 1
ATOM 2956 O O . LEU B 1 170 ? 12.859 3.594 5.227 1 95.94 170 LEU B O 1
ATOM 2960 N N . MET B 1 171 ? 13.258 5.777 5.062 1 93.25 171 MET B N 1
ATOM 2961 C CA . MET B 1 171 ? 14.578 5.57 4.477 1 93.25 171 MET B CA 1
ATOM 2962 C C . MET B 1 171 ? 15.531 4.953 5.496 1 93.25 171 MET B C 1
ATOM 2964 O O . MET B 1 171 ? 16.375 4.117 5.145 1 93.25 171 MET B O 1
ATOM 2968 N N . LYS B 1 172 ? 15.422 5.391 6.664 1 93.44 172 LYS B N 1
ATOM 2969 C CA . LYS B 1 172 ? 16.234 4.82 7.734 1 93.44 172 LYS B CA 1
ATOM 2970 C C . LYS B 1 172 ? 15.969 3.326 7.891 1 93.44 172 LYS B C 1
ATOM 2972 O O . LYS B 1 172 ? 16.875 2.557 8.211 1 93.44 172 LYS B O 1
ATOM 2977 N N . MET B 1 173 ? 14.766 2.914 7.633 1 93.81 173 MET B N 1
ATOM 2978 C CA . MET B 1 173 ? 14.383 1.507 7.699 1 93.81 173 MET B CA 1
ATOM 2979 C C . MET B 1 173 ? 14.938 0.735 6.504 1 93.81 173 MET B C 1
ATOM 2981 O O . MET B 1 173 ? 14.867 -0.495 6.473 1 93.81 173 MET B O 1
ATOM 2985 N N . GLY B 1 174 ? 15.398 1.494 5.488 1 93.19 174 GLY B N 1
ATOM 2986 C CA . GLY B 1 174 ? 15.938 0.854 4.301 1 93.19 174 GLY B CA 1
ATOM 2987 C C . GLY B 1 174 ? 14.883 0.562 3.25 1 93.19 174 GLY B C 1
ATOM 2988 O O . GLY B 1 174 ? 15.109 -0.243 2.344 1 93.19 174 GLY B O 1
ATOM 2989 N N . ILE B 1 175 ? 13.75 1.169 3.408 1 94.88 175 ILE B N 1
ATOM 2990 C CA . ILE B 1 175 ? 12.672 0.949 2.451 1 94.88 175 ILE B CA 1
ATOM 2991 C C . ILE B 1 175 ? 13.039 1.562 1.104 1 94.88 175 ILE B C 1
ATOM 2993 O O . ILE B 1 175 ? 13.383 2.746 1.025 1 94.88 175 ILE B O 1
ATOM 2997 N N . SER B 1 176 ? 12.891 0.751 0.078 1 87.62 176 SER B N 1
ATOM 2998 C CA . SER B 1 176 ? 13.367 1.193 -1.227 1 87.62 176 SER B CA 1
ATOM 2999 C C . SER B 1 176 ? 12.211 1.551 -2.15 1 87.62 176 SER B C 1
ATOM 3001 O O . SER B 1 176 ? 12.398 2.24 -3.154 1 87.62 176 SER B O 1
ATOM 3003 N N . ASN B 1 177 ? 11.047 1.084 -1.893 1 93.81 177 ASN B N 1
ATOM 3004 C CA . ASN B 1 177 ? 9.867 1.364 -2.709 1 93.81 177 ASN B CA 1
ATOM 3005 C C . ASN B 1 177 ? 8.797 2.111 -1.915 1 93.81 177 ASN B C 1
ATOM 3007 O O . ASN B 1 177 ? 8.062 1.504 -1.134 1 93.81 177 ASN B O 1
ATOM 3011 N N . ILE B 1 178 ? 8.773 3.406 -2.121 1 96.31 178 ILE B N 1
ATOM 3012 C CA . ILE B 1 178 ? 7.816 4.262 -1.434 1 96.31 178 ILE B CA 1
ATOM 3013 C C . ILE B 1 178 ? 6.871 4.902 -2.449 1 96.31 178 ILE B C 1
ATOM 3015 O O . ILE B 1 178 ? 7.32 5.477 -3.445 1 96.31 178 ILE B O 1
ATOM 3019 N N . ALA B 1 179 ? 5.582 4.738 -2.246 1 96.31 179 ALA B N 1
ATOM 3020 C CA . ALA B 1 179 ? 4.594 5.238 -3.201 1 96.31 179 ALA B CA 1
ATOM 3021 C C . ALA B 1 179 ? 3.387 5.828 -2.482 1 96.31 179 ALA B C 1
ATOM 3023 O O . ALA B 1 179 ? 3.336 5.844 -1.25 1 96.31 179 ALA B O 1
ATOM 3024 N N . LEU B 1 180 ? 2.527 6.453 -3.215 1 96.25 180 LEU B N 1
ATOM 3025 C CA . LEU B 1 180 ? 1.268 7.012 -2.738 1 96.25 180 LEU B CA 1
ATOM 3026 C C . LEU B 1 180 ? 0.281 7.191 -3.887 1 96.25 180 LEU B C 1
ATOM 3028 O O . LEU B 1 180 ? 0.637 6.996 -5.051 1 96.25 180 LEU B O 1
ATOM 3032 N N . TYR B 1 181 ? -0.94 7.473 -3.506 1 92.5 181 TYR B N 1
ATOM 3033 C CA . TYR B 1 181 ? -2.014 7.832 -4.43 1 92.5 181 TYR B CA 1
ATOM 3034 C C . TYR B 1 181 ? -2.418 9.289 -4.254 1 92.5 181 TYR B C 1
ATOM 3036 O O . TYR B 1 181 ? -2.789 9.711 -3.156 1 92.5 181 TYR B O 1
ATOM 3044 N N . ALA B 1 182 ? -2.334 9.992 -5.305 1 93.38 182 ALA B N 1
ATOM 3045 C CA . ALA B 1 182 ? -2.566 11.43 -5.207 1 93.38 182 ALA B CA 1
ATOM 3046 C C . ALA B 1 182 ? -3.736 11.859 -6.09 1 93.38 182 ALA B C 1
ATOM 3048 O O . ALA B 1 182 ? -3.838 11.438 -7.242 1 93.38 182 ALA B O 1
ATOM 3049 N N . GLU B 1 183 ? -4.598 12.656 -5.508 1 90.12 183 GLU B N 1
ATOM 3050 C CA . GLU B 1 183 ? -5.562 13.367 -6.336 1 90.12 183 GLU B CA 1
ATOM 3051 C C . GLU B 1 183 ? -4.863 14.336 -7.289 1 90.12 183 GLU B C 1
ATOM 3053 O O . GLU B 1 183 ? -3.775 14.828 -6.992 1 90.12 183 GLU B O 1
ATOM 3058 N N . PRO B 1 184 ? -5.531 14.633 -8.398 1 89.75 184 PRO B N 1
ATOM 3059 C CA . PRO B 1 184 ? -4.898 15.508 -9.383 1 89.75 184 PRO B CA 1
ATOM 3060 C C . PRO B 1 184 ? -4.484 16.859 -8.797 1 89.75 184 PRO B C 1
ATOM 3062 O O . PRO B 1 184 ? -3.439 17.406 -9.164 1 89.75 184 PRO B O 1
ATOM 3065 N N . THR B 1 185 ? -5.195 17.359 -7.883 1 91 185 THR B N 1
ATOM 3066 C CA . THR B 1 185 ? -4.992 18.719 -7.383 1 91 185 THR B CA 1
ATOM 3067 C C . THR B 1 185 ? -3.771 18.781 -6.469 1 91 185 THR B C 1
ATOM 3069 O O . THR B 1 185 ? -3.279 19.859 -6.148 1 91 185 THR B O 1
ATOM 3072 N N . VAL B 1 186 ? -3.215 17.609 -6.07 1 93.31 186 VAL B N 1
ATOM 3073 C CA . VAL B 1 186 ? -2.133 17.672 -5.094 1 93.31 186 VAL B CA 1
ATOM 3074 C C . VAL B 1 186 ? -0.874 17.031 -5.68 1 93.31 186 VAL B C 1
ATOM 3076 O O . VAL B 1 186 ? 0.139 16.906 -4.988 1 93.31 186 VAL B O 1
ATOM 3079 N N . ILE B 1 187 ? -0.907 16.734 -6.898 1 93.56 187 ILE B N 1
ATOM 3080 C CA . ILE B 1 187 ? 0.262 16.172 -7.562 1 93.56 187 ILE B CA 1
ATOM 3081 C C . ILE B 1 187 ? 1.437 17.141 -7.449 1 93.56 187 ILE B C 1
ATOM 3083 O O . ILE B 1 187 ? 2.57 16.734 -7.199 1 93.56 187 ILE B O 1
ATOM 3087 N N . GLY B 1 188 ? 1.155 18.375 -7.625 1 93.62 188 GLY B N 1
ATOM 3088 C CA . GLY B 1 188 ? 2.176 19.406 -7.566 1 93.62 188 GLY B CA 1
ATOM 3089 C C . GLY B 1 188 ? 2.844 19.5 -6.207 1 93.62 188 GLY B C 1
ATOM 3090 O O . GLY B 1 188 ? 3.971 20 -6.102 1 93.62 188 GLY B O 1
ATOM 3091 N N . PHE B 1 189 ? 2.211 19.109 -5.195 1 94.62 189 PHE B N 1
ATOM 3092 C CA . PHE B 1 189 ? 2.76 19.109 -3.844 1 94.62 189 PHE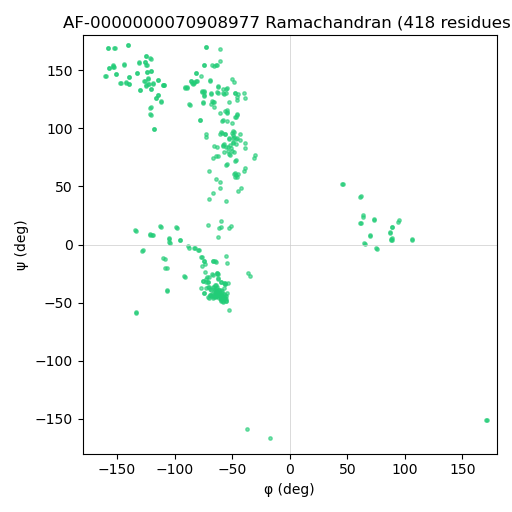 B CA 1
ATOM 3093 C C . PHE B 1 189 ? 3.846 18.047 -3.699 1 94.62 189 PHE B C 1
ATOM 3095 O O . PHE B 1 189 ? 4.859 18.266 -3.035 1 94.62 189 PHE B O 1
ATOM 3102 N N . TYR B 1 190 ? 3.666 16.938 -4.34 1 95.94 190 TYR B N 1
ATOM 3103 C CA . TYR B 1 190 ? 4.535 15.789 -4.113 1 95.94 190 TYR B CA 1
ATOM 3104 C C . TYR B 1 190 ? 5.711 15.797 -5.082 1 95.94 190 TYR B C 1
ATOM 3106 O O . TYR B 1 190 ? 6.789 15.281 -4.77 1 95.94 190 TYR B O 1
ATOM 3114 N N . GLN B 1 191 ? 5.562 16.359 -6.207 1 93.88 191 GLN B N 1
ATOM 3115 C CA . GLN B 1 191 ? 6.555 16.281 -7.273 1 93.88 191 GLN B CA 1
ATOM 3116 C C . GLN B 1 191 ? 7.883 16.891 -6.828 1 93.88 191 GLN B C 1
ATOM 3118 O O . GLN B 1 191 ? 8.938 16.266 -6.992 1 93.88 191 GLN B O 1
ATOM 3123 N N . PRO B 1 192 ? 7.859 18.031 -6.227 1 92.12 192 PRO B N 1
ATOM 3124 C CA . PRO B 1 192 ? 9.141 18.609 -5.812 1 92.12 192 PRO B CA 1
ATOM 3125 C C . PRO B 1 192 ? 9.852 17.766 -4.758 1 92.12 192 PRO B C 1
ATOM 3127 O O . PRO B 1 192 ? 11.039 17.969 -4.496 1 92.12 192 PRO B O 1
ATOM 3130 N N . MET B 1 193 ? 9.18 16.906 -4.188 1 92.5 193 MET B N 1
ATOM 3131 C CA . MET B 1 193 ? 9.781 16.078 -3.152 1 92.5 193 MET B CA 1
ATOM 3132 C C . MET B 1 193 ? 10.281 14.758 -3.738 1 92.5 193 MET B C 1
ATOM 3134 O O . MET B 1 193 ? 10.633 13.836 -2.998 1 92.5 193 MET B O 1
ATOM 3138 N N . GLY B 1 194 ? 10.172 14.594 -5.047 1 92.44 194 GLY B N 1
ATOM 3139 C CA . GLY B 1 194 ? 10.805 13.469 -5.707 1 92.44 194 GLY B CA 1
ATOM 3140 C C . GLY B 1 194 ? 9.828 12.391 -6.133 1 92.44 194 GLY B C 1
ATOM 3141 O O . GLY B 1 194 ? 10.227 11.336 -6.633 1 92.44 194 GLY B O 1
ATOM 3142 N N . PHE B 1 195 ? 8.578 12.695 -5.922 1 94.12 195 PHE B N 1
ATOM 3143 C CA . PHE B 1 195 ? 7.582 11.734 -6.379 1 94.12 195 PHE B CA 1
ATOM 3144 C C . PHE B 1 195 ? 7.23 11.977 -7.844 1 94.12 195 PHE B C 1
ATOM 3146 O O . PHE B 1 195 ? 7.109 13.125 -8.281 1 94.12 195 PHE B O 1
ATOM 3153 N N . ILE B 1 196 ? 7.078 10.828 -8.523 1 92.44 196 ILE B N 1
ATOM 3154 C CA . ILE B 1 196 ? 6.773 10.883 -9.945 1 92.44 196 ILE B CA 1
ATOM 3155 C C . ILE B 1 196 ? 5.473 10.133 -10.219 1 92.44 196 ILE B C 1
ATOM 3157 O O . ILE B 1 196 ? 5.246 9.047 -9.672 1 92.44 196 ILE B O 1
ATOM 3161 N N . ALA B 1 197 ? 4.746 10.781 -11.062 1 88.75 197 ALA B N 1
ATOM 3162 C CA . ALA B 1 197 ? 3.486 10.141 -11.43 1 88.75 197 ALA B CA 1
ATOM 3163 C C . ALA B 1 197 ? 3.701 9.109 -12.531 1 88.75 197 ALA B C 1
ATOM 3165 O O . ALA B 1 197 ? 4.465 9.344 -13.469 1 88.75 197 ALA B O 1
ATOM 3166 N N . ASP B 1 198 ? 3.01 7.938 -12.43 1 81.19 198 ASP B N 1
ATOM 3167 C CA . ASP B 1 198 ? 2.91 6.867 -13.422 1 81.19 198 ASP B CA 1
ATOM 3168 C C . ASP B 1 198 ? 4.277 6.535 -14.008 1 81.19 198 ASP B C 1
ATOM 3170 O O . ASP B 1 198 ? 4.438 6.488 -15.234 1 81.19 198 ASP B O 1
ATOM 3174 N N . PRO B 1 199 ? 5.195 6.297 -13.188 1 79.25 199 PRO B N 1
ATOM 3175 C CA . PRO B 1 199 ? 6.5 5.934 -13.75 1 79.25 199 PRO B CA 1
ATOM 3176 C C . PRO B 1 199 ? 6.43 4.707 -14.656 1 79.25 199 PRO B C 1
ATOM 3178 O O . PRO B 1 199 ? 5.793 3.711 -14.312 1 79.25 199 PRO B O 1
ATOM 3181 N N . ASP B 1 200 ? 7.008 4.836 -15.859 1 80.94 200 ASP B N 1
ATOM 3182 C CA . ASP B 1 200 ? 7.078 3.756 -16.844 1 80.94 200 ASP B CA 1
ATOM 3183 C C . ASP B 1 200 ? 5.68 3.301 -17.266 1 80.94 200 ASP B C 1
ATOM 3185 O O . ASP B 1 200 ? 5.484 2.141 -17.625 1 80.94 200 ASP B O 1
ATOM 3189 N N . GLY B 1 201 ? 4.719 4.082 -17.031 1 85.81 201 GLY B N 1
ATOM 3190 C CA . GLY B 1 201 ? 3.357 3.787 -17.438 1 85.81 201 GLY B CA 1
ATOM 3191 C C . GLY B 1 201 ? 2.578 2.988 -16.422 1 85.81 201 GLY B C 1
ATOM 3192 O O . GLY B 1 201 ? 1.438 2.592 -16.672 1 85.81 201 GLY B O 1
ATOM 3193 N N . ILE B 1 202 ? 3.201 2.783 -15.344 1 89.06 202 ILE B N 1
ATOM 3194 C CA . ILE B 1 202 ? 2.525 2.037 -14.281 1 89.06 202 ILE B CA 1
ATOM 3195 C C . ILE B 1 202 ? 1.292 2.809 -13.82 1 89.06 202 ILE B C 1
ATOM 3197 O O . ILE B 1 202 ? 1.346 4.027 -13.633 1 89.06 202 ILE B O 1
ATOM 3201 N N . ARG B 1 203 ? 0.224 2.02 -13.664 1 88.88 203 ARG B N 1
ATOM 3202 C CA . ARG B 1 203 ? -1.025 2.646 -13.25 1 88.88 203 ARG B CA 1
ATOM 3203 C C . ARG B 1 203 ? -1.441 2.168 -11.859 1 88.88 203 ARG B C 1
ATOM 3205 O O . ARG B 1 203 ? -1.264 0.995 -11.523 1 88.88 203 ARG B O 1
ATOM 3212 N N . ALA B 1 204 ? -1.93 3.094 -11.211 1 88.5 204 ALA B N 1
ATOM 3213 C CA . ALA B 1 204 ? -2.639 2.707 -10 1 88.5 204 ALA B CA 1
ATOM 3214 C C . ALA B 1 204 ? -4.012 2.127 -10.32 1 88.5 204 ALA B C 1
ATOM 3216 O O . ALA B 1 204 ? -4.746 2.678 -11.148 1 88.5 204 ALA B O 1
ATOM 3217 N N . MET B 1 205 ? -4.312 0.995 -9.719 1 92.75 205 MET B N 1
ATOM 3218 C CA . MET B 1 205 ? -5.656 0.438 -9.852 1 92.75 205 MET B CA 1
ATOM 3219 C C . MET B 1 205 ? -6.289 0.228 -8.477 1 92.75 205 MET B C 1
ATOM 3221 O O . MET B 1 205 ? -5.594 -0.081 -7.508 1 92.75 205 MET B O 1
ATOM 3225 N N . ALA B 1 206 ? -7.539 0.485 -8.445 1 94.12 206 ALA B N 1
ATOM 3226 C CA . ALA B 1 206 ? -8.312 0.302 -7.215 1 94.12 206 ALA B CA 1
ATOM 3227 C C . ALA B 1 206 ? -9.516 -0.605 -7.453 1 94.12 206 ALA B C 1
ATOM 3229 O O . ALA B 1 206 ? -10.18 -0.504 -8.484 1 94.12 206 ALA B O 1
ATOM 3230 N N . TYR B 1 207 ? -9.688 -1.424 -6.418 1 93.38 207 TYR B N 1
ATOM 3231 C CA . TYR B 1 207 ? -10.852 -2.299 -6.492 1 93.38 207 TYR B CA 1
ATOM 3232 C C . TYR B 1 207 ? -12.133 -1.519 -6.238 1 93.38 207 TYR B C 1
ATOM 3234 O O . TYR B 1 207 ? -12.219 -0.741 -5.285 1 93.38 207 TYR B O 1
ATOM 3242 N N . SER B 1 208 ? -13.102 -1.617 -7.07 1 80.75 208 SER B N 1
ATOM 3243 C CA . SER B 1 208 ? -14.414 -0.993 -6.949 1 80.75 208 SER B CA 1
ATOM 3244 C C . SER B 1 208 ? -15.523 -2.037 -6.961 1 80.75 208 SER B C 1
ATOM 3246 O O . SER B 1 208 ? -15.633 -2.824 -7.902 1 80.75 208 SER B O 1
ATOM 3248 N N . ARG B 1 209 ? -16.234 -2.178 -5.734 1 68.88 209 ARG B N 1
ATOM 3249 C CA . ARG B 1 209 ? -17.344 -3.115 -5.703 1 68.88 209 ARG B CA 1
ATOM 3250 C C . ARG B 1 209 ? -18.484 -2.654 -6.621 1 68.88 209 ARG B C 1
ATOM 3252 O O . ARG B 1 209 ? -18.828 -1.471 -6.645 1 68.88 209 ARG B O 1
ATOM 3259 N N . ARG B 1 210 ? -18.453 -2.943 -7.895 1 50.31 210 ARG B N 1
ATOM 3260 C CA . ARG B 1 210 ? -19.594 -2.576 -8.727 1 50.31 210 ARG B CA 1
ATOM 3261 C C . ARG B 1 210 ? -20.891 -2.594 -7.922 1 50.31 210 ARG B C 1
ATOM 3263 O O . ARG B 1 210 ? -21.188 -3.58 -7.246 1 50.31 210 ARG B O 1
ATOM 3270 N N . ARG B 1 211 ? -21.219 -1.584 -7.066 1 37.28 211 ARG B N 1
ATOM 3271 C CA . ARG B 1 211 ? -22.641 -1.504 -6.816 1 37.28 211 ARG B CA 1
ATOM 3272 C C . ARG B 1 211 ? -23.438 -1.575 -8.125 1 37.28 211 ARG B C 1
ATOM 3274 O O . ARG B 1 211 ? -22.938 -1.15 -9.172 1 37.28 211 ARG B O 1
#

Solvent-accessible surface area (backbone atoms only — not comparable to full-atom values): 24414 Å² total; per-residue (Å²): 127,85,70,78,76,64,56,49,41,51,75,64,59,78,64,80,70,78,74,73,80,72,76,75,72,78,76,78,84,79,76,78,75,76,73,70,78,66,75,71,73,74,70,73,70,70,73,69,69,71,78,76,70,72,30,59,29,46,67,78,73,74,44,64,93,64,44,73,66,53,34,43,76,73,39,29,45,78,45,67,61,73,75,90,60,53,63,70,47,50,33,50,44,30,44,76,72,73,25,66,67,64,59,62,72,58,48,51,50,24,57,72,43,40,72,43,43,27,35,31,29,34,60,92,77,66,41,63,41,33,35,30,33,27,24,30,28,77,35,53,39,35,39,50,44,61,53,47,56,36,75,92,57,58,90,70,55,55,66,57,51,38,48,44,53,45,47,46,54,43,47,72,60,56,42,72,43,41,34,37,65,34,27,67,79,25,44,75,69,42,37,50,62,26,33,36,69,36,64,92,55,28,35,28,28,34,54,46,80,69,122,129,84,73,76,77,62,56,49,40,51,71,63,59,80,66,82,73,78,75,73,80,72,78,75,74,79,76,77,79,76,73,74,77,74,72,70,78,67,75,73,70,75,70,72,7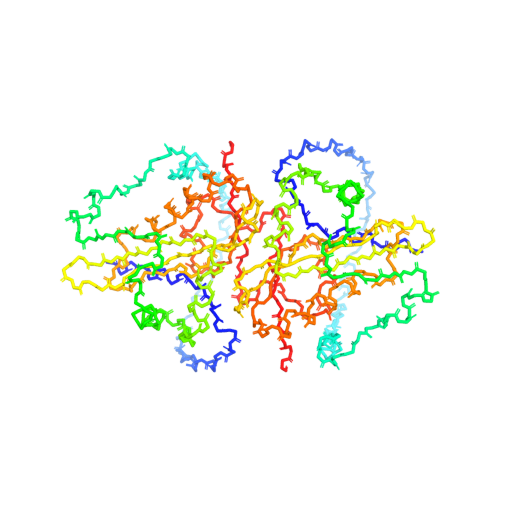0,70,73,69,68,72,76,76,70,71,27,57,28,43,71,75,72,72,44,64,93,63,44,71,67,54,35,44,75,72,40,30,44,78,44,66,61,73,74,90,60,53,65,69,46,49,33,50,44,31,44,76,72,71,22,66,68,64,59,63,72,57,47,52,50,24,57,72,42,41,72,44,43,26,35,30,29,34,60,90,78,65,40,60,43,33,36,30,33,27,25,30,28,77,35,53,39,36,37,51,42,61,54,47,56,34,74,93,58,56,92,70,54,55,66,56,49,42,49,45,52,44,48,47,54,45,48,72,59,55,42,73,42,42,33,37,65,33,27,67,78,24,44,77,71,41,37,50,61,25,34,37,68,36,62,94,56,28,36,27,29,36,55,49,80,72,122

Nearest PDB structures (foldseek):
  7dal-assembly1_B  TM=9.296E-01  e=2.433E-15  Oryza sativa Japonica Group
  7dai-assembly1_A-2  TM=9.442E-01  e=1.193E-14  Oryza sativa Japonica Group
  7daj-assembly1_B  TM=9.019E-01  e=1.886E-15  Oryza sativa Japonica Group
  7dai-assembly2_C  TM=9.097E-01  e=6.315E-15  Oryza sativa Japonica Group
  6k5m-assembly1_A  TM=9.168E-01  e=1.254E-13  Oryza sativa Japonica Group

Secondary structure (DSSP, 8-state):
--------------S------------------------------------TTTTS-HHHHT--SS-HHHHHHTTEEEE-SSTT--HHHHHHHHHHTTPPP--HHHHHHHHHT-SEEEEEEETTT--EEEEEEEEE-SSSEEEEEEEEE-GGGTTSSHHHHHHHHHHHHHHHTT--EEEEEE-GGGHHHHGGGTEEESGGG-EEEEE----/--------------S------------------------------------TTTTS-HHHHT--SS-HHHHHHTTEEEE-SSTT--HHHHHHHHHHTTPPP--HHHHHHHHHT-SEEEEEEETTT--EEEEEEEEE-SSSEEEEEEEEE-GGGTTSSHHHHHHHHHHHHHHHTT--EEEEEE-GGGHHHHGGGTEEESGGG-EEEEE----

Sequence (422 aa):
MPNPVYLVGCSSSFQAPIPPQAVYARSPGWEVRTHGYRSNNRMSFMAVAPSQSEAAGVTESGKFSQTDEDLESAGFTCHSTIEDLDLDQLNALFSKVSFPQRDKGKLLRALENTQSLVWIQEIKTSRLIGFARATGDRVFHAIIWDVVVDPAYQGLGLGKVLMERLMADLMKMGISNIALYAEPTVIGFYQPMGFIADPDGIRAMAYSRRRMPNPVYLVGCSSSFQAPIPPQAVYARSPGWEVRTHGYRSNNRMSFMAVAPSQSEAAGVTESGKFSQTDEDLESAGFTCHSTIEDLDLDQLNALFSKVSFPQRDKGKLLRALENTQSLVWIQEIKTSRLIGFARATGDRVFHAIIWDVVVDPAYQGLGLGKVLMERLMADLMKMGISNIALYAEPTVIGFYQPMGFIADPDGIRAMAYSRRR

InterPro domains:
  IPR000182 GNAT domain [PF00583] (99-195)
  IPR000182 GNAT domain [PS51186] (77-210)
  IPR016181 Acyl-CoA N-acyltransferase [SSF55729] (85-198)
  IPR045039 Acetyltransferase NSI-like [PTHR43626] (43-210)

Foldseek 3Di:
DPDPQLLQCLPPDPPPPDPPPPPPPPPDDDDPDPPPPVPVPPPPPPPPVPPPPQLLDQQVVVHAPADQVNQVVVQKHKDKACPPPDLVLVQVQCVQSPHHGDDSVVVVVVRVQFLIKMWMAGNPVRHTFFIKTWHDDLAAEIEIGDGGGRSVPPPVCVSVVGVNVRVNSSVVSVYDYYYYDGDPSNPVVCVSNPDDPCVVNNDDDDDDPPD/DPDPQLLFPLAPDPPPPDPPPPPPPPPDDPPPPPPPPPPVPPPPPPPPVPDPPQLCDDQVVVHAPADQVNQVVVQKHKDKACPPPDLVLVQVQCVQSPHHGDDSVVVVVVRVQFLIKMWMAGNPVRGTFFIKTWHDDLAAEIEIGDGGGRSVPPPVCVSVVGVSVRSNSSVVSVYDYYYYDGDPSNPVVCVSNPDDPCVVNNDDDDDDPPD

Radius of gyration: 25.05 Å; Cα contacts (8 Å, |Δi|>4): 665; chains: 2; bounding box: 46×72×76 Å